Protein AF-0000000076643117 (afdb_homodimer)

Sequence (722 aa):
MRLSASAALTGCIAPHAAGSERPERSRAREVPWLKEIQQPHKGVSGSNPQLSPLRVDAEGRAIESLADWKQKRALIRERWLNFIGPLPGNPDPPQSEVIEEDRPTGVIRQLVEYEGEPGMIVQGYLIKPRYHDGPLPGVLTLHSTTDNTIEQPAGVRGAPEKAFGLKLAQLGCVTFSPMNFLWVDKGGRSYEEQAEQFNKRHPDAKGMAKMLFDASRGLDVLQHLSMVDGNRLGVMGHSLGAKEALYLAAFDERVKAAVSSEGGISTGFSNWDAPWYLSEQIRDFGHDHHELLGLIAPRPFLLVGGDSADGSKSWPFIEEALSVYELYGKPCSTGLFNHEEGHSVPQVAELRSYQWMLNYVMRLSASAALTGCIAPHAAGSERPERSRAREVPWLKEIQQPHKGVSGSNPQLSPLRVDAEGRAIESLADWKQKRALIRERWLNFIGPLPGNPDPPQSEVIEEDRPTGVIRQLVEYEGEPGMIVQGYLIKPRYHDGPLPGVLTLHSTTDNTIEQPAGVRGAPEKAFGLKLAQLGCVTFSPMNFLWVDKGGRSYEEQAEQFNKRHPDAKGMAKMLFDASRGLDVLQHLSMVDGNRLGVMGHSLGAKEALYLAAFDERVKAAVSSEGGISTGFSNWDAPWYLSEQIRDFGHDHHELLGLIAPRPFLLVGGDSADGSKSWPFIEEALSVYELYGKPCSTGLFNHEEGHSVPQVAELRSYQWMLNYV

Nearest PDB structures (foldseek):
  3g8y-assembly1_A-2  TM=7.026E-01  e=2.646E-16  Phocaeicola vulgatus ATCC 8482
  3nuz-assembly3_F  TM=6.903E-01  e=8.899E-16  Bacteroides fragilis NCTC 9343
  3nuz-assembly3_E  TM=6.945E-01  e=1.885E-15  Bacteroides fragilis NCTC 9343
  3nuz-assembly2_D  TM=7.069E-01  e=1.692E-14  Bacteroides fragilis NCTC 9343
  1ufo-assembly3_F  TM=6.732E-01  e=6.735E-07  Thermus thermophilus

Solvent-accessible surface area (backbone atoms only — not comparable to full-atom values): 38606 Å² total; per-residue (Å²): 137,84,82,81,80,77,78,78,78,74,70,80,72,67,80,72,75,82,70,68,82,64,72,80,62,76,72,69,70,73,66,53,52,49,71,56,20,64,48,79,60,90,81,67,72,68,87,68,78,89,68,81,64,79,52,38,48,97,86,65,46,75,50,82,46,55,67,58,44,53,54,51,46,52,52,52,52,50,52,52,46,62,69,31,20,66,57,77,70,81,57,72,80,54,62,70,45,78,78,45,76,51,67,58,86,64,26,37,38,27,38,28,39,30,55,69,41,78,94,36,76,41,50,30,35,41,27,33,43,73,48,70,85,66,61,24,35,26,32,40,28,34,34,42,86,51,97,50,36,41,33,21,20,50,57,73,40,73,62,75,73,51,13,52,26,40,53,45,11,60,67,42,23,33,18,40,21,55,52,57,76,60,61,66,62,83,80,73,59,51,53,68,54,39,33,47,56,50,28,70,79,36,72,72,28,34,28,43,19,52,45,33,42,51,50,52,50,48,49,46,45,42,49,68,35,83,55,29,34,65,84,16,20,28,31,32,18,36,34,56,10,6,48,42,28,50,50,32,40,33,73,37,79,62,41,36,20,36,33,27,29,33,30,20,71,45,62,80,49,55,69,38,42,37,66,53,31,55,20,65,63,49,79,73,60,84,70,58,41,43,57,43,45,45,52,28,47,66,44,36,38,40,38,33,19,12,62,55,41,17,25,67,88,45,40,65,41,45,56,51,23,48,60,52,15,53,57,75,38,84,82,57,47,48,31,47,44,64,73,67,61,32,85,61,61,52,68,67,58,44,52,51,50,51,52,52,46,65,52,52,59,137,81,81,80,80,78,76,77,78,72,67,78,73,67,80,72,75,82,71,70,83,62,71,81,62,74,72,67,71,74,66,53,52,48,69,55,20,64,48,78,59,88,79,69,71,68,87,68,79,88,68,82,64,79,52,39,50,97,86,65,45,76,50,82,45,54,67,57,42,54,56,51,45,51,52,50,52,50,52,51,48,61,69,31,21,66,58,76,68,81,57,71,80,54,62,69,45,79,77,44,76,50,67,56,86,64,27,37,37,27,40,28,39,29,56,70,40,77,92,37,76,41,49,31,36,41,27,34,44,71,48,69,84,66,63,24,35,24,32,40,28,35,36,41,86,51,96,51,37,42,33,20,20,51,57,73,41,74,63,76,73,51,13,54,25,40,53,45,11,60,68,41,22,32,16,39,20,55,54,56,76,58,61,68,62,82,81,73,60,51,54,68,55,39,34,48,55,50,28,71,77,36,72,71,28,35,28,43,19,50,45,33,42,51,50,52,49,47,49,49,45,43,49,70,35,82,55,28,34,64,84,17,19,28,32,32,17,37,35,55,10,6,48,41,28,50,49,32,41,34,72,37,79,61,42,36,20,37,33,27,30,36,32,20,72,45,61,81,50,54,68,36,42,37,66,55,31,55,20,67,62,49,78,72,60,84,69,58,41,44,58,42,45,45,51,29,46,67,44,36,38,41,38,33,18,13,61,56,42,18,23,66,88,44,41,65,41,47,56,52,22,49,60,53,17,52,56,74,37,84,82,56,47,49,30,48,44,64,73,68,59,32,84,60,62,52,69,70,58,45,51,50,51,51,51,51,47,64,53,53,61

InterPro domains:
  IPR002925 Dienelactone hydrolase [PF01738] (155-261)
  IPR029058 Alpha/Beta hydrolase fold [G3DSA:3.40.50.1820] (50-360)
  IPR029058 Alpha/Beta hydrolase fold [SSF53474] (63-355)
  IPR050261 FrsA esterase [PTHR22946] (55-306)

Secondary structure (DSSP, 8-state):
----------------------------PPPTTTGGGGSPPTT--S----PPPTTB-TTS-B--SHHHHHHHHHHHHHHHHHHH-PPPPPPSS---EEEEEE--TTEEEEEEEEEEETTEEEEEEEEEESS-SS-EEEEEEE--SSTTTTHHHHTSSS-GGG-HHHHHHHTT-EEEEEPPGGGS-TT---HHHHHHHHHHH-TT--HHHHHHHHHHHHHHHHHTSTTEEEEEEEEEEETHHHHHHHHHHHH-TTEEEEEEESS-SSTTSSSTTSTTTT-GGGGGT---THHHHHHHTTS-EEEEE-SSSSSGGGHHHHHHHHHHHGGG-S---EEEEE--STT---HHHHHHHHHHHHHH-/----------------------------PPPTTTGGGGSPPTT--S----PPPTTB-TTS-B--SHHHHHHHHHHHHHHHHHHH-PPPPPPSS---EEEEEE--TTEEEEEEEEEEETTEEEEEEEEEESS-SS-EEEEEEE--SSTTTTHHHHTSSS-GGG-HHHHHHHTT-EEEEEPPGGGS-TT---HHHHHHHHHHH-TT--HHHHHHHHHHHHHHHHHTSTTEEEEEEEEEEETHHHHHHHHHHHH-TTEEEEEEESS-SSTTSSSTTSTTTT-GGGGGT---THHHHHHHTTS-EEEEE-SSSSSGGGHHHHHHHHHHHGGG-S---EEEEE--STT---HHHHHHHHHHHHHH-

Foldseek 3Di:
DPPPCPPPCPPPPPPPPPDDPPPPPPPQDADPCQVVFQDFDPPLPDDQPPADFLQADPVRDGNQAPVVSVVVLVVLLVLVDQLQFDAADDDDQWDKDFDDWDDDPQKIKTWIWTDLHVPDIFIKIKIAGPDDDAAFAEEEEEEAPDPCFRCQLCVNDDDPLRVVQVVLRNVTYIYMYTGQQQPRDVPPDHSQVSLVVVCVVVVSGFLLSSLLSSSVSRLSNQVPDRRHDLQRYAYEYAAVRLSSQLSNLLNPVSHQEYERELNAQWCPFPPCCDRNHSNVCVVVSSHINLSSLLSNPQGAYEYEEQPASDASSCSSSQNSSVVSNCSVPDDRRYGYHYPNHYRDCDPVNSVVRSVRSVSGD/DPPDCPPPCPPPPPPPPPDDPPPPPPPQDADPCQVVFLDFDPPLPDDQPPADFLQADPVGDGNQAPVVSVVVLVVLLVLVDQLQFDAADDDDQWDKDFDDWDDDPQKIKTWIWTDQHVPDIFIKIKIAGPDDDAAFAEEEEEEAPDPCFRCQLCVNDDDPLRVVQVVLRNVTYIYMYTGQQQPRDVPPDHSQVSLVVVCVVVVSGFLLSSLLSSSVSRLSNQVPDRRHDLQRYAYEYAAVRLSSQLSNLQNPVSHQEYERELNAQWCPFPPCCDRNHSNVCVVVSSHINLSSLLSNPQGAYEYEEQPASDASSCSSSQNSSVVSNCSVPDDRRYGYHYPNHYRDCDPVNSVVVSVRSVSGD

pLDDT: mean 88.7, std 18.37, range [25.55, 98.94]

Radius of gyration: 28.57 Å; Cα contacts (8 Å, |Δi|>4): 1496; chains: 2; bounding box: 53×120×67 Å

Structure (mmCIF, N/CA/C/O backbone):
data_AF-0000000076643117-model_v1
#
loop_
_entity.id
_entity.type
_entity.pdbx_description
1 polymer 'Dienelactone hydrolase family protein'
#
loop_
_atom_site.group_PDB
_atom_site.id
_atom_site.type_symbol
_atom_site.label_atom_id
_atom_site.label_alt_id
_atom_site.label_comp_id
_atom_site.label_asym_id
_atom_site.label_entity_id
_atom_site.label_seq_id
_atom_site.pdbx_PDB_ins_code
_atom_site.Cartn_x
_atom_site.Cartn_y
_atom_site.Cartn_z
_atom_site.occupancy
_atom_site.B_iso_or_equiv
_atom_site.auth_seq_id
_atom_site.auth_comp_id
_atom_site.auth_asym_id
_atom_site.auth_atom_id
_atom_site.pdbx_PDB_model_num
ATOM 1 N N . MET A 1 1 ? 5.199 66.312 15.086 1 26.03 1 MET A N 1
ATOM 2 C CA . MET A 1 1 ? 5.129 65.938 13.672 1 26.03 1 MET A CA 1
ATOM 3 C C . MET A 1 1 ? 5.43 64.438 13.484 1 26.03 1 MET A C 1
ATOM 5 O O . MET A 1 1 ? 6.598 64.062 13.445 1 26.03 1 MET A O 1
ATOM 9 N N . ARG A 1 2 ? 4.703 63.531 14.18 1 27.67 2 ARG A N 1
ATOM 10 C CA . ARG A 1 2 ? 4.809 62.125 14.633 1 27.67 2 ARG A CA 1
ATOM 11 C C . ARG A 1 2 ? 4.645 61.156 13.469 1 27.67 2 ARG A C 1
ATOM 13 O O . ARG A 1 2 ? 3.559 61.062 12.898 1 27.67 2 ARG A O 1
ATOM 20 N N . LEU A 1 3 ? 5.715 61.031 12.578 1 28.02 3 LEU A N 1
ATOM 21 C CA . LEU A 1 3 ? 5.805 60.281 11.328 1 28.02 3 LEU A CA 1
ATOM 22 C C . LEU A 1 3 ? 5.488 58.812 11.547 1 28.02 3 LEU A C 1
ATOM 24 O O . LEU A 1 3 ? 6.094 58.156 12.398 1 28.02 3 LEU A O 1
ATOM 28 N N . SER A 1 4 ? 4.227 58.312 11.195 1 26.5 4 SER A N 1
ATOM 29 C CA . SER A 1 4 ? 3.488 57.062 11.227 1 26.5 4 SER A CA 1
ATOM 30 C C . SER A 1 4 ? 4.168 56 10.375 1 26.5 4 SER A C 1
ATOM 32 O O . SER A 1 4 ? 4.18 56.094 9.141 1 26.5 4 SER A O 1
ATOM 34 N N . ALA A 1 5 ? 5.34 55.344 10.719 1 27.09 5 ALA A N 1
ATOM 35 C CA . ALA A 1 5 ? 6.203 54.469 9.945 1 27.09 5 ALA A CA 1
ATOM 36 C C . ALA A 1 5 ? 5.512 53.125 9.68 1 27.09 5 ALA A C 1
ATOM 38 O O . ALA A 1 5 ? 5.477 52.25 10.555 1 27.09 5 ALA A O 1
ATOM 39 N N . SER A 1 6 ? 4.297 53.062 9.016 1 25.86 6 SER A N 1
ATOM 40 C CA . SER A 1 6 ? 3.607 51.812 8.758 1 25.86 6 SER A CA 1
ATOM 41 C C . SER A 1 6 ? 4.453 50.875 7.883 1 25.86 6 SER A C 1
ATOM 43 O O . SER A 1 6 ? 4.555 51.094 6.672 1 25.86 6 SER A O 1
ATOM 45 N N . ALA A 1 7 ? 5.621 50.375 8.219 1 27.62 7 ALA A N 1
ATOM 46 C CA . ALA A 1 7 ? 6.41 49.5 7.344 1 27.62 7 ALA A CA 1
ATOM 47 C C . ALA A 1 7 ? 5.66 48.219 7.02 1 27.62 7 ALA A C 1
ATOM 49 O O . ALA A 1 7 ? 5.395 47.406 7.91 1 27.62 7 ALA A O 1
ATOM 50 N N . ALA A 1 8 ? 4.77 48.188 5.965 1 29.72 8 ALA A N 1
ATOM 51 C CA . ALA A 1 8 ? 4.066 47.094 5.348 1 29.72 8 ALA A CA 1
ATOM 52 C C . ALA A 1 8 ? 5.039 45.969 4.977 1 29.72 8 ALA A C 1
ATOM 54 O O . ALA A 1 8 ? 5.945 46.156 4.164 1 29.72 8 ALA A O 1
ATOM 55 N N . LEU A 1 9 ? 5.379 45.125 5.859 1 25.55 9 LEU A N 1
ATOM 56 C CA . LEU A 1 9 ? 6.203 43.938 5.73 1 25.55 9 LEU A CA 1
ATOM 57 C C . LEU A 1 9 ? 5.691 43.031 4.609 1 25.55 9 LEU A C 1
ATOM 59 O O . LEU A 1 9 ? 4.719 42.312 4.793 1 25.55 9 LEU A O 1
ATOM 63 N N . THR A 1 10 ? 5.555 43.562 3.332 1 30.56 10 THR A N 1
ATOM 64 C CA . THR A 1 10 ? 5.133 42.719 2.215 1 30.56 10 THR A CA 1
ATOM 65 C C . THR A 1 10 ? 6.109 41.594 2.004 1 30.56 10 THR A C 1
ATOM 67 O O . THR A 1 10 ? 7.184 41.75 1.425 1 30.56 10 THR A O 1
ATOM 70 N N . GLY A 1 11 ? 6.523 40.906 2.965 1 27.03 11 GLY A N 1
ATOM 71 C CA . GLY A 1 11 ? 7.441 39.812 2.658 1 27.03 11 GLY A CA 1
ATOM 72 C C . GLY A 1 11 ? 7.004 38.969 1.473 1 27.03 11 GLY A C 1
ATOM 73 O O . GLY A 1 11 ? 5.82 38.969 1.12 1 27.03 11 GLY A O 1
ATOM 74 N N . CYS A 1 12 ? 8 38.438 0.649 1 31.78 12 CYS A N 1
ATOM 75 C CA . CYS A 1 12 ? 8.203 37.844 -0.674 1 31.78 12 CYS A CA 1
ATOM 76 C C . CYS A 1 12 ? 7.355 36.594 -0.847 1 31.78 12 CYS A C 1
ATOM 78 O O . CYS A 1 12 ? 7.887 35.469 -0.872 1 31.78 12 CYS A O 1
ATOM 80 N N . ILE A 1 13 ? 6.332 36.406 -0.086 1 33.75 13 ILE A N 1
ATOM 81 C CA . ILE A 1 13 ? 5.785 35.156 -0.632 1 33.75 13 ILE A CA 1
ATOM 82 C C . ILE A 1 13 ? 5.352 35.375 -2.08 1 33.75 13 ILE A C 1
ATOM 84 O O . ILE A 1 13 ? 4.406 36.125 -2.344 1 33.75 13 ILE A O 1
ATOM 88 N N . ALA A 1 14 ? 6.336 35.531 -3.016 1 31.47 14 ALA A N 1
ATOM 89 C CA . ALA A 1 14 ? 6.027 35.75 -4.426 1 31.47 14 ALA A CA 1
ATOM 90 C C . ALA A 1 14 ? 4.816 34.938 -4.852 1 31.47 14 ALA A C 1
ATOM 92 O O . ALA A 1 14 ? 4.691 33.75 -4.48 1 31.47 14 ALA A O 1
ATOM 93 N N . PRO A 1 15 ? 3.857 35.719 -5.453 1 32.72 15 PRO A N 1
ATOM 94 C CA . PRO A 1 15 ? 2.787 34.938 -6.074 1 32.72 15 PRO A CA 1
ATOM 95 C C . PRO A 1 15 ? 3.295 34.031 -7.203 1 32.72 15 PRO A C 1
ATOM 97 O O . PRO A 1 15 ? 3.977 34.5 -8.117 1 32.72 15 PRO A O 1
ATOM 100 N N . HIS A 1 16 ? 3.768 32.969 -7.086 1 28.34 16 HIS A N 1
ATOM 101 C CA . HIS A 1 16 ? 4.16 32.125 -8.203 1 28.34 16 HIS A CA 1
ATOM 102 C C . HIS A 1 16 ? 3.102 32.125 -9.297 1 28.34 16 HIS A C 1
ATOM 104 O O . HIS A 1 16 ? 1.911 32.281 -9.016 1 28.34 16 HIS A O 1
ATOM 110 N N . ALA A 1 17 ? 3.629 32.188 -10.664 1 31.16 17 ALA A N 1
ATOM 111 C CA . ALA A 1 17 ? 2.896 32.219 -11.93 1 31.16 17 ALA A CA 1
ATOM 112 C C . ALA A 1 17 ? 1.773 31.203 -11.938 1 31.16 17 ALA A C 1
ATOM 114 O O . ALA A 1 17 ? 1.976 30.047 -11.547 1 31.16 17 ALA A O 1
ATOM 115 N N . ALA A 1 18 ? 0.561 31.672 -12.039 1 31.28 18 ALA A N 1
ATOM 116 C CA . ALA A 1 18 ? -0.57 30.812 -12.367 1 31.28 18 ALA A CA 1
ATOM 117 C C . ALA A 1 18 ? -0.188 29.781 -13.43 1 31.28 18 ALA A C 1
ATOM 119 O O . ALA A 1 18 ? 0.152 30.141 -14.555 1 31.28 18 ALA A O 1
ATOM 120 N N . GLY A 1 19 ? 0.524 28.688 -13.07 1 29.39 19 GLY A N 1
ATOM 121 C CA . GLY A 1 19 ? 0.946 27.641 -13.992 1 29.39 19 GLY A CA 1
ATOM 122 C C . GLY A 1 19 ? -0.05 27.391 -15.109 1 29.39 19 GLY A C 1
ATOM 123 O O . GLY A 1 19 ? -1.237 27.688 -14.961 1 29.39 19 GLY A O 1
ATOM 124 N N . SER A 1 20 ? 0.569 27.359 -16.406 1 30.73 20 SER A N 1
ATOM 125 C CA . SER A 1 20 ? -0.035 26.891 -17.641 1 30.73 20 SER A CA 1
ATOM 126 C C . SER A 1 20 ? -1.085 25.812 -17.375 1 30.73 20 SER A C 1
ATOM 128 O O . SER A 1 20 ? -1.037 25.141 -16.344 1 30.73 20 SER A O 1
ATOM 130 N N . GLU A 1 21 ? -2.117 25.859 -18.172 1 29.61 21 GLU A N 1
ATOM 131 C CA . GLU A 1 21 ? -3.141 24.828 -18.266 1 29.61 21 GLU A CA 1
ATOM 132 C C . GLU A 1 21 ? -2.529 23.438 -18.156 1 29.61 21 GLU A C 1
ATOM 134 O O . GLU A 1 21 ? -1.671 23.047 -18.953 1 29.61 21 GLU A O 1
ATOM 139 N N . ARG A 1 22 ? -2.328 23.016 -16.938 1 34.06 22 ARG A N 1
ATOM 140 C CA . ARG A 1 22 ? -1.837 21.672 -16.703 1 34.06 22 ARG A CA 1
ATOM 141 C C . ARG A 1 22 ? -2.424 20.688 -17.719 1 34.06 22 ARG A C 1
ATOM 143 O O . ARG A 1 22 ? -3.621 20.734 -18.016 1 34.06 22 ARG A O 1
ATOM 150 N N . PRO A 1 23 ? -1.597 20.234 -18.641 1 34.41 23 PRO A N 1
ATOM 151 C CA . PRO A 1 23 ? -2.254 19.156 -19.391 1 34.41 23 PRO A CA 1
ATOM 152 C C . PRO A 1 23 ? -3.236 18.359 -18.547 1 34.41 23 PRO A C 1
ATOM 154 O O . PRO A 1 23 ? -3.076 18.266 -17.328 1 34.41 23 PRO A O 1
ATOM 157 N N . GLU A 1 24 ? -4.457 18.172 -18.922 1 32.59 24 GLU A N 1
ATOM 158 C CA . GLU A 1 24 ? -5.469 17.328 -18.312 1 32.59 24 GLU A CA 1
ATOM 159 C C . GLU A 1 24 ? -4.836 16.094 -17.672 1 32.59 24 GLU A C 1
ATOM 161 O O . GLU A 1 24 ? -4.398 15.18 -18.359 1 32.59 24 GLU A O 1
ATOM 166 N N . ARG A 1 25 ? -3.961 16.25 -16.766 1 37.22 25 ARG A N 1
ATOM 167 C CA . ARG A 1 25 ? -3.619 15.031 -16.031 1 37.22 25 ARG A CA 1
ATOM 168 C C . ARG A 1 25 ? -4.848 14.148 -15.844 1 37.22 25 ARG A C 1
ATOM 170 O O . ARG A 1 25 ? -5.938 14.648 -15.555 1 37.22 25 ARG A O 1
ATOM 177 N N . SER A 1 26 ? -4.875 13.07 -16.547 1 41.16 26 SER A N 1
ATOM 178 C CA . SER A 1 26 ? -5.914 12.062 -16.328 1 41.16 26 SER A CA 1
ATOM 179 C C . SER A 1 26 ? -6.379 12.055 -14.875 1 41.16 26 SER A C 1
ATOM 181 O O . SER A 1 26 ? -5.559 12.117 -13.961 1 41.16 26 SER A O 1
ATOM 183 N N . ARG A 1 27 ? -7.379 12.82 -14.508 1 46.41 27 ARG A N 1
ATOM 184 C CA . ARG A 1 27 ? -8.008 12.898 -13.195 1 46.41 27 ARG A CA 1
ATOM 185 C C . ARG A 1 27 ? -7.688 11.664 -12.359 1 46.41 27 ARG A C 1
ATOM 187 O O . ARG A 1 27 ? -7.969 10.539 -12.766 1 46.41 27 ARG A O 1
ATOM 194 N N . ALA A 1 28 ? -6.719 11.891 -11.477 1 56.97 28 ALA A N 1
ATOM 195 C CA . ALA A 1 28 ? -6.406 10.797 -10.562 1 56.97 28 ALA A CA 1
ATOM 196 C C . ALA A 1 28 ? -7.676 10.109 -10.07 1 56.97 28 ALA A C 1
ATOM 198 O O . ALA A 1 28 ? -8.641 10.781 -9.68 1 56.97 28 ALA A O 1
ATOM 199 N N . ARG A 1 29 ? -7.785 8.836 -10.281 1 75 29 ARG A N 1
ATOM 200 C CA . ARG A 1 29 ? -8.883 8.031 -9.766 1 75 29 ARG A CA 1
ATOM 201 C C . ARG A 1 29 ? -8.914 8.062 -8.242 1 75 29 ARG A C 1
ATOM 203 O O . ARG A 1 29 ? -7.863 8.07 -7.594 1 75 29 ARG A O 1
ATOM 210 N N . GLU A 1 30 ? -10 8.43 -7.59 1 89.62 30 GLU A N 1
ATOM 211 C CA . GLU A 1 30 ? -10.195 8.445 -6.145 1 89.62 30 GLU A CA 1
ATOM 212 C C . GLU A 1 30 ? -9.875 7.09 -5.527 1 89.62 30 GLU A C 1
ATOM 214 O O . GLU A 1 30 ? -9.969 6.059 -6.199 1 89.62 30 GLU A O 1
ATOM 219 N N . VAL A 1 31 ? -9.336 7.164 -4.344 1 93.94 31 VAL A N 1
ATOM 220 C CA . VAL A 1 31 ? -9.203 5.898 -3.629 1 93.94 31 VAL A CA 1
ATOM 221 C C . VAL A 1 31 ? -10.57 5.215 -3.529 1 93.94 31 VAL A C 1
ATOM 223 O O . VAL A 1 31 ? -11.594 5.883 -3.377 1 93.94 31 VAL A O 1
ATOM 226 N N . PRO A 1 32 ? -10.656 3.955 -3.582 1 92.5 32 PRO A N 1
ATOM 227 C CA . PRO A 1 32 ? -11.93 3.242 -3.639 1 92.5 32 PRO A CA 1
ATOM 228 C C . PRO A 1 32 ? -12.719 3.334 -2.334 1 92.5 32 PRO A C 1
ATOM 230 O O . PRO A 1 32 ? -13.922 3.049 -2.309 1 92.5 32 PRO A O 1
ATOM 233 N N . TRP A 1 33 ? -12.094 3.695 -1.236 1 93.88 33 TRP A N 1
ATOM 234 C CA . TRP A 1 33 ? -12.75 3.744 0.068 1 93.88 33 TRP A CA 1
ATOM 235 C C . TRP A 1 33 ? -13.07 5.184 0.461 1 93.88 33 TRP A C 1
ATOM 237 O O . TRP A 1 33 ? -13.336 5.469 1.631 1 93.88 33 TRP A O 1
ATOM 247 N N . LEU A 1 34 ? -13.078 6.105 -0.486 1 94.88 34 LEU A N 1
ATOM 248 C CA . LEU A 1 34 ? -13.32 7.516 -0.215 1 94.88 34 LEU A CA 1
ATOM 249 C C . LEU A 1 34 ? -14.711 7.719 0.39 1 94.88 34 LEU A C 1
ATOM 251 O O . LEU A 1 34 ? -14.859 8.445 1.373 1 94.88 34 LEU A O 1
ATOM 255 N N . LYS A 1 35 ? -15.711 7.082 -0.121 1 91.81 35 LYS A N 1
ATOM 256 C CA . LYS A 1 35 ? -17.078 7.25 0.36 1 91.81 35 LYS A CA 1
ATOM 257 C C . LYS A 1 35 ? -17.219 6.781 1.807 1 91.81 35 LYS A C 1
ATOM 259 O O . LYS A 1 35 ? -17.984 7.352 2.578 1 91.81 35 LYS A O 1
ATOM 264 N N . GLU A 1 36 ? -16.453 5.797 2.09 1 92.62 36 GLU A N 1
ATOM 265 C CA . GLU A 1 36 ? -16.469 5.266 3.449 1 92.62 36 GLU A CA 1
ATOM 266 C C . GLU A 1 36 ? -16.094 6.34 4.465 1 92.62 36 GLU A C 1
ATOM 268 O O . GLU A 1 36 ? -16.672 6.402 5.551 1 92.62 36 GLU A O 1
ATOM 273 N N . ILE A 1 37 ? -15.156 7.195 4.102 1 95.69 37 ILE A N 1
ATOM 274 C CA . ILE A 1 37 ? -14.586 8.109 5.086 1 95.69 37 ILE A CA 1
ATOM 275 C C . ILE A 1 37 ? -15.297 9.461 5.008 1 95.69 37 ILE A C 1
ATOM 277 O O . ILE A 1 37 ? -14.883 10.422 5.66 1 95.69 37 ILE A O 1
ATOM 281 N N . GLN A 1 38 ? -16.344 9.531 4.191 1 95.19 38 GLN A N 1
ATOM 282 C CA . GLN A 1 38 ? -17.094 10.773 4.02 1 95.19 38 GLN A CA 1
ATOM 283 C C . GLN A 1 38 ? -18.484 10.68 4.637 1 95.19 38 GLN A C 1
ATOM 285 O O . GLN A 1 38 ? -19.406 11.383 4.215 1 95.19 38 GLN A O 1
ATOM 290 N N . GLN A 1 39 ? -18.594 9.758 5.555 1 90.69 39 GLN A N 1
ATOM 291 C CA . GLN A 1 39 ? -19.781 9.609 6.387 1 90.69 39 GLN A CA 1
ATOM 292 C C . GLN A 1 39 ? -19.391 9.453 7.859 1 90.69 39 GLN A C 1
ATOM 294 O O . GLN A 1 39 ? -18.328 8.938 8.18 1 90.69 39 GLN A O 1
ATOM 299 N N . PRO A 1 40 ? -20.25 9.938 8.688 1 88.44 40 PRO A N 1
ATOM 300 C CA . PRO A 1 40 ? -19.922 9.781 10.102 1 88.44 40 PRO A CA 1
ATOM 301 C C . PRO A 1 40 ? -19.906 8.32 10.547 1 88.44 40 PRO A C 1
ATOM 303 O O . PRO A 1 40 ? -20.625 7.492 9.992 1 88.44 40 PRO A O 1
ATOM 306 N N . HIS A 1 41 ? -19.016 8.016 11.414 1 78.25 41 HIS A N 1
ATOM 307 C CA . HIS A 1 41 ? -19 6.688 12.016 1 78.25 41 HIS A CA 1
ATOM 308 C C . HIS A 1 41 ? -20.266 6.445 12.844 1 78.25 41 HIS A C 1
ATOM 310 O O . HIS A 1 41 ? -20.812 7.383 13.43 1 78.25 41 HIS A O 1
ATOM 316 N N . LYS A 1 42 ? -20.688 5.262 12.836 1 63.62 42 LYS A N 1
ATOM 317 C CA . LYS A 1 42 ? -21.906 4.922 13.555 1 63.62 42 LYS A CA 1
ATOM 318 C C . LYS A 1 42 ? -21.766 5.176 15.047 1 63.62 42 LYS A C 1
ATOM 320 O O . LYS A 1 42 ? -20.703 4.922 15.625 1 63.62 42 LYS A O 1
ATOM 325 N N . GLY A 1 43 ? -22.672 5.785 15.727 1 58.25 43 GLY A N 1
ATOM 326 C CA . GLY A 1 43 ? -22.797 6.039 17.156 1 58.25 43 GLY A CA 1
ATOM 327 C C . GLY A 1 43 ? -22.375 7.445 17.547 1 58.25 43 GLY A C 1
ATOM 328 O O . GLY A 1 43 ? -22.25 7.754 18.734 1 58.25 43 GLY A O 1
ATOM 329 N N . VAL A 1 44 ? -21.922 8.227 16.625 1 58.16 44 VAL A N 1
ATOM 330 C CA . VAL A 1 44 ? -21.484 9.57 17.016 1 58.16 44 VAL A CA 1
ATOM 331 C C . VAL A 1 44 ? -22.688 10.383 17.469 1 58.16 44 VAL A C 1
ATOM 333 O O . VAL A 1 44 ? -23.594 10.672 16.688 1 58.16 44 VAL A O 1
ATOM 336 N N . SER A 1 45 ? -23.172 10.023 18.609 1 49 45 SER A N 1
ATOM 337 C CA . SER A 1 45 ? -24.219 10.852 19.203 1 49 45 SER A CA 1
ATOM 338 C C . SER A 1 45 ? -23.672 12.203 19.641 1 49 45 SER A C 1
ATOM 340 O O . SER A 1 45 ? -24.406 13.039 20.172 1 49 45 SER A O 1
ATOM 342 N N . GLY A 1 46 ? -22.344 12.312 19.906 1 49.19 46 GLY A N 1
ATOM 343 C CA . GLY A 1 46 ? -22.016 13.344 20.875 1 49.19 46 GLY A CA 1
ATOM 344 C C . GLY A 1 46 ? -22.203 14.75 20.344 1 49.19 46 GLY A C 1
ATOM 345 O O . GLY A 1 46 ? -22.578 14.93 19.188 1 49.19 46 GLY A O 1
ATOM 346 N N . SER A 1 47 ? -22.109 15.734 21.344 1 51.22 47 SER A N 1
ATOM 347 C CA . SER A 1 47 ? -22.234 17.188 21.203 1 51.22 47 SER A CA 1
ATOM 348 C C . SER A 1 47 ? -21.312 17.703 20.109 1 51.22 47 SER A C 1
ATOM 350 O O . SER A 1 47 ? -20.109 17.438 20.094 1 51.22 47 SER A O 1
ATOM 352 N N . ASN A 1 48 ? -21.797 17.906 18.953 1 60 48 ASN A N 1
ATOM 353 C CA . ASN A 1 48 ? -21.141 18.578 17.828 1 60 48 ASN A CA 1
ATOM 354 C C . ASN A 1 48 ? -20.562 19.922 18.234 1 60 48 ASN A C 1
ATOM 356 O O . ASN A 1 48 ? -21.281 20.797 18.719 1 60 48 ASN A O 1
ATOM 360 N N . PRO A 1 49 ? -19.156 20 18.359 1 67.75 49 PRO A N 1
ATOM 361 C CA . PRO A 1 49 ? -18.688 21.375 18.625 1 67.75 49 PRO A CA 1
ATOM 362 C C . PRO A 1 49 ? -19.344 22.406 17.703 1 67.75 49 PRO A C 1
ATOM 364 O O . PRO A 1 49 ? -19.688 22.094 16.562 1 67.75 49 PRO A O 1
ATOM 367 N N . GLN A 1 50 ? -19.922 23.344 18.297 1 79.81 50 GLN A N 1
ATOM 368 C CA . GLN A 1 50 ? -20.484 24.438 17.516 1 79.81 50 GLN A CA 1
ATOM 369 C C . GLN A 1 50 ? -19.406 25.156 16.719 1 79.81 50 GLN A C 1
ATOM 371 O O . GLN A 1 50 ? -18.75 26.062 17.219 1 79.81 50 GLN A O 1
ATOM 376 N N . LEU A 1 51 ? -19.109 24.672 15.484 1 90.62 51 LEU A N 1
ATOM 377 C CA . LEU A 1 51 ? -18.141 25.312 14.594 1 90.62 51 LEU A CA 1
ATOM 378 C C . LEU A 1 51 ? -18.797 26.453 13.805 1 90.62 51 LEU A C 1
ATOM 380 O O . LEU A 1 51 ? -19.953 26.328 13.391 1 90.62 51 LEU A O 1
ATOM 384 N N . SER A 1 52 ? -18.094 27.594 13.773 1 90.69 52 SER A N 1
ATOM 385 C CA . SER A 1 52 ? -18.562 28.609 12.844 1 90.69 52 SER A CA 1
ATOM 386 C C . SER A 1 52 ? -18.609 28.078 11.414 1 90.69 52 SER A C 1
ATOM 388 O O . SER A 1 52 ? -17.625 27.531 10.922 1 90.69 52 SER A O 1
ATOM 390 N N . PRO A 1 53 ? -19.719 28.219 10.773 1 94 53 PRO A N 1
ATOM 391 C CA . PRO A 1 53 ? -19.812 27.672 9.422 1 94 53 PRO A CA 1
ATOM 392 C C . PRO A 1 53 ? -18.844 28.328 8.445 1 94 53 PRO A C 1
ATOM 394 O O . PRO A 1 53 ? -18.688 29.562 8.453 1 94 53 PRO A O 1
ATOM 397 N N . LEU A 1 54 ? -18.266 27.531 7.594 1 96.75 54 LEU A N 1
ATOM 398 C CA . LEU A 1 54 ? -17.281 28.047 6.645 1 96.75 54 LEU A CA 1
ATOM 399 C C . LEU A 1 54 ? -17.969 28.766 5.484 1 96.75 54 LEU A C 1
ATOM 401 O O . LEU A 1 54 ? -17.422 29.734 4.945 1 96.75 54 LEU A O 1
ATOM 405 N N . ARG A 1 55 ? -19.141 28.344 5.172 1 96.88 55 ARG A N 1
ATOM 406 C CA . ARG A 1 55 ? -19.781 28.891 3.984 1 96.88 55 ARG A CA 1
ATOM 407 C C . ARG A 1 55 ? -20.812 29.969 4.359 1 96.88 55 ARG A C 1
ATOM 409 O O . ARG A 1 55 ? -21.875 30.047 3.756 1 96.88 55 ARG A O 1
ATOM 416 N N . VAL A 1 56 ? -20.547 30.672 5.348 1 95.44 56 VAL A N 1
ATOM 417 C CA . VAL A 1 56 ? -21.344 31.828 5.754 1 95.44 56 VAL A CA 1
ATOM 418 C C . VAL A 1 56 ? -20.453 33.062 5.902 1 95.44 56 VAL A C 1
ATOM 420 O O . VAL A 1 56 ? -19.375 32.969 6.5 1 95.44 56 VAL A O 1
ATOM 423 N N . ASP A 1 57 ? -20.828 34.094 5.379 1 92.75 57 ASP A N 1
ATOM 424 C CA . ASP A 1 57 ? -20.016 35.281 5.449 1 92.75 57 ASP A CA 1
ATOM 425 C C . ASP A 1 57 ? -20.266 36.062 6.742 1 92.75 57 ASP A C 1
ATOM 427 O O . ASP A 1 57 ? -20.969 35.562 7.633 1 92.75 57 ASP A O 1
ATOM 431 N N . ALA A 1 58 ? -19.656 37.25 6.902 1 88.56 58 ALA A N 1
ATOM 432 C CA . ALA A 1 58 ? -19.688 38.031 8.133 1 88.56 58 ALA A CA 1
ATOM 433 C C . ALA A 1 58 ? -21.109 38.531 8.422 1 88.56 58 ALA A C 1
ATOM 435 O O . ALA A 1 58 ? -21.469 38.75 9.578 1 88.56 58 ALA A O 1
ATOM 436 N N . GLU A 1 59 ? -21.922 38.625 7.371 1 91.81 59 GLU A N 1
ATOM 437 C CA . GLU A 1 59 ? -23.281 39.125 7.508 1 91.81 59 GLU A CA 1
ATOM 438 C C . GLU A 1 59 ? -24.281 38 7.699 1 91.81 59 GLU A C 1
ATOM 440 O O . GLU A 1 59 ? -25.484 38.219 7.824 1 91.81 59 GLU A O 1
ATOM 445 N N . GLY A 1 60 ? -23.75 36.812 7.613 1 91.12 60 GLY A N 1
ATOM 446 C CA . GLY A 1 60 ? -24.594 35.656 7.828 1 91.12 60 GLY A CA 1
ATOM 447 C C . GLY A 1 60 ? -25.172 35.062 6.543 1 91.12 60 GLY A C 1
ATOM 448 O O . GLY A 1 60 ? -26.016 34.188 6.574 1 91.12 60 GLY A O 1
ATOM 449 N N . ARG A 1 61 ? -24.734 35.625 5.395 1 92.94 61 ARG A N 1
ATOM 450 C CA . ARG A 1 61 ? -25.219 35.125 4.113 1 92.94 61 ARG A CA 1
ATOM 451 C C . ARG A 1 61 ? -24.453 33.906 3.654 1 92.94 61 ARG A C 1
ATOM 453 O O . ARG A 1 61 ? -23.234 33.812 3.844 1 92.94 61 ARG A O 1
ATOM 460 N N . ALA A 1 62 ? -25.141 33.094 3.078 1 95.94 62 ALA A N 1
ATOM 461 C CA . ALA A 1 62 ? -24.562 31.844 2.568 1 95.94 62 ALA A CA 1
ATOM 462 C C . ALA A 1 62 ? -23.562 32.156 1.447 1 95.94 62 ALA A C 1
ATOM 464 O O . ALA A 1 62 ? -23.812 33 0.59 1 95.94 62 ALA A O 1
ATOM 465 N N . ILE A 1 63 ? -22.469 31.453 1.465 1 97.12 63 ILE A N 1
ATOM 466 C CA . ILE A 1 63 ? -21.469 31.484 0.393 1 97.12 63 ILE A CA 1
ATOM 467 C C . ILE A 1 63 ? -21.719 30.328 -0.58 1 97.12 63 ILE A C 1
ATOM 469 O O . ILE A 1 63 ? -21.516 29.172 -0.234 1 97.12 63 ILE A O 1
ATOM 473 N N . GLU A 1 64 ? -22.078 30.656 -1.832 1 95.19 64 GLU A N 1
ATOM 474 C CA . GLU A 1 64 ? -22.469 29.625 -2.789 1 95.19 64 GLU A CA 1
ATOM 475 C C . GLU A 1 64 ? -21.5 29.578 -3.971 1 95.19 64 GLU A C 1
ATOM 477 O O . GLU A 1 64 ? -21.469 28.609 -4.727 1 95.19 64 GLU A O 1
ATOM 482 N N . SER A 1 65 ? -20.719 30.641 -4.074 1 96.5 65 SER A N 1
ATOM 483 C CA . SER A 1 65 ? -19.812 30.672 -5.215 1 96.5 65 SER A CA 1
ATOM 484 C C . SER A 1 65 ? -18.359 30.5 -4.77 1 96.5 65 SER A C 1
ATOM 486 O O . SER A 1 65 ? -18 30.891 -3.66 1 96.5 65 SER A O 1
ATOM 488 N N . LEU A 1 66 ? -17.625 29.984 -5.672 1 97.12 66 LEU A N 1
ATOM 489 C CA . LEU A 1 66 ? -16.188 29.828 -5.426 1 97.12 66 LEU A CA 1
ATOM 490 C C . LEU A 1 66 ? -15.516 31.172 -5.23 1 97.12 66 LEU A C 1
ATOM 492 O O . LEU A 1 66 ? -14.602 31.297 -4.418 1 97.12 66 LEU A O 1
ATOM 496 N N . ALA A 1 67 ? -15.953 32.156 -5.906 1 97.06 67 ALA A N 1
ATOM 497 C CA . ALA A 1 67 ? -15.383 33.5 -5.801 1 97.06 67 ALA A CA 1
ATOM 498 C C . ALA A 1 67 ? -15.578 34.062 -4.395 1 97.06 67 ALA A C 1
ATOM 500 O O . ALA A 1 67 ? -14.641 34.594 -3.809 1 97.06 67 ALA A O 1
ATOM 501 N N . ASP A 1 68 ? -16.766 33.938 -3.928 1 97.25 68 ASP A N 1
ATOM 502 C CA . ASP A 1 68 ? -17.047 34.406 -2.578 1 97.25 68 ASP A CA 1
ATOM 503 C C . ASP A 1 68 ? -16.25 33.625 -1.539 1 97.25 68 ASP A C 1
ATOM 505 O O . ASP A 1 68 ? -15.758 34.219 -0.568 1 97.25 68 ASP A O 1
ATOM 509 N N . TRP A 1 69 ? -16.109 32.375 -1.777 1 98.12 69 TRP A N 1
ATOM 510 C CA . TRP A 1 69 ? -15.305 31.578 -0.865 1 98.12 69 TRP A CA 1
ATOM 511 C C . TRP A 1 69 ? -13.852 32.031 -0.865 1 98.12 69 TRP A C 1
ATOM 513 O O . TRP A 1 69 ? -13.227 32.156 0.193 1 98.12 69 TRP A O 1
ATOM 523 N N . LYS A 1 70 ? -13.328 32.281 -1.959 1 97.75 70 LYS A N 1
ATOM 524 C CA . LYS A 1 70 ? -11.93 32.688 -2.076 1 97.75 70 LYS A CA 1
ATOM 525 C C . LYS A 1 70 ? -11.664 33.969 -1.319 1 97.75 70 LYS A C 1
ATOM 527 O O . LYS A 1 70 ? -10.578 34.156 -0.765 1 97.75 70 LYS A O 1
ATOM 532 N N . GLN A 1 71 ? -12.641 34.812 -1.28 1 97.12 71 GLN A N 1
ATOM 533 C CA . GLN A 1 71 ? -12.516 36.031 -0.489 1 97.12 71 GLN A CA 1
ATOM 534 C C . GLN A 1 71 ? -12.438 35.719 1.002 1 97.12 71 GLN A C 1
ATOM 536 O O . GLN A 1 71 ? -11.57 36.25 1.708 1 97.12 71 GLN A O 1
ATOM 541 N N . LYS A 1 72 ? -13.32 34.938 1.427 1 97.88 72 LYS A N 1
ATOM 542 C CA . LYS A 1 72 ? -13.289 34.562 2.834 1 97.88 72 LYS A CA 1
ATOM 543 C C . LYS A 1 72 ? -12.023 33.75 3.166 1 97.88 72 LYS A C 1
ATOM 545 O O . LYS A 1 72 ? -11.453 33.938 4.242 1 97.88 72 LYS A O 1
ATOM 550 N N . ARG A 1 73 ? -11.68 32.906 2.27 1 98.44 73 ARG A N 1
ATOM 551 C CA . ARG A 1 73 ? -10.469 32.094 2.428 1 98.44 73 ARG A CA 1
ATOM 552 C C . ARG A 1 73 ? -9.258 33 2.705 1 98.44 73 ARG A C 1
ATOM 554 O O . ARG A 1 73 ? -8.43 32.688 3.561 1 98.44 73 ARG A O 1
ATOM 561 N N . ALA A 1 74 ? -9.133 34.062 2.021 1 98.12 74 ALA A N 1
ATOM 562 C CA . ALA A 1 74 ? -8.031 35 2.207 1 98.12 74 ALA A CA 1
ATOM 563 C C . ALA A 1 74 ? -8.047 35.594 3.611 1 98.12 74 ALA A C 1
ATOM 565 O O . ALA A 1 74 ? -6.992 35.781 4.234 1 98.12 74 ALA A O 1
ATOM 566 N N . LEU A 1 75 ? -9.18 35.875 4.094 1 97.62 75 LEU A N 1
ATOM 567 C CA . LEU A 1 75 ? -9.32 36.406 5.434 1 97.62 75 LEU A CA 1
ATOM 568 C C . LEU A 1 75 ? -8.93 35.406 6.492 1 97.62 75 LEU A C 1
ATOM 570 O O . LEU A 1 75 ? -8.258 35.719 7.469 1 97.62 75 LEU A O 1
ATOM 574 N N . ILE A 1 76 ? -9.367 34.188 6.273 1 98.31 76 ILE A N 1
ATOM 575 C CA . ILE A 1 76 ? -9.039 33.094 7.191 1 98.31 76 ILE A CA 1
ATOM 576 C C . ILE A 1 76 ? -7.523 32.906 7.23 1 98.31 76 ILE A C 1
ATOM 578 O O . ILE A 1 76 ? -6.934 32.781 8.305 1 98.31 76 ILE A O 1
ATOM 582 N N . ARG A 1 77 ? -6.934 32.844 6.082 1 98.56 77 ARG A N 1
ATOM 583 C CA . ARG A 1 77 ? -5.492 32.656 5.977 1 98.56 77 ARG A CA 1
ATOM 584 C C . ARG A 1 77 ? -4.73 33.75 6.727 1 98.56 77 ARG A C 1
ATOM 586 O O . ARG A 1 77 ? -3.83 33.438 7.516 1 98.56 77 ARG A O 1
ATOM 593 N N . GLU A 1 78 ? -5.105 34.938 6.496 1 98 78 GLU A N 1
ATOM 594 C CA . GLU A 1 78 ? -4.453 36.062 7.148 1 98 78 GLU A CA 1
ATOM 595 C C . GLU A 1 78 ? -4.633 36 8.664 1 98 78 GLU A C 1
ATOM 597 O O . GLU A 1 78 ? -3.693 36.281 9.414 1 98 78 GLU A O 1
ATOM 602 N N . ARG A 1 79 ? -5.812 35.656 9.094 1 97.75 79 ARG A N 1
ATOM 603 C CA . ARG A 1 79 ? -6.129 35.594 10.516 1 97.75 79 ARG A CA 1
ATOM 604 C C . ARG A 1 79 ? -5.223 34.594 11.219 1 97.75 79 ARG A C 1
ATOM 606 O O . ARG A 1 79 ? -4.633 34.875 12.258 1 97.75 79 ARG A O 1
ATOM 613 N N . TRP A 1 80 ? -5.086 33.438 10.672 1 98.56 80 TRP A N 1
ATOM 614 C CA . TRP A 1 80 ? -4.301 32.406 11.305 1 98.56 80 TRP A CA 1
ATOM 615 C C . TRP A 1 80 ? -2.809 32.688 11.227 1 98.56 80 TRP A C 1
ATOM 617 O O . TRP A 1 80 ? -2.062 32.438 12.172 1 98.56 80 TRP A O 1
ATOM 627 N N . LEU A 1 81 ? -2.324 33.25 10.109 1 98.06 81 LEU A N 1
ATOM 628 C CA . LEU A 1 81 ? -0.92 33.656 10 1 98.06 81 LEU A CA 1
ATOM 629 C C . LEU A 1 81 ? -0.57 34.75 11 1 98.06 81 LEU A C 1
ATOM 631 O O . LEU A 1 81 ? 0.51 34.719 11.594 1 98.06 81 LEU A O 1
ATOM 635 N N . ASN A 1 82 ? -1.484 35.688 11.148 1 97.69 82 ASN A N 1
ATOM 636 C CA . ASN A 1 82 ? -1.279 36.719 12.164 1 97.69 82 ASN A CA 1
ATOM 637 C C . ASN A 1 82 ? -1.255 36.125 13.57 1 97.69 82 ASN A C 1
ATOM 639 O O . ASN A 1 82 ? -0.493 36.562 14.43 1 97.69 82 ASN A O 1
ATOM 643 N N . PHE A 1 83 ? -2.092 35.156 13.805 1 98.06 83 PHE A N 1
ATOM 644 C CA . PHE A 1 83 ? -2.197 34.562 15.117 1 98.06 83 PHE A CA 1
ATOM 645 C C . PHE A 1 83 ? -0.919 33.812 15.469 1 98.06 83 PHE A C 1
ATOM 647 O O . PHE A 1 83 ? -0.421 33.906 16.594 1 98.06 83 PHE A O 1
ATOM 654 N N . ILE A 1 84 ? -0.35 33 14.5 1 97.69 84 ILE A N 1
ATOM 655 C CA . ILE A 1 84 ? 0.817 32.188 14.828 1 97.69 84 ILE A CA 1
ATOM 656 C C . ILE A 1 84 ? 2.072 33.062 14.805 1 97.69 84 ILE A C 1
ATOM 658 O O . ILE A 1 84 ? 3.107 32.688 15.359 1 97.69 84 ILE A O 1
ATOM 662 N N . GLY A 1 85 ? 2.074 34.219 14.016 1 95.56 85 GLY A N 1
ATOM 663 C CA . GLY A 1 85 ? 3.197 35.156 13.992 1 95.56 85 GLY A CA 1
ATOM 664 C C . GLY A 1 85 ? 4.094 34.969 12.781 1 95.56 85 GLY A C 1
ATOM 665 O O . GLY A 1 85 ? 3.877 34.062 11.969 1 95.56 85 GLY A O 1
ATOM 666 N N . PRO A 1 86 ? 5.055 35.812 12.68 1 89.69 86 PRO A N 1
ATOM 667 C CA . PRO A 1 86 ? 5.926 35.812 11.508 1 89.69 86 PRO A CA 1
ATOM 668 C C . PRO A 1 86 ? 6.789 34.562 11.422 1 89.69 86 PRO A C 1
ATOM 670 O O . PRO A 1 86 ? 7.25 34.062 12.445 1 89.69 86 PRO A O 1
ATOM 673 N N . LEU A 1 87 ? 6.93 34.094 10.203 1 85.44 87 LEU A N 1
ATOM 674 C CA . LEU A 1 87 ? 7.84 32.969 9.938 1 85.44 87 LEU A CA 1
ATOM 675 C C . LEU A 1 87 ? 9.281 33.469 9.859 1 85.44 87 LEU A C 1
ATOM 677 O O . LEU A 1 87 ? 9.539 34.594 9.43 1 85.44 87 LEU A O 1
ATOM 681 N N . PRO A 1 88 ? 10.117 32.594 10.172 1 81 88 PRO A N 1
ATOM 682 C CA . PRO A 1 88 ? 11.516 32.969 9.984 1 81 88 PRO A CA 1
ATOM 683 C C . PRO A 1 88 ? 11.883 33.188 8.516 1 81 88 PRO A C 1
ATOM 685 O O . PRO A 1 88 ? 11.156 32.719 7.629 1 81 88 PRO A O 1
ATOM 688 N N . GLY A 1 89 ? 12.781 34.031 8.133 1 73.5 89 GLY A N 1
ATOM 689 C CA . GLY A 1 89 ? 13.227 34.25 6.766 1 73.5 89 GLY A CA 1
ATOM 690 C C . GLY A 1 89 ? 14.008 33.094 6.191 1 73.5 89 GLY A C 1
ATOM 691 O O . GLY A 1 89 ? 14.75 32.406 6.91 1 73.5 89 GLY A O 1
ATOM 692 N N . ASN A 1 90 ? 13.617 32.75 4.879 1 70 90 ASN A N 1
ATOM 693 C CA . ASN A 1 90 ? 14.227 31.594 4.238 1 70 90 ASN A CA 1
ATOM 694 C C . ASN A 1 90 ? 15.648 31.891 3.777 1 70 90 ASN A C 1
ATOM 696 O O . ASN A 1 90 ? 15.891 32.906 3.123 1 70 90 ASN A O 1
ATOM 700 N N . PRO A 1 91 ? 16.547 31.109 4.305 1 67.38 91 PRO A N 1
ATOM 701 C CA . PRO A 1 91 ? 17.859 31.172 3.639 1 67.38 91 PRO A CA 1
ATOM 702 C C . PRO A 1 91 ? 17.797 30.672 2.197 1 67.38 91 PRO A C 1
ATOM 704 O O . PRO A 1 91 ? 16.781 30.125 1.769 1 67.38 91 PRO A O 1
ATOM 707 N N . ASP A 1 92 ? 18.859 30.922 1.25 1 67.94 92 ASP A N 1
ATOM 708 C CA . ASP A 1 92 ? 19.031 30.344 -0.075 1 67.94 92 ASP A CA 1
ATOM 709 C C . ASP A 1 92 ? 18.688 28.844 -0.06 1 67.94 92 ASP A C 1
ATOM 711 O O . ASP A 1 92 ? 18.672 28.219 1.002 1 67.94 92 ASP A O 1
ATOM 715 N N . PRO A 1 93 ? 18.406 28.344 -1.169 1 69.38 93 PRO A N 1
ATOM 716 C CA . PRO A 1 93 ? 18.031 26.922 -1.104 1 69.38 93 PRO A CA 1
ATOM 717 C C . PRO A 1 93 ? 18.984 26.109 -0.219 1 69.38 93 PRO A C 1
ATOM 719 O O . PRO A 1 93 ? 20.172 26.406 -0.154 1 69.38 93 PRO A O 1
ATOM 722 N N . PRO A 1 94 ? 18.219 25.266 0.476 1 73.19 94 PRO A N 1
ATOM 723 C CA . PRO A 1 94 ? 19.047 24.516 1.42 1 73.19 94 PRO A CA 1
ATOM 724 C C . PRO A 1 94 ? 20.031 23.578 0.723 1 73.19 94 PRO A C 1
ATOM 726 O O . PRO A 1 94 ? 19.672 22.891 -0.24 1 73.19 94 PRO A O 1
ATOM 729 N N . GLN A 1 95 ? 21.281 23.844 0.886 1 80.69 95 GLN A N 1
ATOM 730 C CA . GLN A 1 95 ? 22.297 22.844 0.54 1 80.69 95 GLN A CA 1
ATOM 731 C C . GLN A 1 95 ? 22.453 21.812 1.646 1 80.69 95 GLN A C 1
ATOM 733 O O . GLN A 1 95 ? 22.5 22.156 2.828 1 80.69 95 GLN A O 1
ATOM 738 N N . SER A 1 96 ? 22.188 20.578 1.288 1 89.56 96 SER A N 1
ATOM 739 C CA . SER A 1 96 ? 22.312 19.5 2.268 1 89.56 96 SER A CA 1
ATOM 740 C C . SER A 1 96 ? 23.641 18.75 2.104 1 89.56 96 SER A C 1
ATOM 742 O O . SER A 1 96 ? 24.141 18.625 0.99 1 89.56 96 SER A O 1
ATOM 744 N N . GLU A 1 97 ? 24.25 18.438 3.209 1 94.94 97 GLU A N 1
ATOM 745 C CA . GLU A 1 97 ? 25.438 17.594 3.238 1 94.94 97 GLU A CA 1
ATOM 746 C C . GLU A 1 97 ? 25.156 16.234 3.848 1 94.94 97 GLU A C 1
ATOM 748 O O . GLU A 1 97 ? 24.531 16.141 4.914 1 94.94 97 GLU A O 1
ATOM 753 N N . VAL A 1 98 ? 25.578 15.156 3.176 1 97.38 98 VAL A N 1
ATOM 754 C CA . VAL A 1 98 ? 25.359 13.797 3.676 1 97.38 98 VAL A CA 1
ATOM 755 C C . VAL A 1 98 ? 26.375 13.492 4.777 1 97.38 98 VAL A C 1
ATOM 757 O O . VAL A 1 98 ? 27.578 13.625 4.578 1 97.38 98 VAL A O 1
ATOM 760 N N . ILE A 1 99 ? 25.906 13.055 5.895 1 97.06 99 ILE A N 1
ATOM 761 C CA . ILE A 1 99 ? 26.781 12.742 7.023 1 97.06 99 ILE A CA 1
ATOM 762 C C . ILE A 1 99 ? 26.906 11.234 7.184 1 97.06 99 ILE A C 1
ATOM 764 O O . ILE A 1 99 ? 27.938 10.734 7.645 1 97.06 99 ILE A O 1
ATOM 768 N N . GLU A 1 100 ? 25.828 10.531 6.941 1 97.81 100 GLU A N 1
ATOM 769 C CA . GLU A 1 100 ? 25.766 9.07 6.988 1 97.81 100 GLU A CA 1
ATOM 770 C C . GLU A 1 100 ? 24.891 8.523 5.867 1 97.81 100 GLU A C 1
ATOM 772 O O . GLU A 1 100 ? 23.969 9.195 5.402 1 97.81 100 GLU A O 1
ATOM 777 N N . GLU A 1 101 ? 25.25 7.281 5.434 1 98.19 101 GLU A N 1
ATOM 778 C CA . GLU A 1 101 ? 24.484 6.637 4.383 1 98.19 101 GLU A CA 1
ATOM 779 C C . GLU A 1 101 ? 24.406 5.129 4.586 1 98.19 101 GLU A C 1
ATOM 781 O O . GLU A 1 101 ? 25.406 4.5 4.953 1 98.19 101 GLU A O 1
ATOM 786 N N . ASP A 1 102 ? 23.234 4.609 4.473 1 97.62 102 ASP A N 1
ATOM 787 C CA . ASP A 1 102 ? 23.078 3.164 4.348 1 97.62 102 ASP A CA 1
ATOM 788 C C . ASP A 1 102 ? 22.047 2.818 3.273 1 97.62 102 ASP A C 1
ATOM 790 O O . ASP A 1 102 ? 21.5 3.707 2.619 1 97.62 102 ASP A O 1
ATOM 794 N N . ARG A 1 103 ? 21.922 1.519 2.996 1 95.5 103 ARG A N 1
ATOM 795 C CA . ARG A 1 103 ? 21.125 1.108 1.847 1 95.5 103 ARG A CA 1
ATOM 796 C C . ARG A 1 103 ? 20.156 -0.012 2.221 1 95.5 103 ARG A C 1
ATOM 798 O O . ARG A 1 103 ? 20.297 -1.146 1.762 1 95.5 103 ARG A O 1
ATOM 805 N N . PRO A 1 104 ? 19.109 0.41 2.992 1 94.25 104 PRO A N 1
ATOM 806 C CA . PRO A 1 104 ? 18.047 -0.588 3.152 1 94.25 104 PRO A CA 1
ATOM 807 C C . PRO A 1 104 ? 17.484 -1.079 1.816 1 94.25 104 PRO A C 1
ATOM 809 O O . PRO A 1 104 ? 17.797 -0.506 0.768 1 94.25 104 PRO A O 1
ATOM 812 N N . THR A 1 105 ? 16.688 -2.16 1.876 1 90.19 105 THR A N 1
ATOM 813 C CA . THR A 1 105 ? 16.188 -2.826 0.679 1 90.19 105 THR A CA 1
ATOM 814 C C . THR A 1 105 ? 15.547 -1.821 -0.268 1 90.19 105 THR A C 1
ATOM 816 O O . THR A 1 105 ? 14.547 -1.189 0.078 1 90.19 105 THR A O 1
ATOM 819 N N . GLY A 1 106 ? 16.172 -1.588 -1.379 1 91.19 106 GLY A N 1
ATOM 820 C CA . GLY A 1 106 ? 15.586 -0.857 -2.486 1 91.19 106 GLY A CA 1
ATOM 821 C C . GLY A 1 106 ? 15.836 0.637 -2.418 1 91.19 106 GLY A C 1
ATOM 822 O O . GLY A 1 106 ? 15.469 1.375 -3.338 1 91.19 106 GLY A O 1
ATOM 823 N N . VAL A 1 107 ? 16.531 1.126 -1.313 1 97.12 107 VAL A N 1
ATOM 824 C CA . VAL A 1 107 ? 16.625 2.574 -1.17 1 97.12 107 VAL A CA 1
ATOM 825 C C . VAL A 1 107 ? 18 2.951 -0.646 1 97.12 107 VAL A C 1
ATOM 827 O O . VAL A 1 107 ? 18.766 2.088 -0.202 1 97.12 107 VAL A O 1
ATOM 830 N N . ILE A 1 108 ? 18.297 4.207 -0.851 1 98.06 108 ILE A N 1
ATOM 831 C CA . ILE A 1 108 ? 19.422 4.859 -0.192 1 98.06 108 ILE A CA 1
ATOM 832 C C . ILE A 1 108 ? 18.906 5.777 0.914 1 98.06 108 ILE A C 1
ATOM 834 O O . ILE A 1 108 ? 18.031 6.605 0.682 1 98.06 108 ILE A O 1
ATOM 838 N N . ARG A 1 109 ? 19.391 5.57 2.105 1 98.69 109 ARG A N 1
ATOM 839 C CA . ARG A 1 109 ? 19.016 6.391 3.256 1 98.69 109 ARG A CA 1
ATOM 840 C C . ARG A 1 109 ? 20.203 7.234 3.729 1 98.69 109 ARG A C 1
ATOM 842 O O . ARG A 1 109 ? 21.266 6.703 4.047 1 98.69 109 ARG A O 1
ATOM 849 N N . GLN A 1 110 ? 19.953 8.523 3.768 1 98.69 110 GLN A N 1
ATOM 850 C CA . GLN A 1 110 ? 21.031 9.453 4.098 1 98.69 110 GLN A CA 1
ATOM 851 C C . GLN A 1 110 ? 20.641 10.367 5.258 1 98.69 110 GLN A C 1
ATOM 853 O O . GLN A 1 110 ? 19.578 11 5.227 1 98.69 110 GLN A O 1
ATOM 858 N N . LEU A 1 111 ? 21.453 10.352 6.297 1 98.31 111 LEU A N 1
ATOM 859 C CA . LEU A 1 111 ? 21.391 11.445 7.262 1 98.31 111 LEU A CA 1
ATOM 860 C C . LEU A 1 111 ? 22.047 12.695 6.711 1 98.31 111 LEU A C 1
ATOM 862 O O . LEU A 1 111 ? 23.219 12.664 6.312 1 98.31 111 LEU A O 1
ATOM 866 N N . VAL A 1 112 ? 21.344 13.789 6.691 1 97.56 112 VAL A N 1
ATOM 867 C CA . VAL A 1 112 ? 21.891 14.992 6.082 1 97.56 112 VAL A CA 1
ATOM 868 C C . VAL A 1 112 ? 21.828 16.156 7.074 1 97.56 112 VAL A C 1
ATOM 870 O O . VAL A 1 112 ? 21.016 16.141 8 1 97.56 112 VAL A O 1
ATOM 873 N N . GLU A 1 113 ? 22.688 17.078 6.91 1 95.81 113 GLU A N 1
ATOM 874 C CA . GLU A 1 113 ? 22.656 18.391 7.566 1 95.81 113 GLU A CA 1
ATOM 875 C C . GLU A 1 113 ? 22.328 19.5 6.574 1 95.81 113 GLU A C 1
ATOM 877 O O . GLU A 1 113 ? 22.781 19.469 5.43 1 95.81 113 GLU A O 1
ATOM 882 N N . TYR A 1 114 ? 21.484 20.391 6.984 1 92.94 114 TYR A N 1
ATOM 883 C CA . TYR A 1 114 ? 21.078 21.531 6.168 1 92.94 114 TYR A CA 1
ATOM 884 C C . TYR A 1 114 ? 20.781 22.734 7.035 1 92.94 114 TYR A C 1
ATOM 886 O O . TYR A 1 114 ? 20.656 22.625 8.258 1 92.94 114 TYR A O 1
ATOM 894 N N . GLU A 1 115 ? 20.719 23.875 6.41 1 90.81 115 GLU A N 1
ATOM 895 C CA . GLU A 1 115 ? 20.406 25.094 7.137 1 90.81 115 GLU A CA 1
ATOM 896 C C . GLU A 1 115 ? 18.906 25.281 7.305 1 90.81 115 GLU A C 1
ATOM 898 O O . GLU A 1 115 ? 18.203 25.609 6.344 1 90.81 115 GLU A O 1
ATOM 903 N N . GLY A 1 116 ? 18.422 25.047 8.516 1 88.56 116 GLY A N 1
ATOM 904 C CA . GLY A 1 116 ? 17 25.234 8.805 1 88.56 116 GLY A CA 1
ATOM 905 C C . GLY A 1 116 ? 16.594 26.688 8.859 1 88.56 116 GLY A C 1
ATOM 906 O O . GLY A 1 116 ? 15.688 27.109 8.141 1 88.56 116 GLY A O 1
ATOM 907 N N . GLU A 1 117 ? 17.234 27.469 9.727 1 86.31 117 GLU A N 1
ATOM 908 C CA . GLU A 1 117 ? 17.219 28.938 9.828 1 86.31 117 GLU A CA 1
ATOM 909 C C . GLU A 1 117 ? 18.594 29.531 9.516 1 86.31 117 GLU A C 1
ATOM 911 O O . GLU A 1 117 ? 19.609 28.828 9.602 1 86.31 117 GLU A O 1
ATOM 916 N N . PRO A 1 118 ? 18.516 30.766 9.141 1 83.19 118 PRO A N 1
ATOM 917 C CA . PRO A 1 118 ? 19.844 31.344 8.875 1 83.19 118 PRO A CA 1
ATOM 918 C C . PRO A 1 118 ? 20.812 31.141 10.039 1 83.19 118 PRO A C 1
ATOM 920 O O . PRO A 1 118 ? 20.531 31.547 11.164 1 83.19 118 PRO A O 1
ATOM 923 N N . GLY A 1 119 ? 21.875 30.391 9.734 1 83.25 119 GLY A N 1
ATOM 924 C CA . GLY A 1 119 ? 22.922 30.188 10.727 1 83.25 119 GLY A CA 1
ATOM 925 C C . GLY A 1 119 ? 22.703 28.969 11.594 1 83.25 119 GLY A C 1
ATOM 926 O O . GLY A 1 119 ? 23.547 28.625 12.43 1 83.25 119 GLY A O 1
ATOM 927 N N . MET A 1 120 ? 21.656 28.266 11.438 1 87.44 120 MET A N 1
ATOM 928 C CA . MET A 1 120 ? 21.344 27.094 12.258 1 87.44 120 MET A CA 1
ATOM 929 C C . MET A 1 120 ? 21.312 25.828 11.406 1 87.44 120 MET A C 1
ATOM 931 O O . MET A 1 120 ? 20.453 25.703 10.531 1 87.44 120 MET A O 1
ATOM 935 N N . ILE A 1 121 ? 22.203 24.953 11.766 1 91.25 121 ILE A N 1
ATOM 936 C CA . ILE A 1 121 ? 22.266 23.688 11.055 1 91.25 121 ILE A CA 1
ATOM 937 C C . ILE A 1 121 ? 21.438 22.625 11.789 1 91.25 121 ILE A C 1
ATOM 939 O O . ILE A 1 121 ? 21.547 22.5 13.016 1 91.25 121 ILE A O 1
ATOM 943 N N . VAL A 1 122 ? 20.625 22 11.016 1 93.06 122 VAL A N 1
ATOM 944 C CA . VAL A 1 122 ? 19.797 20.938 11.594 1 93.06 122 VAL A CA 1
ATOM 945 C C . VAL A 1 122 ? 19.922 19.672 10.758 1 93.06 122 VAL A C 1
ATOM 947 O O . VAL A 1 122 ? 20.516 19.672 9.688 1 93.06 122 VAL A O 1
ATOM 950 N N . GLN A 1 123 ? 19.359 18.594 11.312 1 95.12 123 GLN A N 1
ATOM 951 C CA . GLN A 1 123 ? 19.5 17.297 10.656 1 95.12 123 GLN A CA 1
ATOM 952 C C . GLN A 1 123 ? 18.156 16.797 10.141 1 95.12 123 GLN A C 1
ATOM 954 O O . GLN A 1 123 ? 17.109 17.219 10.625 1 95.12 123 GLN A O 1
ATOM 959 N N . GLY A 1 124 ? 18.203 15.945 9.188 1 97.31 124 GLY A N 1
ATOM 960 C CA . GLY A 1 124 ? 17.078 15.203 8.648 1 97.31 124 GLY A CA 1
ATOM 961 C C . GLY A 1 124 ? 17.5 13.953 7.887 1 97.31 124 GLY A C 1
ATOM 962 O O . GLY A 1 124 ? 18.656 13.812 7.508 1 97.31 124 GLY A O 1
ATOM 963 N N . TYR A 1 125 ? 16.578 13.023 7.711 1 98.56 125 TYR A N 1
ATOM 964 C CA . TYR A 1 125 ? 16.844 11.852 6.875 1 98.56 125 TYR A CA 1
ATOM 965 C C . TYR A 1 125 ? 16.234 12.039 5.484 1 98.56 125 TYR A C 1
ATOM 967 O O . TYR A 1 125 ? 15.062 12.383 5.348 1 98.56 125 TYR A O 1
ATOM 975 N N . LEU A 1 126 ? 17.078 11.859 4.527 1 98.44 126 LEU A N 1
ATOM 976 C CA . LEU A 1 126 ? 16.688 11.805 3.123 1 98.44 126 LEU A CA 1
ATOM 977 C C . LEU A 1 126 ? 16.75 10.375 2.598 1 98.44 126 LEU A C 1
ATOM 979 O O . LEU A 1 126 ? 17.797 9.727 2.658 1 98.44 126 LEU A O 1
ATOM 983 N N . ILE A 1 127 ? 15.609 9.883 2.098 1 98.75 127 ILE A N 1
ATOM 984 C CA . ILE A 1 127 ? 15.57 8.523 1.577 1 98.75 127 ILE A CA 1
ATOM 985 C C . ILE A 1 127 ? 15.078 8.531 0.132 1 98.75 127 ILE A C 1
ATOM 987 O O . ILE A 1 127 ? 14.07 9.172 -0.181 1 98.75 127 ILE A O 1
ATOM 991 N N . LYS A 1 128 ? 15.797 7.867 -0.743 1 98 128 LYS A N 1
ATOM 992 C CA . LYS A 1 128 ? 15.453 7.859 -2.162 1 98 128 LYS A CA 1
ATOM 993 C C . LYS A 1 128 ? 15.625 6.469 -2.764 1 98 128 LYS A C 1
ATOM 995 O O . LYS A 1 128 ? 16.5 5.707 -2.346 1 98 128 LYS A O 1
ATOM 1000 N N . PRO A 1 129 ? 14.75 6.113 -3.732 1 96.56 129 PRO A N 1
ATOM 1001 C CA . PRO A 1 129 ? 14.938 4.836 -4.43 1 96.56 129 PRO A CA 1
ATOM 1002 C C . PRO A 1 129 ? 16.281 4.742 -5.137 1 96.56 129 PRO A C 1
ATOM 1004 O O . PRO A 1 129 ? 16.766 5.734 -5.695 1 96.56 129 PRO A O 1
ATOM 1007 N N . ARG A 1 130 ? 16.859 3.57 -5.109 1 92.5 130 ARG A N 1
ATOM 1008 C CA . ARG A 1 130 ? 18.125 3.332 -5.77 1 92.5 130 ARG A CA 1
ATOM 1009 C C . ARG A 1 130 ? 18 3.451 -7.285 1 92.5 130 ARG A C 1
ATOM 1011 O O . ARG A 1 130 ? 18.922 3.912 -7.965 1 92.5 130 ARG A O 1
ATOM 1018 N N . TYR A 1 131 ? 16.828 2.963 -7.766 1 88.12 131 TYR A N 1
ATOM 1019 C CA . TYR A 1 131 ? 16.531 2.996 -9.195 1 88.12 131 TYR A CA 1
ATOM 1020 C C . TYR A 1 131 ? 15.242 3.766 -9.469 1 88.12 131 TYR A C 1
ATOM 1022 O O . TYR A 1 131 ? 14.273 3.658 -8.711 1 88.12 131 TYR A O 1
ATOM 1030 N N . HIS A 1 132 ? 15.32 4.645 -10.445 1 85.69 132 HIS A N 1
ATOM 1031 C CA . HIS A 1 132 ? 14.117 5.379 -10.836 1 85.69 132 HIS A CA 1
ATOM 1032 C C . HIS A 1 132 ? 14.164 5.773 -12.305 1 85.69 132 HIS A C 1
ATOM 1034 O O . HIS A 1 132 ? 15.242 5.957 -12.867 1 85.69 132 HIS A O 1
ATOM 1040 N N . ASP A 1 133 ? 12.938 5.77 -12.82 1 83.75 133 ASP A N 1
ATOM 1041 C CA . ASP A 1 133 ? 12.781 6.223 -14.203 1 83.75 133 ASP A CA 1
ATOM 1042 C C . ASP A 1 133 ? 12.086 7.582 -14.258 1 83.75 133 ASP A C 1
ATOM 1044 O O . ASP A 1 133 ? 10.859 7.656 -14.328 1 83.75 133 ASP A O 1
ATOM 1048 N N . GLY A 1 134 ? 12.898 8.672 -14.172 1 89 134 GLY A N 1
ATOM 1049 C CA . GLY A 1 134 ? 12.336 10.016 -14.219 1 89 134 GLY A CA 1
ATOM 1050 C C . GLY A 1 134 ? 12.109 10.609 -12.844 1 89 134 GLY A C 1
ATOM 1051 O O . GLY A 1 134 ? 12.492 10.016 -11.828 1 89 134 GLY A O 1
ATOM 1052 N N . PRO A 1 135 ? 11.5 11.797 -12.852 1 94.88 135 PRO A N 1
ATOM 1053 C CA . PRO A 1 135 ? 11.266 12.461 -11.562 1 94.88 135 PRO A CA 1
ATOM 1054 C C . PRO A 1 135 ? 10.227 11.742 -10.711 1 94.88 135 PRO A C 1
ATOM 1056 O O . PRO A 1 135 ? 9.25 11.211 -11.242 1 94.88 135 PRO A O 1
ATOM 1059 N N . LEU A 1 136 ? 10.461 11.75 -9.438 1 97.5 136 LEU A N 1
ATOM 1060 C CA . LEU A 1 136 ? 9.633 11.031 -8.477 1 97.5 136 LEU A CA 1
ATOM 1061 C C . LEU A 1 136 ? 8.859 12.008 -7.59 1 97.5 136 LEU A C 1
ATOM 1063 O O . LEU A 1 136 ? 9.258 13.164 -7.441 1 97.5 136 LEU A O 1
ATOM 1067 N N . PRO A 1 137 ? 7.734 11.586 -7 1 98.31 137 PRO A N 1
ATOM 1068 C CA . PRO A 1 137 ? 7.098 12.406 -5.973 1 98.31 137 PRO A CA 1
ATOM 1069 C C . PRO A 1 137 ? 7.973 12.586 -4.734 1 98.31 137 PRO A C 1
ATOM 1071 O O . PRO A 1 137 ? 8.766 11.703 -4.398 1 98.31 137 PRO A O 1
ATOM 1074 N N . GLY A 1 138 ? 7.895 13.711 -4.129 1 98.81 138 GLY A N 1
ATOM 1075 C CA . GLY A 1 138 ? 8.523 13.992 -2.848 1 98.81 138 GLY A CA 1
ATOM 1076 C C . GLY A 1 138 ? 7.539 14.07 -1.699 1 98.81 138 GLY A C 1
ATOM 1077 O O . GLY A 1 138 ? 6.484 14.703 -1.82 1 98.81 138 GLY A O 1
ATOM 1078 N N . VAL A 1 139 ? 7.816 13.359 -0.61 1 98.94 139 VAL A N 1
ATOM 1079 C CA . VAL A 1 139 ? 6.902 13.391 0.525 1 98.94 139 VAL A CA 1
ATOM 1080 C C . VAL A 1 139 ? 7.66 13.773 1.793 1 98.94 139 VAL A C 1
ATOM 1082 O O . VAL A 1 139 ? 8.68 13.164 2.127 1 98.94 139 VAL A O 1
ATOM 1085 N N . LEU A 1 140 ? 7.207 14.789 2.434 1 98.88 140 LEU A N 1
ATOM 1086 C CA . LEU A 1 140 ? 7.695 15.125 3.768 1 98.88 140 LEU A CA 1
ATOM 1087 C C . LEU A 1 140 ? 7.059 14.227 4.82 1 98.88 140 LEU A C 1
ATOM 1089 O O . LEU A 1 140 ? 5.836 14.07 4.852 1 98.88 140 LEU A O 1
ATOM 1093 N N . THR A 1 141 ? 7.871 13.555 5.59 1 98.88 141 THR A N 1
ATOM 1094 C CA . THR A 1 141 ? 7.375 12.703 6.664 1 98.88 141 THR A CA 1
ATOM 1095 C C . THR A 1 141 ? 7.805 13.25 8.023 1 98.88 141 THR A C 1
ATOM 1097 O O . THR A 1 141 ? 9 13.344 8.312 1 98.88 141 THR A O 1
ATOM 1100 N N . LEU A 1 142 ? 6.828 13.57 8.859 1 98.5 142 LEU A N 1
ATOM 1101 C CA . LEU A 1 142 ? 7.078 14.305 10.094 1 98.5 142 LEU A CA 1
ATOM 1102 C C . LEU A 1 142 ? 6.918 13.391 11.305 1 98.5 142 LEU A C 1
ATOM 1104 O O . LEU A 1 142 ? 5.926 12.664 11.414 1 98.5 142 LEU A O 1
ATOM 1108 N N . HIS A 1 143 ? 7.875 13.383 12.242 1 96.81 143 HIS A N 1
ATOM 1109 C CA . HIS A 1 143 ? 7.953 12.398 13.312 1 96.81 143 HIS A CA 1
ATOM 1110 C C . HIS A 1 143 ? 7.027 12.773 14.469 1 96.81 143 HIS A C 1
ATOM 1112 O O . HIS A 1 143 ? 6.641 13.938 14.609 1 96.81 143 HIS A O 1
ATOM 1118 N N . SER A 1 144 ? 6.676 11.758 15.258 1 95.81 144 SER A N 1
ATOM 1119 C CA . SER A 1 144 ? 5.91 11.906 16.484 1 95.81 144 SER A CA 1
ATOM 1120 C C . SER A 1 144 ? 6.797 12.406 17.625 1 95.81 144 SER A C 1
ATOM 1122 O O . SER A 1 144 ? 8.008 12.539 17.469 1 95.81 144 SER A O 1
ATOM 1124 N N . THR A 1 145 ? 6.137 12.719 18.719 1 93 145 THR A N 1
ATOM 1125 C CA . THR A 1 145 ? 6.91 12.922 19.938 1 93 145 THR A CA 1
ATOM 1126 C C . THR A 1 145 ? 7.52 11.609 20.422 1 93 145 THR A C 1
ATOM 1128 O O . THR A 1 145 ? 6.809 10.742 20.938 1 93 145 THR A O 1
ATOM 1131 N N . THR A 1 146 ? 8.727 11.484 20.188 1 88.12 146 THR A N 1
ATOM 1132 C CA . THR A 1 146 ? 9.438 10.266 20.562 1 88.12 146 THR A CA 1
ATOM 1133 C C . THR A 1 146 ? 10.93 10.539 20.75 1 88.12 146 THR A C 1
ATOM 1135 O O . THR A 1 146 ? 11.477 11.461 20.141 1 88.12 146 THR A O 1
ATOM 1138 N N . ASP A 1 147 ? 11.531 9.727 21.531 1 83.88 147 ASP A N 1
ATOM 1139 C CA . ASP A 1 147 ? 12.969 9.859 21.75 1 83.88 147 ASP A CA 1
ATOM 1140 C C . ASP A 1 147 ? 13.758 9.539 20.484 1 83.88 147 ASP A C 1
ATOM 1142 O O . ASP A 1 147 ? 14.875 10.031 20.297 1 83.88 147 ASP A O 1
ATOM 1146 N N . ASN A 1 148 ? 13.125 8.812 19.547 1 85.25 148 ASN A N 1
ATOM 1147 C CA . ASN A 1 148 ? 13.789 8.406 18.312 1 85.25 148 ASN A CA 1
ATOM 1148 C C . ASN A 1 148 ? 13.727 9.5 17.266 1 85.25 148 ASN A C 1
ATOM 1150 O O . ASN A 1 148 ? 14.445 9.445 16.266 1 85.25 148 ASN A O 1
ATOM 1154 N N . THR A 1 149 ? 12.938 10.516 17.5 1 91.38 149 THR A N 1
ATOM 1155 C CA . THR A 1 149 ? 12.82 11.68 16.625 1 91.38 149 THR A CA 1
ATOM 1156 C C . THR A 1 149 ? 12.75 11.25 15.164 1 91.38 149 THR A C 1
ATOM 1158 O O . THR A 1 149 ? 11.781 10.602 14.75 1 91.38 149 THR A O 1
ATOM 1161 N N . ILE A 1 150 ? 13.75 11.648 14.375 1 94 150 ILE A N 1
ATOM 1162 C CA . ILE A 1 150 ? 13.719 11.453 12.93 1 94 150 ILE A CA 1
ATOM 1163 C C . ILE A 1 150 ? 14.102 10.016 12.594 1 94 150 ILE A C 1
ATOM 1165 O O . ILE A 1 150 ? 13.867 9.547 11.477 1 94 150 ILE A O 1
ATOM 1169 N N . GLU A 1 151 ? 14.688 9.281 13.508 1 95.06 151 GLU A N 1
ATOM 1170 C CA . GLU A 1 151 ? 15.016 7.879 13.266 1 95.06 151 GLU A CA 1
ATOM 1171 C C . GLU A 1 151 ? 13.758 7.031 13.117 1 95.06 151 GLU A C 1
ATOM 1173 O O . GLU A 1 151 ? 13.773 5.992 12.453 1 95.06 151 GLU A O 1
ATOM 1178 N N . GLN A 1 152 ? 12.664 7.523 13.664 1 94.38 152 GLN A N 1
ATOM 1179 C CA . GLN A 1 152 ? 11.398 6.812 13.602 1 94.38 152 GLN A CA 1
ATOM 1180 C C . GLN A 1 152 ? 10.852 6.773 12.18 1 94.38 152 GLN A C 1
ATOM 1182 O O . GLN A 1 152 ? 10.773 5.707 11.562 1 94.38 152 GLN A O 1
ATOM 1187 N N . PRO A 1 153 ? 10.57 7.938 11.57 1 97.06 153 PRO A N 1
ATOM 1188 C CA . PRO A 1 153 ? 10.062 7.875 10.195 1 97.06 153 PRO A CA 1
ATOM 1189 C C . PRO A 1 153 ? 11.086 7.297 9.219 1 97.06 153 PRO A C 1
ATOM 1191 O O . PRO A 1 153 ? 10.711 6.75 8.18 1 97.06 153 PRO A O 1
ATOM 1194 N N . ALA A 1 154 ? 12.359 7.379 9.555 1 98.06 154 ALA A N 1
ATOM 1195 C CA . ALA A 1 154 ? 13.414 6.906 8.664 1 98.06 154 ALA A CA 1
ATOM 1196 C C . ALA A 1 154 ? 13.578 5.391 8.766 1 98.06 154 ALA A C 1
ATOM 1198 O O . ALA A 1 154 ? 14.297 4.781 7.965 1 98.06 154 ALA A O 1
ATOM 1199 N N . GLY A 1 155 ? 13 4.777 9.719 1 97.12 155 GLY A N 1
ATOM 1200 C CA . GLY A 1 155 ? 13.078 3.336 9.883 1 97.12 155 GLY A CA 1
ATOM 1201 C C . GLY A 1 155 ? 14.391 2.873 10.477 1 97.12 155 GLY A C 1
ATOM 1202 O O . GLY A 1 155 ? 14.812 1.737 10.25 1 97.12 155 GLY A O 1
ATOM 1203 N N . VAL A 1 156 ? 15.07 3.762 11.141 1 96.25 156 VAL A N 1
ATOM 1204 C CA . VAL A 1 156 ? 16.312 3.402 11.805 1 96.25 156 VAL A CA 1
ATOM 1205 C C . VAL A 1 156 ? 16.016 2.744 13.148 1 96.25 156 VAL A C 1
ATOM 1207 O O . VAL A 1 156 ? 16.578 1.696 13.477 1 96.25 156 VAL A O 1
ATOM 1210 N N . ARG A 1 157 ? 15.219 3.371 13.961 1 93.06 157 ARG A N 1
ATOM 1211 C CA . ARG A 1 157 ? 14.742 2.887 15.25 1 93.06 157 ARG A CA 1
ATOM 1212 C C . ARG A 1 157 ? 13.266 3.23 15.453 1 93.06 157 ARG A C 1
ATOM 1214 O O . ARG A 1 157 ? 12.734 4.105 14.766 1 93.06 157 ARG A O 1
ATOM 1221 N N . GLY A 1 158 ? 12.648 2.463 16.297 1 90.25 158 GLY A N 1
ATOM 1222 C CA . GLY A 1 158 ? 11.242 2.723 16.594 1 90.25 158 GLY A CA 1
ATOM 1223 C C . GLY A 1 158 ? 10.312 1.684 16 1 90.25 158 GLY A C 1
ATOM 1224 O O . GLY A 1 158 ? 10.758 0.695 15.422 1 90.25 158 GLY A O 1
ATOM 1225 N N . ALA A 1 159 ? 8.984 1.957 16.156 1 89.75 159 ALA A N 1
ATOM 1226 C CA . ALA A 1 159 ? 7.953 1.04 15.68 1 89.75 159 ALA A CA 1
ATOM 1227 C C . ALA A 1 159 ? 7.906 1.014 14.156 1 89.75 159 ALA A C 1
ATOM 1229 O O . ALA A 1 159 ? 7.812 2.061 13.508 1 89.75 159 ALA A O 1
ATOM 1230 N N . PRO A 1 160 ? 7.902 -0.145 13.516 1 90.44 160 PRO A N 1
ATOM 1231 C CA . PRO A 1 160 ? 7.953 -0.238 12.055 1 90.44 160 PRO A CA 1
ATOM 1232 C C . PRO A 1 160 ? 6.738 0.392 11.383 1 90.44 160 PRO A C 1
ATOM 1234 O O . PRO A 1 160 ? 6.84 0.888 10.258 1 90.44 160 PRO A O 1
ATOM 1237 N N . GLU A 1 161 ? 5.609 0.4 12.07 1 91.31 161 GLU A N 1
ATOM 1238 C CA . GLU A 1 161 ? 4.387 0.932 11.477 1 91.31 161 GLU A CA 1
ATOM 1239 C C . GLU A 1 161 ? 4.438 2.455 11.383 1 91.31 161 GLU A C 1
ATOM 1241 O O . GLU A 1 161 ? 3.561 3.072 10.773 1 91.31 161 GLU A O 1
ATOM 1246 N N . LYS A 1 162 ? 5.523 3.121 11.93 1 93.94 162 LYS A N 1
ATOM 1247 C CA . LYS A 1 162 ? 5.66 4.574 11.867 1 93.94 162 LYS A CA 1
ATOM 1248 C C . LYS A 1 162 ? 6.863 4.973 11.016 1 93.94 162 LYS A C 1
ATOM 1250 O O . LYS A 1 162 ? 7.25 6.145 10.992 1 93.94 162 LYS A O 1
ATOM 1255 N N . ALA A 1 163 ? 7.441 3.967 10.383 1 97.25 163 ALA A N 1
ATOM 1256 C CA . ALA A 1 163 ? 8.562 4.234 9.484 1 97.25 163 ALA A CA 1
ATOM 1257 C C . ALA A 1 163 ? 8.07 4.75 8.133 1 97.25 163 ALA A C 1
ATOM 1259 O O . ALA A 1 163 ? 8.469 4.242 7.086 1 97.25 163 ALA A O 1
ATOM 1260 N N . PHE A 1 164 ? 7.316 5.832 8.188 1 98.06 164 PHE A N 1
ATOM 1261 C CA . PHE A 1 164 ? 6.617 6.367 7.027 1 98.06 164 PHE A CA 1
ATOM 1262 C C . PHE A 1 164 ? 7.598 6.711 5.914 1 98.06 164 PHE A C 1
ATOM 1264 O O . PHE A 1 164 ? 7.336 6.434 4.742 1 98.06 164 PHE A O 1
ATOM 1271 N N . GLY A 1 165 ? 8.688 7.379 6.25 1 98.69 165 GLY A N 1
ATOM 1272 C CA . GLY A 1 165 ? 9.664 7.797 5.258 1 98.69 165 GLY A CA 1
ATOM 1273 C C . GLY A 1 165 ? 10.289 6.637 4.508 1 98.69 165 GLY A C 1
ATOM 1274 O O . GLY A 1 165 ? 10.367 6.656 3.277 1 98.69 165 GLY A O 1
ATOM 1275 N N . LEU A 1 166 ? 10.719 5.637 5.262 1 98.56 166 LEU A N 1
ATOM 1276 C CA . LEU A 1 166 ? 11.32 4.457 4.648 1 98.56 166 LEU A CA 1
ATOM 1277 C C . LEU A 1 166 ? 10.336 3.762 3.717 1 98.56 166 LEU A C 1
ATOM 1279 O O . LEU A 1 166 ? 10.672 3.445 2.574 1 98.56 166 LEU A O 1
ATOM 1283 N N . LYS A 1 167 ? 9.133 3.537 4.203 1 98.25 167 LYS A N 1
ATOM 1284 C CA . LYS A 1 167 ? 8.148 2.754 3.461 1 98.25 167 LYS A CA 1
ATOM 1285 C C . LYS A 1 167 ? 7.715 3.479 2.189 1 98.25 167 LYS A C 1
ATOM 1287 O O . LYS A 1 167 ? 7.652 2.875 1.117 1 98.25 167 LYS A O 1
ATOM 1292 N N . LEU A 1 168 ? 7.449 4.762 2.271 1 98.69 168 LEU A N 1
ATOM 1293 C CA . LEU A 1 168 ? 7.066 5.52 1.085 1 98.69 168 LEU A CA 1
ATOM 1294 C C . LEU A 1 168 ? 8.203 5.559 0.072 1 98.69 168 LEU A C 1
ATOM 1296 O O . LEU A 1 168 ? 7.965 5.543 -1.138 1 98.69 168 LEU A O 1
ATOM 1300 N N . ALA A 1 169 ? 9.453 5.652 0.533 1 98.62 169 ALA A N 1
ATOM 1301 C CA . ALA A 1 169 ? 10.594 5.609 -0.381 1 98.62 169 ALA A CA 1
ATOM 1302 C C . ALA A 1 169 ? 10.672 4.262 -1.095 1 98.62 169 ALA A C 1
ATOM 1304 O O . ALA A 1 169 ? 10.938 4.203 -2.299 1 98.62 169 ALA A O 1
ATOM 1305 N N . GLN A 1 170 ? 10.406 3.213 -0.346 1 97.62 170 GLN A N 1
ATOM 1306 C CA . GLN A 1 170 ? 10.445 1.865 -0.905 1 97.62 170 GLN A CA 1
ATOM 1307 C C . GLN A 1 170 ? 9.305 1.658 -1.905 1 97.62 170 GLN A C 1
ATOM 1309 O O . GLN A 1 170 ? 9.367 0.757 -2.744 1 97.62 170 GLN A O 1
ATOM 1314 N N . LEU A 1 171 ? 8.312 2.48 -1.814 1 97.81 171 LEU A N 1
ATOM 1315 C CA . LEU A 1 171 ? 7.16 2.398 -2.709 1 97.81 171 LEU A CA 1
ATOM 1316 C C . LEU A 1 171 ? 7.309 3.365 -3.879 1 97.81 171 LEU A C 1
ATOM 1318 O O . LEU A 1 171 ? 6.418 3.467 -4.723 1 97.81 171 LEU A O 1
ATOM 1322 N N . GLY A 1 172 ? 8.422 4.207 -3.916 1 97.12 172 GLY A N 1
ATOM 1323 C CA . GLY A 1 172 ? 8.711 4.945 -5.137 1 97.12 172 GLY A CA 1
ATOM 1324 C C . GLY A 1 172 ? 8.711 6.449 -4.941 1 97.12 172 GLY A C 1
ATOM 1325 O O . GLY A 1 172 ? 8.672 7.207 -5.914 1 97.12 172 GLY A O 1
ATOM 1326 N N . CYS A 1 173 ? 8.742 6.914 -3.684 1 98.5 173 CYS A N 1
ATOM 1327 C CA . CYS A 1 173 ? 8.852 8.344 -3.398 1 98.5 173 CYS A CA 1
ATOM 1328 C C . CYS A 1 173 ? 10.25 8.695 -2.914 1 98.5 173 CYS A C 1
ATOM 1330 O O . CYS A 1 173 ? 11.016 7.812 -2.514 1 98.5 173 CYS A O 1
ATOM 1332 N N . VAL A 1 174 ? 10.555 9.938 -3.064 1 98.75 174 VAL A N 1
ATOM 1333 C CA . VAL A 1 174 ? 11.641 10.508 -2.279 1 98.75 174 VAL A CA 1
ATOM 1334 C C . VAL A 1 174 ? 11.086 11.133 -1.001 1 98.75 174 VAL A C 1
ATOM 1336 O O . VAL A 1 174 ? 10.094 11.867 -1.042 1 98.75 174 VAL A O 1
ATOM 1339 N N . THR A 1 175 ? 11.719 10.773 0.143 1 98.88 175 THR A N 1
ATOM 1340 C CA . THR A 1 175 ? 11.148 11.289 1.385 1 98.88 175 THR A CA 1
ATOM 1341 C C . THR A 1 175 ? 12.195 12.062 2.176 1 98.88 175 THR A C 1
ATOM 1343 O O . THR A 1 175 ? 13.391 11.773 2.088 1 98.88 175 THR A O 1
ATOM 1346 N N . PHE A 1 176 ? 11.766 13.062 2.848 1 98.62 176 PHE A N 1
ATOM 1347 C CA . PHE A 1 176 ? 12.594 13.844 3.76 1 98.62 176 PHE A CA 1
ATOM 1348 C C . PHE A 1 176 ? 11.922 13.977 5.121 1 98.62 176 PHE A C 1
ATOM 1350 O O . PHE A 1 176 ? 10.727 14.281 5.199 1 98.62 176 PHE A O 1
ATOM 1357 N N . SER A 1 177 ? 12.656 13.617 6.16 1 98.56 177 SER A N 1
ATOM 1358 C CA . SER A 1 177 ? 12.18 13.719 7.539 1 98.56 177 SER A CA 1
ATOM 1359 C C . SER A 1 177 ? 13.031 14.695 8.344 1 98.56 177 SER A C 1
ATOM 1361 O O . SER A 1 177 ? 14.047 14.312 8.922 1 98.56 177 SER A O 1
ATOM 1363 N N . PRO A 1 178 ? 12.594 15.914 8.469 1 97.06 178 PRO A N 1
ATOM 1364 C CA . PRO A 1 178 ? 13.359 16.906 9.227 1 97.06 178 PRO A CA 1
ATOM 1365 C C . PRO A 1 178 ? 13.172 16.781 10.734 1 97.06 178 PRO A C 1
ATOM 1367 O O . PRO A 1 178 ? 12.086 16.422 11.195 1 97.06 178 PRO A O 1
ATOM 1370 N N . MET A 1 179 ? 14.172 17.125 11.43 1 95.94 179 MET A N 1
ATOM 1371 C CA . MET A 1 179 ? 14.094 17.125 12.883 1 95.94 179 MET A CA 1
ATOM 1372 C C . MET A 1 179 ? 13.258 18.297 13.383 1 95.94 179 MET A C 1
ATOM 1374 O O . MET A 1 179 ? 13.477 19.438 12.961 1 95.94 179 MET A O 1
ATOM 1378 N N . ASN A 1 180 ? 12.328 17.984 14.227 1 95.38 180 ASN A N 1
ATOM 1379 C CA . ASN A 1 180 ? 11.562 19.047 14.875 1 95.38 180 ASN A CA 1
ATOM 1380 C C . ASN A 1 180 ? 12.461 19.938 15.727 1 95.38 180 ASN A C 1
ATOM 1382 O O . ASN A 1 180 ? 13.367 19.453 16.406 1 95.38 180 ASN A O 1
ATOM 1386 N N . PHE A 1 181 ? 12.172 21.172 15.844 1 93.06 181 PHE A N 1
ATOM 1387 C CA . PHE A 1 181 ? 13.039 22.141 16.5 1 93.06 181 PHE A CA 1
ATOM 1388 C C . PHE A 1 181 ? 13.141 21.859 17.984 1 93.06 181 PHE A C 1
ATOM 1390 O O . PHE A 1 181 ? 14.07 22.328 18.656 1 93.06 181 PHE A O 1
ATOM 1397 N N . LEU A 1 182 ? 12.227 21.094 18.5 1 93.38 182 LEU A N 1
ATOM 1398 C CA . LEU A 1 182 ? 12.219 20.781 19.922 1 93.38 182 LEU A CA 1
ATOM 1399 C C . LEU A 1 182 ? 13.305 19.766 20.266 1 93.38 182 LEU A C 1
ATOM 1401 O O . LEU A 1 182 ? 13.617 19.547 21.438 1 93.38 182 LEU A O 1
ATOM 1405 N N . TRP A 1 183 ? 13.945 19.219 19.25 1 91.12 183 TRP A N 1
ATOM 1406 C CA . TRP A 1 183 ? 14.938 18.172 19.484 1 91.12 183 TRP A CA 1
ATOM 1407 C C . TRP A 1 183 ? 16.312 18.609 19 1 91.12 183 TRP A C 1
ATOM 1409 O O . TRP A 1 183 ? 17.266 17.828 19 1 91.12 183 TRP A O 1
ATOM 1419 N N . VAL A 1 184 ? 16.531 19.719 18.5 1 80.56 184 VAL A N 1
ATOM 1420 C CA . VAL A 1 184 ? 17.766 20.141 17.844 1 80.56 184 VAL A CA 1
ATOM 142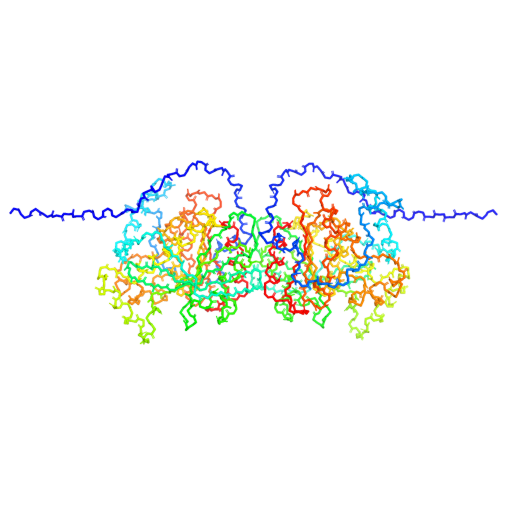1 C C . VAL A 1 184 ? 18.891 20.281 18.875 1 80.56 184 VAL A C 1
ATOM 1423 O O . VAL A 1 184 ? 20.047 19.969 18.594 1 80.56 184 VAL A O 1
ATOM 1426 N N . ASP A 1 185 ? 18.531 20.781 20 1 71.69 185 ASP A N 1
ATOM 1427 C CA . ASP A 1 185 ? 19.594 20.984 20.984 1 71.69 185 ASP A CA 1
ATOM 1428 C C . ASP A 1 185 ? 19.828 19.734 21.828 1 71.69 185 ASP A C 1
ATOM 1430 O O . ASP A 1 185 ? 18.906 19.25 22.484 1 71.69 185 ASP A O 1
ATOM 1434 N N . LYS A 1 186 ? 21 19.031 21.578 1 61.72 186 LYS A N 1
ATOM 1435 C CA . LYS A 1 186 ? 21.391 17.781 22.234 1 61.72 186 LYS A CA 1
ATOM 1436 C C . LYS A 1 186 ? 21.594 18 23.734 1 61.72 186 LYS A C 1
ATOM 1438 O O . LYS A 1 186 ? 21.797 17.031 24.484 1 61.72 186 LYS A O 1
ATOM 1443 N N . GLY A 1 187 ? 21.438 19.094 24.125 1 63.28 187 GLY A N 1
ATOM 1444 C CA . GLY A 1 187 ? 21.906 19.438 25.469 1 63.28 187 GLY A CA 1
ATOM 1445 C C . GLY A 1 187 ? 20.891 19.094 26.547 1 63.28 187 GLY A C 1
ATOM 1446 O O . GLY A 1 187 ? 21 19.562 27.672 1 63.28 187 GLY A O 1
ATOM 1447 N N . GLY A 1 188 ? 19.875 18.234 26.141 1 70.31 188 GLY A N 1
ATOM 1448 C CA . GLY A 1 188 ? 19 17.75 27.203 1 70.31 188 GLY A CA 1
ATOM 1449 C C . GLY A 1 188 ? 17.938 18.75 27.594 1 70.31 188 GLY A C 1
ATOM 1450 O O . GLY A 1 188 ? 17.391 18.688 28.703 1 70.31 188 GLY A O 1
ATOM 1451 N N . ARG A 1 189 ? 17.688 19.766 26.922 1 77.62 189 ARG A N 1
ATOM 1452 C CA . ARG A 1 189 ? 16.672 20.75 27.25 1 77.62 189 ARG A CA 1
ATOM 1453 C C . ARG A 1 189 ? 15.266 20.188 27.094 1 77.62 189 ARG A C 1
ATOM 1455 O O . ARG A 1 189 ? 15.031 19.344 26.219 1 77.62 189 ARG A O 1
ATOM 1462 N N . SER A 1 190 ? 14.398 20.766 28.016 1 86.69 190 SER A N 1
ATOM 1463 C CA . SER A 1 190 ? 12.992 20.406 27.906 1 86.69 190 SER A CA 1
ATOM 1464 C C . SER A 1 190 ? 12.359 21.062 26.672 1 86.69 190 SER A C 1
ATOM 1466 O O . SER A 1 190 ? 12.953 21.953 26.062 1 86.69 190 SER A O 1
ATOM 1468 N N . TYR A 1 191 ? 11.211 20.609 26.266 1 89.75 191 TYR A N 1
ATOM 1469 C CA . TYR A 1 191 ? 10.477 21.203 25.156 1 89.75 191 TYR A CA 1
ATOM 1470 C C . TYR A 1 191 ? 10.156 22.672 25.422 1 89.75 191 TYR A C 1
ATOM 1472 O O . TYR A 1 191 ? 10.25 23.5 24.531 1 89.75 191 TYR A O 1
ATOM 1480 N N . GLU A 1 192 ? 9.836 22.906 26.656 1 91.44 192 GLU A N 1
ATOM 1481 C CA . GLU A 1 192 ? 9.539 24.281 27.062 1 91.44 192 GLU A CA 1
ATOM 1482 C C . GLU A 1 192 ? 10.75 25.188 26.891 1 91.44 192 GLU A C 1
ATOM 1484 O O . GLU A 1 192 ? 10.625 26.312 26.391 1 91.44 192 GLU A O 1
ATOM 1489 N N . GLU A 1 193 ? 11.828 24.703 27.281 1 91.44 193 GLU A N 1
ATOM 1490 C CA . GLU A 1 193 ? 13.055 25.484 27.172 1 91.44 193 GLU A CA 1
ATOM 1491 C C . GLU A 1 193 ? 13.43 25.719 25.703 1 91.44 193 GLU A C 1
ATOM 1493 O O . GLU A 1 193 ? 13.922 26.781 25.344 1 91.44 193 GLU A O 1
ATOM 1498 N N . GLN A 1 194 ? 13.211 24.703 24.922 1 91.06 194 GLN A N 1
ATOM 1499 C CA . GLN A 1 194 ? 13.484 24.859 23.484 1 91.06 194 GLN A CA 1
ATOM 1500 C C . GLN A 1 194 ? 12.57 25.906 22.859 1 91.06 194 GLN A C 1
ATOM 1502 O O . GLN A 1 194 ? 13.016 26.719 22.062 1 91.06 194 GLN A O 1
ATOM 1507 N N . ALA A 1 195 ? 11.328 25.875 23.188 1 92.75 195 ALA A N 1
ATOM 1508 C CA . ALA A 1 195 ? 10.375 26.859 22.703 1 92.75 195 ALA A CA 1
ATOM 1509 C C . ALA A 1 195 ? 10.758 28.266 23.172 1 92.75 195 ALA A C 1
ATOM 1511 O O . ALA A 1 195 ? 10.633 29.234 22.406 1 92.75 195 ALA A O 1
ATOM 1512 N N . GLU A 1 196 ? 11.25 28.359 24.391 1 93.38 196 GLU A N 1
ATOM 1513 C CA . GLU A 1 196 ? 11.688 29.641 24.922 1 93.38 196 GLU A CA 1
ATOM 1514 C C . GLU A 1 196 ? 12.875 30.203 24.125 1 93.38 196 GLU A C 1
ATOM 1516 O O . GLU A 1 196 ? 12.953 31.406 23.875 1 93.38 196 GLU A O 1
ATOM 1521 N N . GLN A 1 197 ? 13.758 29.312 23.875 1 90.88 197 GLN A N 1
ATOM 1522 C CA . GLN A 1 197 ? 14.922 29.734 23.094 1 90.88 197 GLN A CA 1
ATOM 1523 C C . GLN A 1 197 ? 14.5 30.266 21.734 1 90.88 197 GLN A C 1
ATOM 1525 O O . GLN A 1 197 ? 15.039 31.266 21.25 1 90.88 197 GLN A O 1
ATOM 1530 N N . PHE A 1 198 ? 13.578 29.656 21.078 1 92.56 198 PHE A N 1
ATOM 1531 C CA . PHE A 1 198 ? 13.055 30.109 19.797 1 92.56 198 PHE A CA 1
ATOM 1532 C C . PHE A 1 198 ? 12.391 31.484 19.953 1 92.56 198 PHE A C 1
ATOM 1534 O O . PHE A 1 198 ? 12.648 32.406 19.156 1 92.56 198 PHE A O 1
ATOM 1541 N N . ASN A 1 199 ? 11.594 31.656 21.016 1 93.75 199 ASN A N 1
ATOM 1542 C CA . ASN A 1 199 ? 10.852 32.875 21.234 1 93.75 199 ASN A CA 1
ATOM 1543 C C . ASN A 1 199 ? 11.781 34.062 21.531 1 93.75 199 ASN A C 1
ATOM 1545 O O . ASN A 1 199 ? 11.453 35.219 21.234 1 93.75 199 ASN A O 1
ATOM 1549 N N . LYS A 1 200 ? 12.883 33.719 22.141 1 93.62 200 LYS A N 1
ATOM 1550 C CA . LYS A 1 200 ? 13.875 34.75 22.359 1 93.62 200 LYS A CA 1
ATOM 1551 C C . LYS A 1 200 ? 14.383 35.312 21.047 1 93.62 200 LYS A C 1
ATOM 1553 O O . LYS A 1 200 ? 14.633 36.531 20.938 1 93.62 200 LYS A O 1
ATOM 1558 N N . ARG A 1 201 ? 14.539 34.438 20.109 1 91.69 201 ARG A N 1
ATOM 1559 C CA . ARG A 1 201 ? 15.008 34.875 18.797 1 91.69 201 ARG A CA 1
ATOM 1560 C C . ARG A 1 201 ? 13.867 35.469 17.969 1 91.69 201 ARG A C 1
ATOM 1562 O O . ARG A 1 201 ? 14.086 36.375 17.156 1 91.69 201 ARG A O 1
ATOM 1569 N N . HIS A 1 202 ? 12.656 34.969 18.219 1 93.81 202 HIS A N 1
ATOM 1570 C CA . HIS A 1 202 ? 11.461 35.406 17.484 1 93.81 202 HIS A CA 1
ATOM 1571 C C . HIS A 1 202 ? 10.297 35.656 18.438 1 93.81 202 HIS A C 1
ATOM 1573 O O . HIS A 1 202 ? 9.328 34.875 18.453 1 93.81 202 HIS A O 1
ATOM 1579 N N . PRO A 1 203 ? 10.266 36.781 19.094 1 94.56 203 PRO A N 1
ATOM 1580 C CA . PRO A 1 203 ? 9.32 36.969 20.188 1 94.56 203 PRO A CA 1
ATOM 1581 C C . PRO A 1 203 ? 7.875 37.062 19.719 1 94.56 203 PRO A C 1
ATOM 1583 O O . PRO A 1 203 ? 6.953 36.781 20.5 1 94.56 203 PRO A O 1
ATOM 1586 N N . ASP A 1 204 ? 7.652 37.406 18.484 1 95.06 204 ASP A N 1
ATOM 1587 C CA . ASP A 1 204 ? 6.285 37.594 18 1 95.06 204 ASP A CA 1
ATOM 1588 C C . ASP A 1 204 ? 5.777 36.312 17.328 1 95.06 204 ASP A C 1
ATOM 1590 O O . ASP A 1 204 ? 4.652 36.281 16.828 1 95.06 204 ASP A O 1
ATOM 1594 N N . ALA A 1 205 ? 6.594 35.281 17.297 1 96.19 205 ALA A N 1
ATOM 1595 C CA . ALA A 1 205 ? 6.23 34.031 16.641 1 96.19 205 ALA A CA 1
ATOM 1596 C C . ALA A 1 205 ? 5.879 32.938 17.656 1 96.19 205 ALA A C 1
ATOM 1598 O O . ALA A 1 205 ? 6.562 32.781 18.672 1 96.19 205 ALA A O 1
ATOM 1599 N N . LYS A 1 206 ? 4.836 32.219 17.391 1 97.25 206 LYS A N 1
ATOM 1600 C CA . LYS A 1 206 ? 4.52 31.062 18.203 1 97.25 206 LYS A CA 1
ATOM 1601 C C . LYS A 1 206 ? 5.277 29.828 17.719 1 97.25 206 LYS A C 1
ATOM 1603 O O . LYS A 1 206 ? 5.836 29.828 16.625 1 97.25 206 LYS A O 1
ATOM 1608 N N . GLY A 1 207 ? 5.277 28.781 18.547 1 96.69 207 GLY A N 1
ATOM 1609 C CA . GLY A 1 207 ? 5.961 27.562 18.188 1 96.69 207 GLY A CA 1
ATOM 1610 C C . GLY A 1 207 ? 5.469 26.969 16.875 1 96.69 207 GLY A C 1
ATOM 1611 O O . GLY A 1 207 ? 6.262 26.438 16.078 1 96.69 207 GLY A O 1
ATOM 1612 N N . MET A 1 208 ? 4.211 27.109 16.562 1 97.81 208 MET A N 1
ATOM 1613 C CA . MET A 1 208 ? 3.639 26.531 15.344 1 97.81 208 MET A CA 1
ATOM 1614 C C . MET A 1 208 ? 4.125 27.266 14.109 1 97.81 208 MET A C 1
ATOM 1616 O O . MET A 1 208 ? 4.211 26.688 13.023 1 97.81 208 MET A O 1
ATOM 1620 N N . ALA A 1 209 ? 4.449 28.578 14.258 1 97.25 209 ALA A N 1
ATOM 1621 C CA . ALA A 1 209 ? 5.09 29.297 13.156 1 97.25 209 ALA A CA 1
ATOM 1622 C C . ALA A 1 209 ? 6.426 28.656 12.789 1 97.25 209 ALA A C 1
ATOM 1624 O O . ALA A 1 209 ? 6.742 28.516 11.602 1 97.25 209 ALA A O 1
ATOM 1625 N N . LYS A 1 210 ? 7.172 28.328 13.797 1 96.19 210 LYS A N 1
ATOM 1626 C CA . LYS A 1 210 ? 8.461 27.672 13.586 1 96.19 210 LYS A CA 1
ATOM 1627 C C . LYS A 1 210 ? 8.273 26.297 12.922 1 96.19 210 LYS A C 1
ATOM 1629 O O . LYS A 1 210 ? 9.016 25.953 11.992 1 96.19 210 LYS A O 1
ATOM 1634 N N . MET A 1 211 ? 7.32 25.578 13.367 1 96.94 211 MET A N 1
ATOM 1635 C CA . MET A 1 211 ? 7.062 24.25 12.812 1 96.94 211 MET A CA 1
ATOM 1636 C C . MET A 1 211 ? 6.602 24.344 11.359 1 96.94 211 MET A C 1
ATOM 1638 O O . MET A 1 211 ? 7.031 23.547 10.516 1 96.94 211 MET A O 1
ATOM 1642 N N . LEU A 1 212 ? 5.703 25.25 11.102 1 97.56 212 LEU A N 1
ATOM 1643 C CA . LEU A 1 212 ? 5.285 25.5 9.727 1 97.56 212 LEU A CA 1
ATOM 1644 C C . LEU A 1 212 ? 6.48 25.875 8.859 1 97.56 212 LEU A C 1
ATOM 1646 O O . LEU A 1 212 ? 6.652 25.328 7.766 1 97.56 212 LEU A O 1
ATOM 1650 N N . PHE A 1 213 ? 7.285 26.75 9.375 1 95.75 213 PHE A N 1
ATOM 1651 C CA . PHE A 1 213 ? 8.477 27.203 8.656 1 95.75 213 PHE A CA 1
ATOM 1652 C C . PHE A 1 213 ? 9.398 26.016 8.367 1 95.75 213 PHE A C 1
ATOM 1654 O O . PHE A 1 213 ? 9.859 25.844 7.234 1 95.75 213 PHE A O 1
ATOM 1661 N N . ASP A 1 214 ? 9.672 25.266 9.367 1 94.81 214 ASP A N 1
ATOM 1662 C CA . ASP A 1 214 ? 10.578 24.125 9.227 1 94.81 214 ASP A CA 1
ATOM 1663 C C . ASP A 1 214 ? 10.047 23.109 8.211 1 94.81 214 ASP A C 1
ATOM 1665 O O . ASP A 1 214 ? 10.812 22.562 7.414 1 94.81 214 ASP A O 1
ATOM 1669 N N . ALA A 1 215 ? 8.781 22.859 8.297 1 96.75 215 ALA A N 1
ATOM 1670 C CA . ALA A 1 215 ? 8.172 21.938 7.352 1 96.75 215 ALA A CA 1
ATOM 1671 C C . ALA A 1 215 ? 8.25 22.469 5.922 1 96.75 215 ALA A C 1
ATOM 1673 O O . ALA A 1 215 ? 8.547 21.719 4.988 1 96.75 215 ALA A O 1
ATOM 1674 N N . SER A 1 216 ? 7.973 23.703 5.742 1 96 216 SER A N 1
ATOM 1675 C CA . SER A 1 216 ? 8.086 24.328 4.43 1 96 216 SER A CA 1
ATOM 1676 C C . SER A 1 216 ? 9.516 24.25 3.904 1 96 216 SER A C 1
ATOM 1678 O O . SER A 1 216 ? 9.734 24.016 2.715 1 96 216 SER A O 1
ATOM 1680 N N . ARG A 1 217 ? 10.445 24.484 4.789 1 94.62 217 ARG A N 1
ATOM 1681 C CA . ARG A 1 217 ? 11.859 24.359 4.441 1 94.62 217 ARG A CA 1
ATOM 1682 C C . ARG A 1 217 ? 12.188 22.938 4 1 94.62 217 ARG A C 1
ATOM 1684 O O . ARG A 1 217 ? 13.023 22.734 3.117 1 94.62 217 ARG A O 1
ATOM 1691 N N . GLY A 1 218 ? 11.586 21.984 4.68 1 95.69 218 GLY A N 1
ATOM 1692 C CA . GLY A 1 218 ? 11.734 20.594 4.254 1 95.69 218 GLY A CA 1
ATOM 1693 C C . GLY A 1 218 ? 11.281 20.359 2.824 1 95.69 218 GLY A C 1
ATOM 1694 O O . GLY A 1 218 ? 11.914 19.609 2.08 1 95.69 218 GLY A O 1
ATOM 1695 N N . LEU A 1 219 ? 10.219 20.984 2.414 1 96.31 219 LEU A N 1
ATOM 1696 C CA . LEU A 1 219 ? 9.766 20.906 1.029 1 96.31 219 LEU A CA 1
ATOM 1697 C C . LEU A 1 219 ? 10.797 21.516 0.086 1 96.31 219 LEU A C 1
ATOM 1699 O O . LEU A 1 219 ? 10.992 21.016 -1.028 1 96.31 219 LEU A O 1
ATOM 1703 N N . ASP A 1 220 ? 11.445 22.625 0.521 1 95.44 220 ASP A N 1
ATOM 1704 C CA . ASP A 1 220 ? 12.516 23.203 -0.281 1 95.44 220 ASP A CA 1
ATOM 1705 C C . ASP A 1 220 ? 13.617 22.188 -0.552 1 95.44 220 ASP A C 1
ATOM 1707 O O . ASP A 1 220 ? 14.133 22.109 -1.669 1 95.44 220 ASP A O 1
ATOM 1711 N N . VAL A 1 221 ? 13.969 21.484 0.489 1 95.12 221 VAL A N 1
ATOM 1712 C CA . VAL A 1 221 ? 15.008 20.469 0.353 1 95.12 221 VAL A CA 1
ATOM 1713 C C . VAL A 1 221 ? 14.609 19.453 -0.709 1 95.12 221 VAL A C 1
ATOM 1715 O O . VAL A 1 221 ? 15.406 19.125 -1.594 1 95.12 221 VAL A O 1
ATOM 1718 N N . LEU A 1 222 ? 13.375 18.984 -0.663 1 96.81 222 LEU A N 1
ATOM 1719 C CA . LEU A 1 222 ? 12.883 18 -1.625 1 96.81 222 LEU A CA 1
ATOM 1720 C C . LEU A 1 222 ? 12.852 18.594 -3.031 1 96.81 222 LEU A C 1
ATOM 1722 O O . LEU A 1 222 ? 13.32 17.953 -3.982 1 96.81 222 LEU A O 1
ATOM 1726 N N . GLN A 1 223 ? 12.312 19.734 -3.164 1 94.31 223 GLN A N 1
ATOM 1727 C CA . GLN A 1 223 ? 12.117 20.359 -4.469 1 94.31 223 GLN A CA 1
ATOM 1728 C C . GLN A 1 223 ? 13.453 20.672 -5.133 1 94.31 223 GLN A C 1
ATOM 1730 O O . GLN A 1 223 ? 13.531 20.766 -6.359 1 94.31 223 GLN A O 1
ATOM 1735 N N . HIS A 1 224 ? 14.453 20.859 -4.398 1 93.19 224 HIS A N 1
ATOM 1736 C CA . HIS A 1 224 ? 15.773 21.203 -4.918 1 93.19 224 HIS A CA 1
ATOM 1737 C C . HIS A 1 224 ? 16.453 19.984 -5.531 1 93.19 224 HIS A C 1
ATOM 1739 O O . HIS A 1 224 ? 17.438 20.125 -6.27 1 93.19 224 HIS A O 1
ATOM 1745 N N . LEU A 1 225 ? 15.992 18.844 -5.207 1 94.56 225 LEU A N 1
ATOM 1746 C CA . LEU A 1 225 ? 16.547 17.625 -5.785 1 94.56 225 LEU A CA 1
ATOM 1747 C C . LEU A 1 225 ? 16.062 17.422 -7.219 1 94.56 225 LEU A C 1
ATOM 1749 O O . LEU A 1 225 ? 14.852 17.469 -7.477 1 94.56 225 LEU A O 1
ATOM 1753 N N . SER A 1 226 ? 16.984 17.156 -8.07 1 94.44 226 SER A N 1
ATOM 1754 C CA . SER A 1 226 ? 16.641 16.984 -9.477 1 94.44 226 SER A CA 1
ATOM 1755 C C . SER A 1 226 ? 15.734 15.781 -9.695 1 94.44 226 SER A C 1
ATOM 1757 O O . SER A 1 226 ? 14.945 15.75 -10.641 1 94.44 226 SER A O 1
ATOM 1759 N N . MET A 1 227 ? 15.766 14.867 -8.844 1 95.94 227 MET A N 1
ATOM 1760 C CA . MET A 1 227 ? 15.008 13.633 -9.016 1 95.94 227 MET A CA 1
ATOM 1761 C C . MET A 1 227 ? 13.578 13.797 -8.5 1 95.94 227 MET A C 1
ATOM 1763 O O . MET A 1 227 ? 12.758 12.891 -8.633 1 95.94 227 MET A O 1
ATOM 1767 N N . VAL A 1 228 ? 13.266 14.922 -7.93 1 97.44 228 VAL A N 1
ATOM 1768 C CA . VAL A 1 228 ? 11.93 15.141 -7.383 1 97.44 228 VAL A CA 1
ATOM 1769 C C . VAL A 1 228 ? 11.117 16.016 -8.336 1 97.44 228 VAL A C 1
ATOM 1771 O O . VAL A 1 228 ? 11.617 17.031 -8.828 1 97.44 228 VAL A O 1
ATOM 1774 N N . ASP A 1 229 ? 9.93 15.586 -8.672 1 97.69 229 ASP A N 1
ATOM 1775 C CA . ASP A 1 229 ? 8.961 16.406 -9.383 1 97.69 229 ASP A CA 1
ATOM 1776 C C . ASP A 1 229 ? 8.305 17.422 -8.445 1 97.69 229 ASP A C 1
ATOM 1778 O O . ASP A 1 229 ? 7.477 17.047 -7.605 1 97.69 229 ASP A O 1
ATOM 1782 N N . GLY A 1 230 ? 8.617 18.656 -8.555 1 96.5 230 GLY A N 1
ATOM 1783 C CA . GLY A 1 230 ? 8.141 19.719 -7.672 1 96.5 230 GLY A CA 1
ATOM 1784 C C . GLY A 1 230 ? 6.633 19.875 -7.699 1 96.5 230 GLY A C 1
ATOM 1785 O O . GLY A 1 230 ? 6.062 20.547 -6.832 1 96.5 230 GLY A O 1
ATOM 1786 N N . ASN A 1 231 ? 5.977 19.266 -8.648 1 97.31 231 ASN A N 1
ATOM 1787 C CA . ASN A 1 231 ? 4.52 19.328 -8.734 1 97.31 231 ASN A CA 1
ATOM 1788 C C . ASN A 1 231 ? 3.859 18.125 -8.078 1 97.31 231 ASN A C 1
ATOM 1790 O O . ASN A 1 231 ? 2.639 17.969 -8.133 1 97.31 231 ASN A O 1
ATOM 1794 N N . ARG A 1 232 ? 4.637 17.266 -7.48 1 98.25 232 ARG A N 1
ATOM 1795 C CA . ARG A 1 232 ? 4.16 16.062 -6.805 1 98.25 232 ARG A CA 1
ATOM 1796 C C . ARG A 1 232 ? 4.723 15.969 -5.391 1 98.25 232 ARG A C 1
ATOM 1798 O O . ARG A 1 232 ? 5.379 14.984 -5.043 1 98.25 232 ARG A O 1
ATOM 1805 N N . LEU A 1 233 ? 4.398 16.906 -4.578 1 98.81 233 LEU A N 1
ATOM 1806 C CA . LEU A 1 233 ? 4.871 16.969 -3.201 1 98.81 233 LEU A CA 1
ATOM 1807 C C . LEU A 1 233 ? 3.738 16.656 -2.227 1 98.81 233 LEU A C 1
ATOM 1809 O O . LEU A 1 233 ? 2.609 17.109 -2.418 1 98.81 233 LEU A O 1
ATOM 1813 N N . GLY A 1 234 ? 3.979 15.828 -1.232 1 98.88 234 GLY A N 1
ATOM 1814 C CA . GLY A 1 234 ? 3.021 15.5 -0.187 1 98.88 234 GLY A CA 1
ATOM 1815 C C . GLY A 1 234 ? 3.602 15.609 1.21 1 98.88 234 GLY A C 1
ATOM 1816 O O . GLY A 1 234 ? 4.789 15.906 1.373 1 98.88 234 GLY A O 1
ATOM 1817 N N . VAL A 1 235 ? 2.725 15.43 2.225 1 98.94 235 VAL A N 1
ATOM 1818 C CA . VAL A 1 235 ? 3.166 15.445 3.615 1 98.94 235 VAL A CA 1
ATOM 1819 C C . VAL A 1 235 ? 2.326 14.469 4.434 1 98.94 235 VAL A C 1
ATOM 1821 O O . VAL A 1 235 ? 1.122 14.328 4.203 1 98.94 235 VAL A O 1
ATOM 1824 N N . MET A 1 236 ? 2.949 13.789 5.281 1 98.62 236 MET A N 1
ATOM 1825 C CA . MET A 1 236 ? 2.221 12.953 6.234 1 98.62 236 MET A CA 1
ATOM 1826 C C . MET A 1 236 ? 2.918 12.938 7.59 1 98.62 236 MET A C 1
ATOM 1828 O O . MET A 1 236 ? 4.129 13.141 7.672 1 98.62 236 MET A O 1
ATOM 1832 N N . GLY A 1 237 ? 2.188 12.766 8.641 1 98.31 237 GLY A N 1
ATOM 1833 C CA . GLY A 1 237 ? 2.721 12.664 9.992 1 98.31 237 GLY A CA 1
ATOM 1834 C C . GLY A 1 237 ? 1.734 12.078 10.984 1 98.31 237 GLY A C 1
ATOM 1835 O O . GLY A 1 237 ? 0.542 11.969 10.688 1 98.31 237 GLY A O 1
ATOM 1836 N N . HIS A 1 238 ? 2.266 11.602 12.094 1 97.88 238 HIS A N 1
ATOM 1837 C CA . HIS A 1 238 ? 1.505 11.039 13.203 1 97.88 238 HIS A CA 1
ATOM 1838 C C . HIS A 1 238 ? 1.742 11.828 14.492 1 97.88 238 HIS A C 1
ATOM 1840 O O . HIS A 1 238 ? 2.867 12.25 14.766 1 97.88 238 HIS A O 1
ATOM 1846 N N . SER A 1 239 ? 0.686 12.062 15.273 1 97.44 239 SER A N 1
ATOM 1847 C CA . SER A 1 239 ? 0.789 12.758 16.547 1 97.44 239 SER A CA 1
ATOM 1848 C C . SER A 1 239 ? 1.349 14.164 16.375 1 97.44 239 SER A C 1
ATOM 1850 O O . SER A 1 239 ? 0.791 14.969 15.625 1 97.44 239 SER A O 1
ATOM 1852 N N . LEU A 1 240 ? 2.527 14.453 16.891 1 97.38 240 LEU A N 1
ATOM 1853 C CA . LEU A 1 240 ? 3.172 15.75 16.688 1 97.38 240 LEU A CA 1
ATOM 1854 C C . LEU A 1 240 ? 3.314 16.047 15.195 1 97.38 240 LEU A C 1
ATOM 1856 O O . LEU A 1 240 ? 2.984 17.141 14.742 1 97.38 240 LEU A O 1
ATOM 1860 N N . GLY A 1 241 ? 3.754 15.07 14.453 1 98.12 241 GLY A N 1
ATOM 1861 C CA . GLY A 1 241 ? 3.92 15.234 13.016 1 98.12 241 GLY A CA 1
ATOM 1862 C C . GLY A 1 241 ? 2.617 15.516 12.289 1 98.12 241 GLY A C 1
ATOM 1863 O O . GLY A 1 241 ? 2.609 16.188 11.258 1 98.12 241 GLY A O 1
ATOM 1864 N N . ALA A 1 242 ? 1.571 15.008 12.805 1 98.62 242 ALA A N 1
ATOM 1865 C CA . ALA A 1 242 ? 0.255 15.25 12.219 1 98.62 242 ALA A CA 1
ATOM 1866 C C . ALA A 1 242 ? -0.146 16.719 12.352 1 98.62 242 ALA A C 1
ATOM 1868 O O . ALA A 1 242 ? -0.789 17.266 11.461 1 98.62 242 ALA A O 1
ATOM 1869 N N . LYS A 1 243 ? 0.194 17.328 13.5 1 98.62 243 LYS A N 1
ATOM 1870 C CA . LYS A 1 243 ? -0.056 18.766 13.695 1 98.62 243 LYS A CA 1
ATOM 1871 C C . LYS A 1 243 ? 0.707 19.594 12.68 1 98.62 243 LYS A C 1
ATOM 1873 O O . LYS A 1 243 ? 0.139 20.5 12.062 1 98.62 243 LYS A O 1
ATOM 1878 N N . GLU A 1 244 ? 1.921 19.219 12.469 1 98.69 244 GLU A N 1
ATOM 1879 C CA . GLU A 1 244 ? 2.75 19.922 11.492 1 98.69 244 GLU A CA 1
ATOM 1880 C C . GLU A 1 244 ? 2.205 19.734 10.078 1 98.69 244 GLU A C 1
ATOM 1882 O O . GLU A 1 244 ? 2.178 20.672 9.289 1 98.69 244 GLU A O 1
ATOM 1887 N N . ALA A 1 245 ? 1.792 18.547 9.781 1 98.88 245 ALA A N 1
ATOM 1888 C CA . ALA A 1 245 ? 1.267 18.234 8.461 1 98.88 245 ALA A CA 1
ATOM 1889 C C . ALA A 1 245 ? 0.03 19.062 8.148 1 98.88 245 ALA A C 1
ATOM 1891 O O . ALA A 1 245 ? -0.134 19.547 7.023 1 98.88 245 ALA A O 1
ATOM 1892 N N . LEU A 1 246 ? -0.823 19.234 9.141 1 98.88 246 LEU A N 1
ATOM 1893 C CA . LEU A 1 246 ? -2.025 20.047 8.977 1 98.88 246 LEU A CA 1
ATOM 1894 C C . LEU A 1 246 ? -1.668 21.484 8.594 1 98.88 246 LEU A C 1
ATOM 1896 O O . LEU A 1 246 ? -2.197 22.016 7.617 1 98.88 246 LEU A O 1
ATOM 1900 N N . TYR A 1 247 ? -0.776 22.062 9.281 1 98.88 247 TYR A N 1
ATOM 1901 C CA . TYR A 1 247 ? -0.42 23.453 9.047 1 98.88 247 TYR A CA 1
ATOM 1902 C C . TYR A 1 247 ? 0.323 23.625 7.727 1 98.88 247 TYR A C 1
ATOM 1904 O O . TYR A 1 247 ? 0.09 24.578 6.988 1 98.88 247 TYR A O 1
ATOM 1912 N N . LEU A 1 248 ? 1.21 22.672 7.48 1 98.88 248 LEU A N 1
ATOM 1913 C CA . LEU A 1 248 ? 1.901 22.75 6.195 1 98.88 248 LEU A CA 1
ATOM 1914 C C . LEU A 1 248 ? 0.912 22.656 5.039 1 98.88 248 LEU A C 1
ATOM 1916 O O . LEU A 1 248 ? 0.988 23.438 4.09 1 98.88 248 LEU A O 1
ATOM 1920 N N . ALA A 1 249 ? 0.007 21.719 5.098 1 98.94 249 ALA A N 1
ATOM 1921 C CA . ALA A 1 249 ? -0.989 21.547 4.043 1 98.94 249 ALA A CA 1
ATOM 1922 C C . ALA A 1 249 ? -1.84 22.797 3.877 1 98.94 249 ALA A C 1
ATOM 1924 O O . ALA A 1 249 ? -2.219 23.156 2.758 1 98.94 249 ALA A O 1
ATOM 1925 N N . ALA A 1 250 ? -2.105 23.469 4.949 1 98.88 250 ALA A N 1
ATOM 1926 C CA . ALA A 1 250 ? -2.984 24.641 4.914 1 98.88 250 ALA A CA 1
ATOM 1927 C C . ALA A 1 250 ? -2.283 25.844 4.281 1 98.88 250 ALA A C 1
ATOM 1929 O O . ALA A 1 250 ? -2.902 26.609 3.543 1 98.88 250 ALA A O 1
ATOM 1930 N N . PHE A 1 251 ? -0.99 25.938 4.461 1 98.5 251 PHE A N 1
ATOM 1931 C CA . PHE A 1 251 ? -0.406 27.25 4.195 1 98.5 251 PHE A CA 1
ATOM 1932 C C . PHE A 1 251 ? 0.619 27.172 3.07 1 98.5 251 PHE A C 1
ATOM 1934 O O . PHE A 1 251 ? 1.07 28.188 2.559 1 98.5 251 PHE A O 1
ATOM 1941 N N . ASP A 1 252 ? 1.02 25.984 2.707 1 98 252 ASP A N 1
ATOM 1942 C CA . ASP A 1 252 ? 1.933 25.812 1.581 1 98 252 ASP A CA 1
ATOM 1943 C C . ASP A 1 252 ? 1.264 25.031 0.446 1 98 252 ASP A C 1
ATOM 1945 O O . ASP A 1 252 ? 1.142 23.812 0.509 1 98 252 ASP A O 1
ATOM 1949 N N . GLU A 1 253 ? 0.963 25.656 -0.57 1 97.62 253 GLU A N 1
ATOM 1950 C CA . GLU A 1 253 ? 0.126 25.094 -1.626 1 97.62 253 GLU A CA 1
ATOM 1951 C C . GLU A 1 253 ? 0.931 24.172 -2.535 1 97.62 253 GLU A C 1
ATOM 1953 O O . GLU A 1 253 ? 0.368 23.5 -3.398 1 97.62 253 GLU A O 1
ATOM 1958 N N . ARG A 1 254 ? 2.229 24.094 -2.316 1 97.88 254 ARG A N 1
ATOM 1959 C CA . ARG A 1 254 ? 3.016 23.094 -3.025 1 97.88 254 ARG A CA 1
ATOM 1960 C C . ARG A 1 254 ? 2.572 21.688 -2.646 1 97.88 254 ARG A C 1
ATOM 1962 O O . ARG A 1 254 ? 2.775 20.734 -3.41 1 97.88 254 ARG A O 1
ATOM 1969 N N . VAL A 1 255 ? 1.98 21.562 -1.414 1 98.81 255 VAL A N 1
ATOM 1970 C CA . VAL A 1 255 ? 1.503 20.266 -0.949 1 98.81 255 VAL A CA 1
ATOM 1971 C C . VAL A 1 255 ? 0.294 19.828 -1.776 1 98.81 255 VAL A C 1
ATOM 1973 O O . VAL A 1 255 ? -0.741 20.5 -1.771 1 98.81 255 VAL A O 1
ATOM 1976 N N . LYS A 1 256 ? 0.415 18.688 -2.424 1 98.44 256 LYS A N 1
ATOM 1977 C CA . LYS A 1 256 ? -0.659 18.203 -3.289 1 98.44 256 LYS A CA 1
ATOM 1978 C C . LYS A 1 256 ? -1.524 17.172 -2.572 1 98.44 256 LYS A C 1
ATOM 1980 O O . LYS A 1 256 ? -2.664 16.922 -2.971 1 98.44 256 LYS A O 1
ATOM 1985 N N . ALA A 1 257 ? -1.028 16.547 -1.523 1 98.75 257 ALA A N 1
ATOM 1986 C CA . ALA A 1 257 ? -1.753 15.578 -0.712 1 98.75 257 ALA A CA 1
ATOM 1987 C C . ALA A 1 257 ? -1.206 15.531 0.711 1 98.75 257 ALA A C 1
ATOM 1989 O O . ALA A 1 257 ? 0.003 15.648 0.922 1 98.75 257 ALA A O 1
ATOM 1990 N N . ALA A 1 258 ? -2.1 15.281 1.695 1 98.94 258 ALA A N 1
ATOM 1991 C CA . ALA A 1 258 ? -1.671 15.266 3.092 1 98.94 258 ALA A CA 1
ATOM 1992 C C . ALA A 1 258 ? -2.391 14.172 3.873 1 98.94 258 ALA A C 1
ATOM 1994 O O . ALA A 1 258 ? -3.543 13.844 3.58 1 98.94 258 ALA A O 1
ATOM 1995 N N . VAL A 1 259 ? -1.736 13.586 4.793 1 98.94 259 VAL A N 1
ATOM 1996 C CA . VAL A 1 259 ? -2.293 12.68 5.793 1 98.94 259 VAL A CA 1
ATOM 1997 C C . VAL A 1 259 ? -1.943 13.172 7.191 1 98.94 259 VAL A C 1
ATOM 1999 O O . VAL A 1 259 ? -0.771 13.406 7.504 1 98.94 259 VAL A O 1
ATOM 2002 N N . SER A 1 260 ? -2.871 13.445 7.984 1 98.88 260 SER A N 1
ATOM 2003 C CA . SER A 1 260 ? -2.723 13.82 9.391 1 98.88 260 SER A CA 1
ATOM 2004 C C . SER A 1 260 ? -3.299 12.742 10.305 1 98.88 260 SER A C 1
ATOM 2006 O O . SER A 1 260 ? -4.516 12.578 10.391 1 98.88 260 SER A O 1
ATOM 2008 N N . SER A 1 261 ? -2.436 12.031 11 1 98.5 261 SER A N 1
ATOM 2009 C CA . SER A 1 261 ? -2.859 10.898 11.812 1 98.5 261 SER A CA 1
ATOM 2010 C C . SER A 1 261 ? -2.75 11.211 13.305 1 98.5 261 SER A C 1
ATOM 2012 O O . SER A 1 261 ? -1.647 11.359 13.836 1 98.5 261 SER A O 1
ATOM 2014 N N . GLU A 1 262 ? -3.881 11.391 13.977 1 97.94 262 GLU A N 1
ATOM 2015 C CA . GLU A 1 262 ? -3.973 11.477 15.43 1 97.94 262 GLU A CA 1
ATOM 2016 C C . GLU A 1 262 ? -3.25 12.719 15.953 1 97.94 262 GLU A C 1
ATOM 2018 O O . GLU A 1 262 ? -2.529 12.648 16.953 1 97.94 262 GLU A O 1
ATOM 2023 N N . GLY A 1 263 ? -3.381 13.828 15.25 1 97.75 263 GLY A N 1
ATOM 2024 C CA . GLY A 1 263 ? -2.834 15.094 15.711 1 97.75 263 GLY A CA 1
ATOM 2025 C C . GLY A 1 263 ? -3.797 15.875 16.594 1 97.75 263 GLY A C 1
ATOM 2026 O O . GLY A 1 263 ? -3.389 16.797 17.312 1 97.75 263 GLY A O 1
ATOM 2027 N N . GLY A 1 264 ? -5.035 15.492 16.562 1 97.56 264 GLY A N 1
ATOM 2028 C CA . GLY A 1 264 ? -6.074 16.297 17.172 1 97.56 264 GLY A CA 1
ATOM 2029 C C . GLY A 1 264 ? -6.504 17.469 16.312 1 97.56 264 GLY A C 1
ATOM 2030 O O . GLY A 1 264 ? -5.969 18.578 16.453 1 97.56 264 GLY A O 1
ATOM 2031 N N . ILE A 1 265 ? -7.527 17.266 15.594 1 97.75 265 ILE A N 1
ATOM 2032 C CA . ILE A 1 265 ? -7.902 18.25 14.586 1 97.75 265 ILE A CA 1
ATOM 2033 C C . ILE A 1 265 ? -8.469 19.5 15.266 1 97.75 265 ILE A C 1
ATOM 2035 O O . ILE A 1 265 ? -8.273 20.625 14.789 1 97.75 265 ILE A O 1
ATOM 2039 N N . SER A 1 266 ? -9.141 19.406 16.391 1 96.69 266 SER A N 1
ATOM 2040 C CA . SER A 1 266 ? -9.664 20.562 17.109 1 96.69 266 SER A CA 1
ATOM 2041 C C . SER A 1 266 ? -8.594 21.219 17.969 1 96.69 266 SER A C 1
ATOM 2043 O O . SER A 1 266 ? -7.781 20.516 18.594 1 96.69 266 SER A O 1
ATOM 2045 N N . THR A 1 267 ? -8.695 22.516 18.094 1 96.19 267 THR A N 1
ATOM 2046 C CA . THR A 1 267 ? -7.781 23.219 18.969 1 96.19 267 THR A CA 1
ATOM 2047 C C . THR A 1 267 ? -8.047 22.844 20.438 1 96.19 267 THR A C 1
ATOM 2049 O O . THR A 1 267 ? -7.191 23.062 21.297 1 96.19 267 THR A O 1
ATOM 2052 N N . GLY A 1 268 ? -9.211 22.297 20.719 1 93.44 268 GLY A N 1
ATOM 2053 C CA . GLY A 1 268 ? -9.57 21.891 22.062 1 93.44 268 GLY A CA 1
ATOM 2054 C C . GLY A 1 268 ? -9.25 20.438 22.344 1 93.44 268 GLY A C 1
ATOM 2055 O O . GLY A 1 268 ? -9.492 19.953 23.453 1 93.44 268 GLY A O 1
ATOM 2056 N N . PHE A 1 269 ? -8.836 19.781 21.391 1 91.56 269 PHE A N 1
ATOM 2057 C CA . PHE A 1 269 ? -8.547 18.359 21.594 1 91.56 269 PHE A CA 1
ATOM 2058 C C . PHE A 1 269 ? -7.215 18.188 22.312 1 91.56 269 PHE A C 1
ATOM 2060 O O . PHE A 1 269 ? -6.977 18.781 23.359 1 91.56 269 PHE A O 1
ATOM 2067 N N . SER A 1 270 ? -6.066 17.75 21.625 1 85.19 270 SER A N 1
ATOM 2068 C CA . SER A 1 270 ? -4.848 17.266 22.266 1 85.19 270 SER A CA 1
ATOM 2069 C C . SER A 1 270 ? -3.777 18.344 22.312 1 85.19 270 SER A C 1
ATOM 2071 O O . SER A 1 270 ? -3.033 18.531 21.344 1 85.19 270 SER A O 1
ATOM 2073 N N . ASN A 1 271 ? -3.588 19.141 23.375 1 91.69 271 ASN A N 1
ATOM 2074 C CA . ASN A 1 271 ? -2.52 19.969 23.906 1 91.69 271 ASN A CA 1
ATOM 2075 C C . ASN A 1 271 ? -2.104 21.047 22.906 1 91.69 271 ASN A C 1
ATOM 2077 O O . ASN A 1 271 ? -0.921 21.391 22.812 1 91.69 271 ASN A O 1
ATOM 2081 N N . TRP A 1 272 ? -2.982 21.641 22.141 1 97.25 272 TRP A N 1
ATOM 2082 C CA . TRP A 1 272 ? -2.689 22.703 21.188 1 97.25 272 TRP A CA 1
ATOM 2083 C C . TRP A 1 272 ? -2.252 23.969 21.922 1 97.25 272 TRP A C 1
ATOM 2085 O O . TRP A 1 272 ? -1.634 24.844 21.312 1 97.25 272 TRP A O 1
ATOM 2095 N N . ASP A 1 273 ? -2.568 24.125 23.203 1 97 273 ASP A N 1
ATOM 2096 C CA . ASP A 1 273 ? -2.27 25.328 23.953 1 97 273 ASP A CA 1
ATOM 2097 C C . ASP A 1 273 ? -0.852 25.297 24.531 1 97 273 ASP A C 1
ATOM 2099 O O . ASP A 1 273 ? -0.418 26.234 25.203 1 97 273 ASP A O 1
ATOM 2103 N N . ALA A 1 274 ? -0.082 24.219 24.234 1 96.56 274 ALA A N 1
ATOM 2104 C CA . ALA A 1 274 ? 1.309 24.141 24.672 1 96.56 274 ALA A CA 1
ATOM 2105 C C . ALA A 1 274 ? 2.135 25.281 24.078 1 96.56 274 ALA A C 1
ATOM 2107 O O . ALA A 1 274 ? 1.882 25.719 22.953 1 96.56 274 ALA A O 1
ATOM 2108 N N . PRO A 1 275 ? 3.172 25.75 24.812 1 94.81 275 PRO A N 1
ATOM 2109 C CA . PRO A 1 275 ? 3.967 26.891 24.344 1 94.81 275 PRO A CA 1
ATOM 2110 C C . PRO A 1 275 ? 4.715 26.594 23.047 1 94.81 275 PRO A C 1
ATOM 2112 O O . PRO A 1 275 ? 5.07 27.531 22.312 1 94.81 275 PRO A O 1
ATOM 2115 N N . TRP A 1 276 ? 4.93 25.359 22.75 1 95.44 276 TRP A N 1
ATOM 2116 C CA . TRP A 1 276 ? 5.66 25.016 21.531 1 95.44 276 TRP A CA 1
ATOM 2117 C C . TRP A 1 276 ? 4.703 24.828 20.359 1 95.44 276 TRP A C 1
ATOM 2119 O O . TRP A 1 276 ? 5.133 24.547 19.234 1 95.44 276 TRP A O 1
ATOM 2129 N N . TYR A 1 277 ? 3.408 24.938 20.594 1 97.44 277 TYR A N 1
ATOM 2130 C CA . TYR A 1 277 ? 2.404 24.938 19.547 1 97.44 277 TYR A CA 1
ATOM 2131 C C . TYR A 1 277 ? 1.753 26.297 19.406 1 97.44 277 TYR A C 1
ATOM 2133 O O . TYR A 1 277 ? 2.387 27.25 18.938 1 97.44 277 TYR A O 1
ATOM 2141 N N . LEU A 1 278 ? 0.482 26.5 19.953 1 97.94 278 LEU A N 1
ATOM 2142 C CA . LEU A 1 278 ? -0.29 27.719 19.734 1 97.94 278 LEU A CA 1
ATOM 2143 C C . LEU A 1 278 ? -0.365 28.562 21.016 1 97.94 278 LEU A C 1
ATOM 2145 O O . LEU A 1 278 ? -0.989 29.625 21.031 1 97.94 278 LEU A O 1
ATOM 2149 N N . SER A 1 279 ? 0.248 28.125 22.062 1 95.94 279 SER A N 1
ATOM 2150 C CA . SER A 1 279 ? 0.257 28.797 23.359 1 95.94 279 SER A CA 1
ATOM 2151 C C . SER A 1 279 ? -1.15 28.906 23.938 1 95.94 279 SER A C 1
ATOM 2153 O O . SER A 1 279 ? -2.123 28.5 23.297 1 95.94 279 SER A O 1
ATOM 2155 N N . GLU A 1 280 ? -1.284 29.391 25.125 1 95.69 280 GLU A N 1
ATOM 2156 C CA . GLU A 1 280 ? -2.555 29.5 25.844 1 95.69 280 GLU A CA 1
ATOM 2157 C C . GLU A 1 280 ? -3.506 30.469 25.125 1 95.69 280 GLU A C 1
ATOM 2159 O O . GLU A 1 280 ? -4.723 30.391 25.312 1 95.69 280 GLU A O 1
ATOM 2164 N N . GLN A 1 281 ? -2.996 31.297 24.328 1 95.69 281 GLN A N 1
ATOM 2165 C CA . GLN A 1 281 ? -3.789 32.312 23.625 1 95.69 281 GLN A CA 1
ATOM 2166 C C . GLN A 1 281 ? -4.812 31.672 22.703 1 95.69 281 GLN A C 1
ATOM 2168 O O . GLN A 1 281 ? -5.793 32.312 22.312 1 95.69 281 GLN A O 1
ATOM 2173 N N . ILE A 1 282 ? -4.574 30.375 22.344 1 97.12 282 ILE A N 1
ATOM 2174 C CA . ILE A 1 282 ? -5.48 29.688 21.438 1 97.12 282 ILE A CA 1
ATOM 2175 C C . ILE A 1 282 ? -6.848 29.531 22.094 1 97.12 282 ILE A C 1
ATOM 2177 O O . ILE A 1 282 ? -7.871 29.469 21.406 1 97.12 282 ILE A O 1
ATOM 2181 N N . ARG A 1 283 ? -6.887 29.547 23.344 1 95 283 ARG A N 1
ATOM 2182 C CA . ARG A 1 283 ? -8.125 29.359 24.094 1 95 283 ARG A CA 1
ATOM 2183 C C . ARG A 1 283 ? -9.086 30.516 23.875 1 95 283 ARG A C 1
ATOM 2185 O O . ARG A 1 283 ? -10.305 30.344 23.922 1 95 283 ARG A O 1
ATOM 2192 N N . ASP A 1 284 ? -8.531 31.656 23.609 1 94.75 284 ASP A N 1
ATOM 2193 C CA . ASP A 1 284 ? -9.336 32.875 23.469 1 94.75 284 ASP A CA 1
ATOM 2194 C C . ASP A 1 284 ? -9.398 33.312 22.016 1 94.75 284 ASP A C 1
ATOM 2196 O O . ASP A 1 284 ? -9.93 34.406 21.719 1 94.75 284 ASP A O 1
ATOM 2200 N N . PHE A 1 285 ? -8.859 32.562 21.141 1 95.31 285 PHE A N 1
ATOM 2201 C CA . PHE A 1 285 ? -8.727 32.969 19.75 1 95.31 285 PHE A CA 1
ATOM 2202 C C . PHE A 1 285 ? -10.078 32.969 19.047 1 95.31 285 PHE A C 1
ATOM 2204 O O . PHE A 1 285 ? -10.336 33.812 18.188 1 95.31 285 PHE A O 1
ATOM 2211 N N . GLY A 1 286 ? -11 32.094 19.438 1 93.94 286 GLY A N 1
ATOM 2212 C CA . GLY A 1 286 ? -12.359 32.062 18.922 1 93.94 286 GLY A CA 1
ATOM 2213 C C . GLY A 1 286 ? -12.477 31.359 17.578 1 93.94 286 GLY A C 1
ATOM 2214 O O . GLY A 1 286 ? -13.547 31.359 16.969 1 93.94 286 GLY A O 1
ATOM 2215 N N . HIS A 1 287 ? -11.414 30.906 17.031 1 96.38 287 HIS A N 1
ATOM 2216 C CA . HIS A 1 287 ? -11.398 30.172 15.773 1 96.38 287 HIS A CA 1
ATOM 2217 C C . HIS A 1 287 ? -10.805 28.781 15.969 1 96.38 287 HIS A C 1
ATOM 2219 O O . HIS A 1 287 ? -10.062 28.547 16.922 1 96.38 287 HIS A O 1
ATOM 2225 N N . ASP A 1 288 ? -11.203 27.812 15.07 1 97.31 288 ASP A N 1
ATOM 2226 C CA . ASP A 1 288 ? -10.742 26.422 15.188 1 97.31 288 ASP A CA 1
ATOM 2227 C C . ASP A 1 288 ? -10.227 25.906 13.852 1 97.31 288 ASP A C 1
ATOM 2229 O O . ASP A 1 288 ? -10.266 26.609 12.844 1 97.31 288 ASP A O 1
ATOM 2233 N N . HIS A 1 289 ? -9.781 24.656 13.797 1 98.31 289 HIS A N 1
ATOM 2234 C CA . HIS A 1 289 ? -8.969 24.156 12.695 1 98.31 289 HIS A CA 1
ATOM 2235 C C . HIS A 1 289 ? -9.844 23.719 11.523 1 98.31 289 HIS A C 1
ATOM 2237 O O . HIS A 1 289 ? -9.328 23.406 10.445 1 98.31 289 HIS A O 1
ATOM 2243 N N . HIS A 1 290 ? -11.219 23.688 11.633 1 97.81 290 HIS A N 1
ATOM 2244 C CA . HIS A 1 290 ? -12.039 23.516 10.438 1 97.81 290 HIS A CA 1
ATOM 2245 C C . HIS A 1 290 ? -11.742 24.594 9.406 1 97.81 290 HIS A C 1
ATOM 2247 O O . HIS A 1 290 ? -11.883 24.375 8.203 1 97.81 290 HIS A O 1
ATOM 2253 N N . GLU A 1 291 ? -11.305 25.75 9.852 1 98.5 291 GLU A N 1
ATOM 2254 C CA . GLU A 1 291 ? -10.914 26.828 8.953 1 98.5 291 GLU A CA 1
ATOM 2255 C C . GLU A 1 291 ? -9.672 26.469 8.148 1 98.5 291 GLU A C 1
ATOM 2257 O O . GLU A 1 291 ? -9.562 26.797 6.969 1 98.5 291 GLU A O 1
ATOM 2262 N N . LEU A 1 292 ? -8.68 25.75 8.797 1 98.81 292 LEU A N 1
ATOM 2263 C CA . LEU A 1 292 ? -7.492 25.281 8.086 1 98.81 292 LEU A CA 1
ATOM 2264 C C . LEU A 1 292 ? -7.855 24.266 7.012 1 98.81 292 LEU A C 1
ATOM 2266 O O . LEU A 1 292 ? -7.273 24.266 5.926 1 98.81 292 LEU A O 1
ATOM 2270 N N . LEU A 1 293 ? -8.797 23.391 7.367 1 98.75 293 LEU A N 1
ATOM 2271 C CA . LEU A 1 293 ? -9.266 22.438 6.375 1 98.75 293 LEU A CA 1
ATOM 2272 C C . LEU A 1 293 ? -9.867 23.156 5.168 1 98.75 293 LEU A C 1
ATOM 2274 O O . LEU A 1 293 ? -9.711 22.703 4.031 1 98.75 293 LEU A O 1
ATOM 2278 N N . GLY A 1 294 ? -10.547 24.25 5.422 1 98.62 294 GLY A N 1
ATOM 2279 C CA . GLY A 1 294 ? -11.031 25.078 4.332 1 98.62 294 GLY A CA 1
ATOM 2280 C C . GLY A 1 294 ? -9.922 25.625 3.459 1 98.62 294 GLY A C 1
ATOM 2281 O O . GLY A 1 294 ? -10.078 25.75 2.242 1 98.62 294 GLY A O 1
ATOM 2282 N N . LEU A 1 295 ? -8.812 25.984 4.059 1 98.81 295 LEU A N 1
ATOM 2283 C CA . LEU A 1 295 ? -7.66 26.5 3.318 1 98.81 295 LEU A CA 1
ATOM 2284 C C . LEU A 1 295 ? -7.055 25.406 2.441 1 98.81 295 LEU A C 1
ATOM 2286 O O . LEU A 1 295 ? -6.48 25.703 1.389 1 98.81 295 LEU A O 1
ATOM 2290 N N . ILE A 1 296 ? -7.18 24.141 2.814 1 98.81 296 ILE A N 1
ATOM 2291 C CA . ILE A 1 296 ? -6.586 23.016 2.113 1 98.81 296 ILE A CA 1
ATOM 2292 C C . ILE A 1 296 ? -7.422 22.672 0.878 1 98.81 296 ILE A C 1
ATOM 2294 O O . ILE A 1 296 ? -6.879 22.281 -0.159 1 98.81 296 ILE A O 1
ATOM 2298 N N . ALA A 1 297 ? -8.664 22.938 0.986 1 98.56 297 ALA A N 1
ATOM 2299 C CA . ALA A 1 297 ? -9.562 22.625 -0.127 1 98.56 297 ALA A CA 1
ATOM 2300 C C . ALA A 1 297 ? -9.109 23.344 -1.401 1 98.56 297 ALA A C 1
ATOM 2302 O O . ALA A 1 297 ? -8.719 24.5 -1.363 1 98.56 297 ALA A O 1
ATOM 2303 N N . PRO A 1 298 ? -9.109 22.578 -2.555 1 98.31 298 PRO A N 1
ATOM 2304 C CA . PRO A 1 298 ? -9.68 21.266 -2.809 1 98.31 298 PRO A CA 1
ATOM 2305 C C . PRO A 1 298 ? -8.633 20.156 -2.791 1 98.31 298 PRO A C 1
ATOM 2307 O O . PRO A 1 298 ? -8.898 19.031 -3.252 1 98.31 298 PRO A O 1
ATOM 2310 N N . ARG A 1 299 ? -7.438 20.406 -2.301 1 98.5 299 ARG A N 1
ATOM 2311 C CA . ARG A 1 299 ? -6.363 19.422 -2.328 1 98.5 299 ARG A CA 1
ATOM 2312 C C . ARG A 1 299 ? -6.656 18.266 -1.378 1 98.5 299 ARG A C 1
ATOM 2314 O O . ARG A 1 299 ? -7.242 18.469 -0.311 1 98.5 299 ARG A O 1
ATOM 2321 N N . PRO A 1 300 ? -6.27 17.047 -1.744 1 98.75 300 PRO A N 1
ATOM 2322 C CA . PRO A 1 300 ? -6.543 15.859 -0.938 1 98.75 300 PRO A CA 1
ATOM 2323 C C . PRO A 1 300 ? -5.984 15.961 0.48 1 98.75 300 PRO A C 1
ATOM 2325 O O . PRO A 1 300 ? -4.809 16.281 0.662 1 98.75 300 PRO A O 1
ATOM 2328 N N . PHE A 1 301 ? -6.84 15.672 1.507 1 98.88 301 PHE A N 1
ATOM 2329 C CA . PHE A 1 301 ? -6.488 15.672 2.922 1 98.88 301 PHE A CA 1
ATOM 2330 C C . PHE A 1 301 ? -7.18 14.531 3.652 1 98.88 301 PHE A C 1
ATOM 2332 O O . PHE A 1 301 ? -8.414 14.461 3.688 1 98.88 301 PHE A O 1
ATOM 2339 N N . LEU A 1 302 ? -6.367 13.617 4.207 1 98.94 302 LEU A N 1
ATOM 2340 C CA . LEU A 1 302 ? -6.895 12.492 4.965 1 98.94 302 LEU A CA 1
ATOM 2341 C C . LEU A 1 302 ? -6.66 12.68 6.461 1 98.94 302 LEU A C 1
ATOM 2343 O O . LEU A 1 302 ? -5.512 12.766 6.906 1 98.94 302 LEU A O 1
ATOM 2347 N N . LEU A 1 303 ? -7.715 12.766 7.215 1 98.81 303 LEU A N 1
ATOM 2348 C CA . LEU A 1 303 ? -7.629 12.711 8.672 1 98.81 303 LEU A CA 1
ATOM 2349 C C . LEU A 1 303 ? -7.77 11.281 9.172 1 98.81 303 LEU A C 1
ATOM 2351 O O . LEU A 1 303 ? -8.727 10.586 8.82 1 98.81 303 LEU A O 1
ATOM 2355 N N . VAL A 1 304 ? -6.797 10.852 9.898 1 98.62 304 VAL A N 1
ATOM 2356 C CA . VAL A 1 304 ? -6.84 9.516 10.484 1 98.62 304 VAL A CA 1
ATOM 2357 C C . VAL A 1 304 ? -6.992 9.625 12 1 98.62 304 VAL A C 1
ATOM 2359 O O . VAL A 1 304 ? -6.215 10.312 12.664 1 98.62 304 VAL A O 1
ATOM 2362 N N . GLY A 1 305 ? -8.023 9.023 12.547 1 96.88 305 GLY A N 1
ATOM 2363 C CA . GLY A 1 305 ? -8.266 8.984 13.984 1 96.88 305 GLY A CA 1
ATOM 2364 C C . GLY A 1 305 ? -8.367 7.578 14.539 1 96.88 305 GLY A C 1
ATOM 2365 O O . GLY A 1 305 ? -8.5 6.613 13.781 1 96.88 305 GLY A O 1
ATOM 2366 N N . GLY A 1 306 ? -8.273 7.473 15.859 1 95.31 306 GLY A N 1
ATOM 2367 C CA . GLY A 1 306 ? -8.391 6.191 16.547 1 95.31 306 GLY A CA 1
ATOM 2368 C C . GLY A 1 306 ? -9.078 6.297 17.891 1 95.31 306 GLY A C 1
ATOM 2369 O O . GLY A 1 306 ? -8.961 5.398 18.719 1 95.31 306 GLY A O 1
ATOM 2370 N N . ASP A 1 307 ? -9.633 7.508 18.078 1 92.06 307 ASP A N 1
ATOM 2371 C CA . ASP A 1 307 ? -10.414 7.816 19.281 1 92.06 307 ASP A CA 1
ATOM 2372 C C . ASP A 1 307 ? -9.508 8.125 20.469 1 92.06 307 ASP A C 1
ATOM 2374 O O . ASP A 1 307 ? -9.852 7.832 21.609 1 92.06 307 ASP A O 1
ATOM 2378 N N . SER A 1 308 ? -8.352 8.562 20.172 1 93.94 308 SER A N 1
ATOM 2379 C CA . SER A 1 308 ? -7.48 9.234 21.141 1 93.94 308 SER A CA 1
ATOM 2380 C C . SER A 1 308 ? -7.445 10.734 20.906 1 93.94 308 SER A C 1
ATOM 2382 O O . SER A 1 308 ? -8.375 11.453 21.297 1 93.94 308 SER A O 1
ATOM 2384 N N . ALA A 1 309 ? -6.57 11.234 20.031 1 91.69 309 ALA A N 1
ATOM 2385 C CA . ALA A 1 309 ? -6.562 12.656 19.703 1 91.69 309 ALA A CA 1
ATOM 2386 C C . ALA A 1 309 ? -7.656 13 18.703 1 91.69 309 ALA A C 1
ATOM 2388 O O . ALA A 1 309 ? -8.219 14.094 18.734 1 91.69 309 ALA A O 1
ATOM 2389 N N . ASP A 1 310 ? -7.898 12.078 17.828 1 93.62 310 ASP A N 1
ATOM 2390 C CA . ASP A 1 310 ? -8.945 12.188 16.812 1 93.62 310 ASP A CA 1
ATOM 2391 C C . ASP A 1 310 ? -9.805 10.93 16.781 1 93.62 310 ASP A C 1
ATOM 2393 O O . ASP A 1 310 ? -9.383 9.867 17.234 1 93.62 310 ASP A O 1
ATOM 2397 N N . GLY A 1 311 ? -10.898 11 16.281 1 93.38 311 GLY A N 1
ATOM 2398 C CA . GLY A 1 311 ? -11.891 9.945 16.156 1 93.38 311 GLY A CA 1
ATOM 2399 C C . GLY A 1 311 ? -13.25 10.453 15.703 1 93.38 311 GLY A C 1
ATOM 2400 O O . GLY A 1 311 ? -13.328 11.406 14.922 1 93.38 311 GLY A O 1
ATOM 2401 N N . SER A 1 312 ? -14.258 9.82 16.203 1 92.25 312 SER A N 1
ATOM 2402 C CA . SER A 1 312 ? -15.609 10.195 15.805 1 92.25 312 SER A CA 1
ATOM 2403 C C . SER A 1 312 ? -15.891 11.664 16.109 1 92.25 312 SER A C 1
ATOM 2405 O O . SER A 1 312 ? -16.609 12.328 15.375 1 92.25 312 SER A O 1
ATOM 2407 N N . LYS A 1 313 ? -15.32 12.156 17.188 1 92.06 313 LYS A N 1
ATOM 2408 C CA . LYS A 1 313 ? -15.523 13.539 17.609 1 92.06 313 LYS A CA 1
ATOM 2409 C C . LYS A 1 313 ? -14.977 14.516 16.562 1 92.06 313 LYS A C 1
ATOM 2411 O O . LYS A 1 313 ? -15.281 15.703 16.609 1 92.06 313 LYS A O 1
ATOM 2416 N N . SER A 1 314 ? -14.164 14.023 15.625 1 95.81 314 SER A N 1
ATOM 2417 C CA . SER A 1 314 ? -13.516 14.867 14.625 1 95.81 314 SER A CA 1
ATOM 2418 C C . SER A 1 314 ? -14.398 15.055 13.398 1 95.81 314 SER A C 1
ATOM 2420 O O . SER A 1 314 ? -14.117 15.891 12.539 1 95.81 314 SER A O 1
ATOM 2422 N N . TRP A 1 315 ? -15.5 14.375 13.312 1 95.19 315 TRP A N 1
ATOM 2423 C CA . TRP A 1 315 ? -16.312 14.336 12.102 1 95.19 315 TRP A CA 1
ATOM 2424 C C . TRP A 1 315 ? -16.844 15.719 11.75 1 95.19 315 TRP A C 1
ATOM 2426 O O . TRP A 1 315 ? -16.812 16.125 10.586 1 95.19 315 TRP A O 1
ATOM 2436 N N . PRO A 1 316 ? -17.328 16.547 12.719 1 95 316 PRO A N 1
ATOM 2437 C CA . PRO A 1 316 ? -17.875 17.859 12.359 1 95 316 PRO A CA 1
ATOM 2438 C C . PRO A 1 316 ? -16.875 18.719 11.602 1 95 316 PRO A C 1
ATOM 2440 O O . PRO A 1 316 ? -17.266 19.531 10.758 1 95 316 PRO A O 1
ATOM 2443 N N . PHE A 1 317 ? -15.602 18.547 11.875 1 97.12 317 PHE A N 1
ATOM 2444 C CA . PHE A 1 317 ? -14.57 19.312 11.188 1 97.12 317 PHE A CA 1
ATOM 2445 C C . PHE A 1 317 ? -14.484 18.906 9.719 1 97.12 317 PHE A C 1
ATOM 2447 O O . PHE A 1 317 ? -14.414 19.766 8.844 1 97.12 317 PHE A O 1
ATOM 2454 N N . ILE A 1 318 ? -14.578 17.594 9.453 1 97.06 318 ILE A N 1
ATOM 2455 C CA . ILE A 1 318 ? -14.523 17.078 8.094 1 97.06 318 ILE A CA 1
ATOM 2456 C C . ILE A 1 318 ? -15.812 17.438 7.352 1 97.06 318 ILE A C 1
ATOM 2458 O O . ILE A 1 318 ? -15.773 17.797 6.172 1 97.06 318 ILE A O 1
ATOM 2462 N N . GLU A 1 319 ? -16.906 17.375 8.055 1 95.44 319 GLU A N 1
ATOM 2463 C CA . GLU A 1 319 ? -18.188 17.734 7.453 1 95.44 319 GLU A CA 1
ATOM 2464 C C . GLU A 1 319 ? -18.172 19.188 6.965 1 95.44 319 GLU A C 1
ATOM 2466 O O . GLU A 1 319 ? -18.609 19.484 5.855 1 95.44 319 GLU A O 1
ATOM 2471 N N . GLU A 1 320 ? -17.641 20.062 7.789 1 96 320 GLU A N 1
ATOM 2472 C CA . GLU A 1 320 ? -17.5 21.469 7.387 1 96 320 GLU A CA 1
ATOM 2473 C C . GLU A 1 320 ? -16.578 21.609 6.184 1 96 320 GLU A C 1
ATOM 2475 O O . GLU A 1 320 ? -16.859 22.375 5.262 1 96 320 GLU A O 1
ATOM 2480 N N . ALA A 1 321 ? -15.5 20.891 6.219 1 97.44 321 ALA A N 1
ATOM 2481 C CA . ALA A 1 321 ? -14.547 20.938 5.113 1 97.44 321 ALA A CA 1
ATOM 2482 C C . ALA A 1 321 ? -15.203 20.469 3.811 1 97.44 321 ALA A C 1
ATOM 2484 O O . ALA A 1 321 ? -14.977 21.062 2.754 1 97.44 321 ALA A O 1
ATOM 2485 N N . LEU A 1 322 ? -15.969 19.406 3.893 1 97.25 322 LEU A N 1
ATOM 2486 C CA . LEU A 1 322 ? -16.641 18.859 2.715 1 97.25 322 LEU A CA 1
ATOM 2487 C C . LEU A 1 322 ? -17.516 19.906 2.049 1 97.25 322 LEU A C 1
ATOM 2489 O O . LEU A 1 322 ? -17.594 19.969 0.82 1 97.25 322 LEU A O 1
ATOM 2493 N N . SER A 1 323 ? -18.156 20.719 2.838 1 96.25 323 SER A N 1
ATOM 2494 C CA . SER A 1 323 ? -19.016 21.766 2.287 1 96.25 323 SER A CA 1
ATOM 2495 C C . SER A 1 323 ? -18.219 22.734 1.416 1 96.25 323 SER A C 1
ATOM 2497 O O . SER A 1 323 ? -18.719 23.234 0.412 1 96.25 323 SER A O 1
ATOM 2499 N N . VAL A 1 324 ? -17.016 23.031 1.804 1 98.12 324 VAL A N 1
ATOM 2500 C CA . VAL A 1 324 ? -16.156 23.906 1.032 1 98.12 324 VAL A CA 1
ATOM 2501 C C . VAL A 1 324 ? -15.641 23.172 -0.206 1 98.12 324 VAL A C 1
ATOM 2503 O O . VAL A 1 324 ? -15.609 23.734 -1.302 1 98.12 324 VAL A O 1
ATOM 2506 N N . TYR A 1 325 ? -15.219 21.891 -0.016 1 98.12 325 TYR A N 1
ATOM 2507 C CA . TYR A 1 325 ? -14.734 21.078 -1.13 1 98.12 325 TYR A CA 1
ATOM 2508 C C . TYR A 1 325 ? -15.766 21.031 -2.252 1 98.12 325 TYR A C 1
ATOM 2510 O O . TYR A 1 325 ? -15.414 21.047 -3.432 1 98.12 325 TYR A O 1
ATOM 2518 N N . GLU A 1 326 ? -16.969 21 -1.922 1 96.81 326 GLU A N 1
ATOM 2519 C CA . GLU A 1 326 ? -18.062 20.906 -2.896 1 96.81 326 GLU A CA 1
ATOM 2520 C C . GLU A 1 326 ? -18.094 22.125 -3.812 1 96.81 326 GLU A C 1
ATOM 2522 O O . GLU A 1 326 ? -18.5 22.031 -4.973 1 96.81 326 GLU A O 1
ATOM 2527 N N . LEU A 1 327 ? -17.656 23.25 -3.314 1 97.38 327 LEU A N 1
ATOM 2528 C CA . LEU A 1 327 ? -17.625 24.469 -4.125 1 97.38 327 LEU A CA 1
ATOM 2529 C C . LEU A 1 327 ? -16.641 24.312 -5.281 1 97.38 327 LEU A C 1
ATOM 2531 O O . LEU A 1 327 ? -16.766 24.984 -6.305 1 97.38 327 LEU A O 1
ATOM 2535 N N . TYR A 1 328 ? -15.656 23.469 -5.062 1 97.12 328 TYR A N 1
ATOM 2536 C CA . TYR A 1 328 ? -14.625 23.281 -6.078 1 97.12 328 TYR A CA 1
ATOM 2537 C C . TYR A 1 328 ? -15.023 22.172 -7.055 1 97.12 328 TYR A C 1
ATOM 2539 O O . TYR A 1 328 ? -14.359 21.969 -8.07 1 97.12 328 TYR A O 1
ATOM 2547 N N . GLY A 1 329 ? -16.156 21.453 -6.73 1 93.75 329 GLY A N 1
ATOM 2548 C CA . GLY A 1 329 ? -16.609 20.359 -7.566 1 93.75 329 GLY A CA 1
ATOM 2549 C C . GLY A 1 329 ? -16.25 18.984 -7.004 1 93.75 329 GLY A C 1
ATOM 2550 O O . GLY A 1 329 ? -15.539 18.891 -6.008 1 93.75 329 GLY A O 1
ATOM 2551 N N . LYS A 1 330 ? -16.812 18.047 -7.641 1 87.94 330 LYS A N 1
ATOM 2552 C CA . LYS A 1 330 ? -16.547 16.672 -7.258 1 87.94 330 LYS A CA 1
ATOM 2553 C C . LYS A 1 330 ? -15.438 16.062 -8.109 1 87.94 330 LYS A C 1
ATOM 2555 O O . LYS A 1 330 ? -15.234 16.469 -9.25 1 87.94 330 LYS A O 1
ATOM 2560 N N . PRO A 1 331 ? -14.672 15.102 -7.535 1 89.12 331 PRO A N 1
ATOM 2561 C CA . PRO A 1 331 ? -14.805 14.508 -6.199 1 89.12 331 PRO A CA 1
ATOM 2562 C C . PRO A 1 331 ? -14.156 15.367 -5.109 1 89.12 331 PRO A C 1
ATOM 2564 O O . PRO A 1 331 ? -13.195 16.094 -5.379 1 89.12 331 PRO A O 1
ATOM 2567 N N . CYS A 1 332 ? -14.664 15.305 -3.887 1 94.62 332 CYS A N 1
ATOM 2568 C CA . CYS A 1 332 ? -14.109 15.961 -2.707 1 94.62 332 CYS A CA 1
ATOM 2569 C C . CYS A 1 332 ? -13.078 15.07 -2.025 1 94.62 332 CYS A C 1
ATOM 2571 O O . CYS A 1 332 ? -13.438 14.133 -1.303 1 94.62 332 CYS A O 1
ATOM 2573 N N . SER A 1 333 ? -11.875 15.336 -2.141 1 96.94 333 SER A N 1
ATOM 2574 C CA . SER A 1 333 ? -10.82 14.414 -1.714 1 96.94 333 SER A CA 1
ATOM 2575 C C . SER A 1 333 ? -10.414 14.68 -0.268 1 96.94 333 SER A C 1
ATOM 2577 O O . SER A 1 333 ? -9.258 14.992 0.009 1 96.94 333 SER A O 1
ATOM 2579 N N . THR A 1 334 ? -11.375 14.523 0.653 1 98.44 334 THR A N 1
ATOM 2580 C CA . THR A 1 334 ? -11.109 14.586 2.086 1 98.44 334 THR A CA 1
ATOM 2581 C C . THR A 1 334 ? -12.07 13.688 2.855 1 98.44 334 THR A C 1
ATOM 2583 O O . THR A 1 334 ? -13.109 13.281 2.33 1 98.44 334 THR A O 1
ATOM 2586 N N . GLY A 1 335 ? -11.664 13.336 4.043 1 97.88 335 GLY A N 1
ATOM 2587 C CA . GLY A 1 335 ? -12.492 12.469 4.875 1 97.88 335 GLY A CA 1
ATOM 2588 C C . GLY A 1 335 ? -11.82 12.078 6.18 1 97.88 335 GLY A C 1
ATOM 2589 O O . GLY A 1 335 ? -10.672 12.445 6.426 1 97.88 335 GLY A O 1
ATOM 2590 N N . LEU A 1 336 ? -12.594 11.398 7.035 1 97.81 336 LEU A N 1
ATOM 2591 C CA . LEU A 1 336 ? -12.133 10.891 8.32 1 97.81 336 LEU A CA 1
ATOM 2592 C C . LEU A 1 336 ? -12.102 9.367 8.328 1 97.81 336 LEU A C 1
ATOM 2594 O O . LEU A 1 336 ? -13.148 8.719 8.234 1 97.81 336 LEU A O 1
ATOM 2598 N N . PHE A 1 337 ? -10.953 8.836 8.391 1 97.69 337 PHE A N 1
ATOM 2599 C CA . PHE A 1 337 ? -10.82 7.406 8.641 1 97.69 337 PHE A CA 1
ATOM 2600 C C . PHE A 1 337 ? -10.609 7.133 10.125 1 97.69 337 PHE A C 1
ATOM 2602 O O . PHE A 1 337 ? -9.547 7.426 10.672 1 97.69 337 PHE A O 1
ATOM 2609 N N . ASN A 1 338 ? -11.539 6.574 10.734 1 95.81 338 ASN A N 1
ATOM 2610 C CA . ASN A 1 338 ? -11.438 6.219 12.148 1 95.81 338 ASN A CA 1
ATOM 2611 C C . ASN A 1 338 ? -11.195 4.723 12.336 1 95.81 338 ASN A C 1
ATOM 2613 O O . ASN A 1 338 ? -12.102 3.912 12.141 1 95.81 338 ASN A O 1
ATOM 2617 N N . HIS A 1 339 ? -10.016 4.34 12.836 1 94.75 339 HIS A N 1
ATOM 2618 C CA . HIS A 1 339 ? -9.672 2.932 12.992 1 94.75 339 HIS A CA 1
ATOM 2619 C C . HIS A 1 339 ? -10.023 2.428 14.383 1 94.75 339 HIS A C 1
ATOM 2621 O O . HIS A 1 339 ? -9.969 1.224 14.648 1 94.75 339 HIS A O 1
ATOM 2627 N N . GLU A 1 340 ? -10.289 3.283 15.352 1 93.56 340 GLU A N 1
ATOM 2628 C CA . GLU A 1 340 ? -10.859 2.994 16.656 1 93.56 340 GLU A CA 1
ATOM 2629 C C . GLU A 1 340 ? -9.875 2.234 17.547 1 93.56 340 GLU A C 1
ATOM 2631 O O . GLU A 1 340 ? -10.273 1.45 18.406 1 93.56 340 GLU A O 1
ATOM 2636 N N . GLU A 1 341 ? -8.578 2.402 17.359 1 95.75 341 GLU A N 1
ATOM 2637 C CA . GLU A 1 341 ? -7.559 1.697 18.141 1 95.75 341 GLU A CA 1
ATOM 2638 C C . GLU A 1 341 ? -6.641 2.676 18.859 1 95.75 341 GLU A C 1
ATOM 2640 O O . GLU A 1 341 ? -5.438 2.436 18.984 1 95.75 341 GLU A O 1
ATOM 2645 N N . GLY A 1 342 ? -7.227 3.756 19.328 1 95.81 342 GLY A N 1
ATOM 2646 C CA . GLY A 1 342 ? -6.48 4.703 20.156 1 95.81 342 GLY A CA 1
ATOM 2647 C C . GLY A 1 342 ? -5.406 5.438 19.375 1 95.81 342 GLY A C 1
ATOM 2648 O O . GLY A 1 342 ? -5.629 5.863 18.234 1 95.81 342 GLY A O 1
ATOM 2649 N N . HIS A 1 343 ? -4.25 5.703 19.984 1 96.25 343 HIS A N 1
ATOM 2650 C CA . HIS A 1 343 ? -3.178 6.512 19.406 1 96.25 343 HIS A CA 1
ATOM 2651 C C . HIS A 1 343 ? -2.238 5.664 18.562 1 96.25 343 HIS A C 1
ATOM 2653 O O . HIS A 1 343 ? -1.136 6.102 18.219 1 96.25 343 HIS A O 1
ATOM 2659 N N . SER A 1 344 ? -2.652 4.41 18.266 1 95.5 344 SER A N 1
ATOM 2660 C CA . SER A 1 344 ? -1.833 3.486 17.484 1 95.5 344 SER A CA 1
ATOM 2661 C C . SER A 1 344 ? -1.934 3.775 15.992 1 95.5 344 SER A C 1
ATOM 2663 O O . SER A 1 344 ? -2.715 4.633 15.578 1 95.5 344 SER A O 1
ATOM 2665 N N . VAL A 1 345 ? -1.055 3.15 15.219 1 96 345 VAL A N 1
ATOM 2666 C CA . VAL A 1 345 ? -1.147 3.102 13.766 1 96 345 VAL A CA 1
ATOM 2667 C C . VAL A 1 345 ? -1.355 1.66 13.305 1 96 345 VAL A C 1
ATOM 2669 O O . VAL A 1 345 ? -0.409 0.996 12.883 1 96 345 VAL A O 1
ATOM 2672 N N . PRO A 1 346 ? -2.607 1.272 13.398 1 95.5 346 PRO A N 1
ATOM 2673 C CA . PRO A 1 346 ? -2.83 -0.1 12.945 1 95.5 346 PRO A CA 1
ATOM 2674 C C . PRO A 1 346 ? -2.504 -0.288 11.461 1 95.5 346 PRO A C 1
ATOM 2676 O O . PRO A 1 346 ? -2.424 0.69 10.719 1 95.5 346 PRO A O 1
ATOM 2679 N N . GLN A 1 347 ? -2.328 -1.497 11.047 1 93.62 347 GLN A N 1
ATOM 2680 C CA . GLN A 1 347 ? -1.854 -1.813 9.703 1 93.62 347 GLN A CA 1
ATOM 2681 C C . GLN A 1 347 ? -2.771 -1.216 8.641 1 93.62 347 GLN A C 1
ATOM 2683 O O . GLN A 1 347 ? -2.301 -0.704 7.625 1 93.62 347 GLN A O 1
ATOM 2688 N N . VAL A 1 348 ? -4.074 -1.307 8.828 1 94.94 348 VAL A N 1
ATOM 2689 C CA . VAL A 1 348 ? -5.004 -0.78 7.84 1 94.94 348 VAL A CA 1
ATOM 2690 C C . VAL A 1 348 ? -4.805 0.727 7.691 1 94.94 348 VAL A C 1
ATOM 2692 O O . VAL A 1 348 ? -4.891 1.265 6.586 1 94.94 348 VAL A O 1
ATOM 2695 N N . ALA A 1 349 ? -4.594 1.433 8.789 1 97.31 349 ALA A N 1
ATOM 2696 C CA . ALA A 1 349 ? -4.348 2.871 8.742 1 97.31 349 ALA A CA 1
ATOM 2697 C C . ALA A 1 349 ? -3.057 3.184 7.992 1 97.31 349 ALA A C 1
ATOM 2699 O O . ALA A 1 349 ? -3.008 4.117 7.188 1 97.31 349 ALA A O 1
ATOM 2700 N N . GLU A 1 350 ? -2.062 2.428 8.312 1 97.06 350 GLU A N 1
ATOM 2701 C CA . GLU A 1 350 ? -0.781 2.57 7.625 1 97.06 350 GLU A CA 1
ATOM 2702 C C . GLU A 1 350 ? -0.935 2.373 6.121 1 97.06 350 GLU A C 1
ATOM 2704 O O . GLU A 1 350 ? -0.521 3.227 5.332 1 97.06 350 GLU A O 1
ATOM 2709 N N . LEU A 1 351 ? -1.562 1.297 5.707 1 96.94 351 LEU A N 1
ATOM 2710 C CA . LEU A 1 351 ? -1.724 0.933 4.301 1 96.94 351 LEU A CA 1
ATOM 2711 C C . LEU A 1 351 ? -2.568 1.968 3.566 1 96.94 351 LEU A C 1
ATOM 2713 O O . LEU A 1 351 ? -2.219 2.389 2.461 1 96.94 351 LEU A O 1
ATOM 2717 N N . ARG A 1 352 ? -3.648 2.393 4.145 1 97.81 352 ARG A N 1
ATOM 2718 C CA . ARG A 1 352 ? -4.52 3.377 3.508 1 97.81 352 ARG A CA 1
ATOM 2719 C C . ARG A 1 352 ? -3.826 4.73 3.4 1 97.81 352 ARG A C 1
ATOM 2721 O O . ARG A 1 352 ? -4.043 5.469 2.438 1 97.81 352 ARG A O 1
ATOM 2728 N N . SER A 1 353 ? -2.998 5.07 4.383 1 98.62 353 SER A N 1
ATOM 2729 C CA . SER A 1 353 ? -2.229 6.309 4.312 1 98.62 353 SER A CA 1
ATOM 2730 C C . SER A 1 353 ? -1.269 6.293 3.127 1 98.62 353 SER A C 1
ATOM 2732 O O . SER A 1 353 ? -1.153 7.285 2.404 1 98.62 353 SER A O 1
ATOM 2734 N N . TYR A 1 354 ? -0.594 5.164 2.93 1 98.44 354 TYR A N 1
ATOM 2735 C CA . TYR A 1 354 ? 0.3 5.051 1.783 1 98.44 354 TYR A CA 1
ATOM 2736 C C . TYR A 1 354 ? -0.481 5.09 0.476 1 98.44 354 TYR A C 1
ATOM 2738 O O . TYR A 1 354 ? -0.068 5.75 -0.481 1 98.44 354 TYR A O 1
ATOM 2746 N N . GLN A 1 355 ? -1.586 4.359 0.445 1 97.69 355 GLN A N 1
ATOM 2747 C CA . GLN A 1 355 ? -2.416 4.371 -0.755 1 97.69 355 GLN A CA 1
ATOM 2748 C C . GLN A 1 355 ? -2.879 5.785 -1.091 1 97.69 355 GLN A C 1
ATOM 2750 O O . GLN A 1 355 ? -2.865 6.188 -2.256 1 97.69 355 GLN A O 1
ATOM 2755 N N . TRP A 1 356 ? -3.322 6.562 -0.038 1 98.31 356 TRP A N 1
ATOM 2756 C CA . TRP A 1 356 ? -3.738 7.949 -0.213 1 98.31 356 TRP A CA 1
ATOM 2757 C C . TRP A 1 356 ? -2.617 8.781 -0.828 1 98.31 356 TRP A C 1
ATOM 2759 O O . TRP A 1 356 ? -2.828 9.477 -1.823 1 98.31 356 TRP A O 1
ATOM 2769 N N . MET A 1 357 ? -1.453 8.648 -0.274 1 98.38 357 MET A N 1
ATOM 2770 C CA . MET A 1 357 ? -0.306 9.43 -0.717 1 98.38 357 MET A CA 1
ATOM 2771 C C . MET A 1 357 ? 0.073 9.086 -2.152 1 98.38 357 MET A C 1
ATOM 2773 O O . MET A 1 357 ? 0.194 9.969 -3 1 98.38 357 MET A O 1
ATOM 2777 N N . LEU A 1 358 ? 0.175 7.844 -2.469 1 96.56 358 LEU A N 1
ATOM 2778 C CA . LEU A 1 358 ? 0.618 7.387 -3.781 1 96.56 358 LEU A CA 1
ATOM 2779 C C . LEU A 1 358 ? -0.415 7.727 -4.852 1 96.56 358 LEU A C 1
ATOM 2781 O O . LEU A 1 358 ? -0.058 8.008 -6 1 96.56 358 LEU A O 1
ATOM 2785 N N . ASN A 1 359 ? -1.677 7.742 -4.43 1 95.5 359 ASN A N 1
ATOM 2786 C CA . ASN A 1 359 ? -2.764 8.047 -5.355 1 95.5 359 ASN A CA 1
ATOM 2787 C C . ASN A 1 359 ? -2.771 9.516 -5.754 1 95.5 359 ASN A C 1
ATOM 2789 O O . ASN A 1 359 ? -3.094 9.859 -6.891 1 95.5 359 ASN A O 1
ATOM 2793 N N . TYR A 1 360 ? -2.414 10.391 -4.836 1 97.06 360 TYR A N 1
ATOM 2794 C CA . TYR A 1 360 ? -2.771 11.781 -5.051 1 97.06 360 TYR A CA 1
ATOM 2795 C C . TYR A 1 360 ? -1.531 12.633 -5.297 1 97.06 360 TYR A C 1
ATOM 2797 O O . TYR A 1 360 ? -1.633 13.773 -5.758 1 97.06 360 TYR A O 1
ATOM 2805 N N . VAL A 1 361 ? -0.346 12.141 -4.969 1 95.94 361 VAL A N 1
ATOM 2806 C CA . VAL A 1 361 ? 0.847 12.891 -5.34 1 95.94 361 VAL A CA 1
ATOM 2807 C C . VAL A 1 361 ? 1.276 12.516 -6.758 1 95.94 361 VAL A C 1
ATOM 2809 O O . VAL A 1 361 ? 1.016 11.406 -7.219 1 95.94 361 VAL A O 1
ATOM 2812 N N . MET B 1 1 ? -11.461 -54.844 -38.062 1 26.03 1 MET B N 1
ATOM 2813 C CA . MET B 1 1 ? -11.656 -53.562 -38.719 1 26.03 1 MET B CA 1
ATOM 2814 C C . MET B 1 1 ? -11.969 -52.469 -37.688 1 26.03 1 MET B C 1
ATOM 2816 O O . MET B 1 1 ? -13.133 -52.25 -37.375 1 26.03 1 MET B O 1
ATOM 2820 N N . ARG B 1 2 ? -11.258 -52.438 -36.531 1 27.81 2 ARG B N 1
ATOM 2821 C CA . ARG B 1 2 ? -11.383 -51.969 -35.156 1 27.81 2 ARG B CA 1
ATOM 2822 C C . ARG B 1 2 ? -11.211 -50.438 -35.094 1 27.81 2 ARG B C 1
ATOM 2824 O O . ARG B 1 2 ? -10.117 -49.938 -35.344 1 27.81 2 ARG B O 1
ATOM 2831 N N . LEU B 1 3 ? -12.273 -49.656 -35.594 1 28.56 3 LEU B N 1
ATOM 2832 C CA . LEU B 1 3 ? -12.359 -48.219 -35.781 1 28.56 3 LEU B CA 1
ATOM 2833 C C . LEU B 1 3 ? -12.07 -47.5 -34.469 1 28.56 3 LEU B C 1
ATOM 2835 O O . LEU B 1 3 ? -12.719 -47.781 -33.438 1 28.56 3 LEU B O 1
ATOM 2839 N N . SER B 1 4 ? -10.805 -47.031 -34.25 1 27.27 4 SER B N 1
ATOM 2840 C CA . SER B 1 4 ? -10.117 -46.312 -33.188 1 27.27 4 SER B CA 1
ATOM 2841 C C . SER B 1 4 ? -10.812 -45 -32.844 1 27.27 4 SER B C 1
ATOM 2843 O O . SER B 1 4 ? -10.977 -44.156 -33.719 1 27.27 4 SER B O 1
ATOM 2845 N N . ALA B 1 5 ? -11.844 -44.938 -31.922 1 27.62 5 ALA B N 1
ATOM 2846 C CA . ALA B 1 5 ? -12.719 -43.844 -31.5 1 27.62 5 ALA B CA 1
ATOM 2847 C C . ALA B 1 5 ? -11.922 -42.688 -30.875 1 27.62 5 ALA B C 1
ATOM 2849 O O . ALA B 1 5 ? -11.391 -42.812 -29.781 1 27.62 5 ALA B O 1
ATOM 2850 N N . SER B 1 6 ? -11.102 -41.906 -31.656 1 26.38 6 SER B N 1
ATOM 2851 C CA . SER B 1 6 ? -10.359 -40.75 -31.203 1 26.38 6 SER B CA 1
ATOM 2852 C C . SER B 1 6 ? -11.289 -39.719 -30.562 1 26.38 6 SER B C 1
ATOM 2854 O O . SER B 1 6 ? -12.031 -39.031 -31.266 1 26.38 6 SER B O 1
ATOM 2856 N N . ALA B 1 7 ? -11.977 -39.969 -29.453 1 28.25 7 ALA B N 1
ATOM 2857 C CA . ALA B 1 7 ? -12.867 -38.969 -28.875 1 28.25 7 ALA B CA 1
ATOM 2858 C C . ALA B 1 7 ? -12.102 -37.688 -28.516 1 28.25 7 ALA B C 1
ATOM 2860 O O . ALA B 1 7 ? -11.211 -37.719 -27.672 1 28.25 7 ALA B O 1
ATOM 2861 N N . ALA B 1 8 ? -11.93 -36.75 -29.484 1 29.98 8 ALA B N 1
ATOM 2862 C CA . ALA B 1 8 ? -11.422 -35.375 -29.375 1 29.98 8 ALA B CA 1
ATOM 2863 C C . ALA B 1 8 ? -12.125 -34.625 -28.234 1 29.98 8 ALA B C 1
ATOM 2865 O O . ALA B 1 8 ? -13.336 -34.406 -28.297 1 29.98 8 ALA B O 1
ATOM 2866 N N . LEU B 1 9 ? -11.727 -34.844 -27.062 1 26.06 9 LEU B N 1
ATOM 2867 C CA . LEU B 1 9 ? -12.164 -34.156 -25.844 1 26.06 9 LEU B CA 1
ATOM 2868 C C . LEU B 1 9 ? -12.078 -32.656 -26 1 26.06 9 LEU B C 1
ATOM 2870 O O . LEU B 1 9 ? -11 -32.062 -25.875 1 26.06 9 LEU B O 1
ATOM 2874 N N . THR B 1 10 ? -12.75 -32.062 -27.062 1 30.05 10 THR B N 1
ATOM 2875 C CA . THR B 1 10 ? -12.75 -30.609 -27.219 1 30.05 10 THR B CA 1
ATOM 2876 C C . THR B 1 10 ? -13.375 -29.938 -26 1 30.05 10 THR B C 1
ATOM 2878 O O . THR B 1 10 ? -14.602 -29.906 -25.859 1 30.05 10 THR B O 1
ATOM 2881 N N . GLY B 1 11 ? -13.062 -30.297 -24.844 1 27.61 11 GLY B N 1
ATOM 2882 C CA . GLY B 1 11 ? -13.688 -29.562 -23.766 1 27.61 11 GLY B CA 1
ATOM 2883 C C . GLY B 1 11 ? -13.68 -28.062 -23.969 1 27.61 11 GLY B C 1
ATOM 2884 O O . GLY B 1 11 ? -12.82 -27.531 -24.688 1 27.61 11 GLY B O 1
ATOM 2885 N N . CYS B 1 12 ? -14.82 -27.344 -23.609 1 32.25 12 CYS B N 1
ATOM 2886 C CA . CYS B 1 12 ? -15.422 -26.031 -23.828 1 32.25 12 CYS B CA 1
ATOM 2887 C C . CYS B 1 12 ? -14.484 -24.922 -23.359 1 32.25 12 CYS B C 1
ATOM 2889 O O . CYS B 1 12 ? -14.695 -24.344 -22.297 1 32.25 12 CYS B O 1
ATOM 2891 N N . ILE B 1 13 ? -13.219 -25.125 -23.297 1 34.25 13 ILE B N 1
ATOM 2892 C CA . ILE B 1 13 ? -12.727 -23.797 -22.953 1 34.25 13 ILE B CA 1
ATOM 2893 C C . ILE B 1 13 ? -13.117 -22.797 -24.031 1 34.25 13 ILE B C 1
ATOM 2895 O O . ILE B 1 13 ? -12.617 -22.891 -25.156 1 34.25 13 ILE B O 1
ATOM 2899 N N . ALA B 1 14 ? -14.43 -22.469 -24.141 1 32 14 ALA B N 1
ATOM 2900 C CA . ALA B 1 14 ? -14.906 -21.531 -25.156 1 32 14 ALA B CA 1
ATOM 2901 C C . ALA B 1 14 ? -13.891 -20.406 -25.391 1 32 14 ALA B C 1
ATOM 2903 O O . ALA B 1 14 ? -13.336 -19.859 -24.422 1 32 14 ALA B O 1
ATOM 2904 N N . PRO B 1 15 ? -13.555 -20.281 -26.734 1 33.31 15 PRO B N 1
ATOM 2905 C CA . PRO B 1 15 ? -12.773 -19.078 -27.016 1 33.31 15 PRO B CA 1
ATOM 2906 C C . PRO B 1 15 ? -13.539 -17.797 -26.703 1 33.31 15 PRO B C 1
ATOM 2908 O O . PRO B 1 15 ? -14.656 -17.609 -27.203 1 33.31 15 PRO B O 1
ATOM 2911 N N . HIS B 1 16 ? -13.641 -17.281 -25.656 1 28.45 16 HIS B N 1
ATOM 2912 C CA . HIS B 1 16 ? -14.32 -16.016 -25.453 1 28.45 16 HIS B CA 1
ATOM 2913 C C . HIS B 1 16 ? -13.922 -15 -26.516 1 28.45 16 HIS B C 1
ATOM 2915 O O . HIS B 1 16 ? -12.812 -15.047 -27.047 1 28.45 16 HIS B O 1
ATOM 2921 N N . ALA B 1 17 ? -15.047 -14.18 -27.031 1 31.19 17 ALA B N 1
ATOM 2922 C CA . ALA B 1 17 ? -15.023 -13.141 -28.047 1 31.19 17 ALA B CA 1
ATOM 2923 C C . ALA B 1 17 ? -13.828 -12.211 -27.859 1 31.19 17 ALA B C 1
ATOM 2925 O O . ALA B 1 17 ? -13.539 -11.789 -26.734 1 31.19 17 ALA B O 1
ATOM 2926 N N . ALA B 1 18 ? -12.969 -12.18 -28.844 1 31.41 18 ALA B N 1
ATOM 2927 C CA . ALA B 1 18 ? -11.953 -11.125 -28.938 1 31.41 18 ALA B CA 1
ATOM 2928 C C . ALA B 1 18 ? -12.531 -9.773 -28.531 1 31.41 18 ALA B C 1
ATOM 2930 O O . ALA B 1 18 ? -13.453 -9.266 -29.172 1 31.41 18 ALA B O 1
ATOM 2931 N N . GLY B 1 19 ? -12.656 -9.469 -27.219 1 29.69 19 GLY B N 1
ATOM 2932 C CA . GLY B 1 19 ? -13.188 -8.211 -26.719 1 29.69 19 GLY B CA 1
ATOM 2933 C C . GLY B 1 19 ? -12.836 -7.023 -27.594 1 29.69 19 GLY B C 1
ATOM 2934 O O . GLY B 1 19 ? -11.836 -7.055 -28.312 1 29.69 19 GLY B O 1
ATOM 2935 N N . SER B 1 20 ? -13.977 -6.242 -27.938 1 31.09 20 SER B N 1
ATOM 2936 C CA . SER B 1 20 ? -13.953 -4.902 -28.516 1 31.09 20 SER B CA 1
ATOM 2937 C C . SER B 1 20 ? -12.695 -4.145 -28.109 1 31.09 20 SER B C 1
ATOM 2939 O O . SER B 1 20 ? -12.078 -4.453 -27.094 1 31.09 20 SER B O 1
ATOM 2941 N N . GLU B 1 21 ? -12.219 -3.359 -29.047 1 29.89 21 GLU B N 1
ATOM 2942 C CA . GLU B 1 21 ? -11.172 -2.367 -28.828 1 29.89 21 GLU B CA 1
ATOM 2943 C C . GLU B 1 21 ? -11.328 -1.687 -27.469 1 29.89 21 GLU B C 1
ATOM 2945 O O . GLU B 1 21 ? -12.359 -1.065 -27.203 1 29.89 21 GLU B O 1
ATOM 2950 N N . ARG B 1 22 ? -10.828 -2.334 -26.453 1 34.19 22 ARG B N 1
ATOM 2951 C CA . ARG B 1 22 ? -10.828 -1.729 -25.125 1 34.19 22 ARG B CA 1
ATOM 2952 C C . ARG B 1 22 ? -10.609 -0.222 -25.219 1 34.19 22 ARG B C 1
ATOM 2954 O O . ARG B 1 22 ? -9.75 0.243 -25.969 1 34.19 22 ARG B O 1
ATOM 2961 N N . PRO B 1 23 ? -11.648 0.537 -24.922 1 34.31 23 PRO B N 1
ATOM 2962 C CA . PRO B 1 23 ? -11.211 1.933 -24.844 1 34.31 23 PRO B CA 1
ATOM 2963 C C . PRO B 1 23 ? -9.789 2.074 -24.297 1 34.31 23 PRO B C 1
ATOM 2965 O O . PRO B 1 23 ? -9.32 1.214 -23.547 1 34.31 23 PRO B O 1
ATOM 2968 N N . GLU B 1 24 ? -8.898 2.756 -24.938 1 32.62 24 GLU B N 1
ATOM 2969 C CA . GLU B 1 24 ? -7.559 3.111 -24.484 1 32.62 24 GLU B CA 1
ATOM 2970 C C . GLU B 1 24 ? -7.52 3.305 -22.984 1 32.62 24 GLU B C 1
ATOM 2972 O O . GLU B 1 24 ? -8.016 4.305 -22.453 1 32.62 24 GLU B O 1
ATOM 2977 N N . ARG B 1 25 ? -7.883 2.35 -22.234 1 37.28 25 ARG B N 1
ATOM 2978 C CA . ARG B 1 25 ? -7.562 2.535 -20.812 1 37.28 25 ARG B CA 1
ATOM 2979 C C . ARG B 1 25 ? -6.223 3.242 -20.656 1 37.28 25 ARG B C 1
ATOM 2981 O O . ARG B 1 25 ? -5.27 2.961 -21.375 1 37.28 25 ARG B O 1
ATOM 2988 N N . SER B 1 26 ? -6.293 4.461 -20.25 1 41.22 26 SER B N 1
ATOM 2989 C CA . SER B 1 26 ? -5.086 5.199 -19.891 1 41.22 26 SER B CA 1
ATOM 2990 C C . SER B 1 26 ? -4.008 4.266 -19.359 1 41.22 26 SER B C 1
ATOM 2992 O O . SER B 1 26 ? -4.289 3.383 -18.547 1 41.22 26 SER B O 1
ATOM 2994 N N . ARG B 1 27 ? -3.16 3.723 -20.203 1 46.53 27 ARG B N 1
ATOM 2995 C CA . ARG B 1 27 ? -2.025 2.861 -19.891 1 46.53 27 ARG B CA 1
ATOM 2996 C C . ARG B 1 27 ? -1.619 2.998 -18.422 1 46.53 27 ARG B C 1
ATOM 2998 O O . ARG B 1 27 ? -1.309 4.098 -17.953 1 46.53 27 ARG B O 1
ATOM 3005 N N . ALA B 1 28 ? -2.082 1.987 -17.688 1 57.31 28 ALA B N 1
ATOM 3006 C CA . ALA B 1 28 ? -1.66 1.976 -16.281 1 57.31 28 ALA B CA 1
ATOM 3007 C C . ALA B 1 28 ? -0.19 2.361 -16.156 1 57.31 28 ALA B C 1
ATOM 3009 O O . ALA B 1 28 ? 0.66 1.853 -16.891 1 57.31 28 ALA B O 1
ATOM 3010 N N . ARG B 1 29 ? 0.104 3.377 -15.391 1 75.62 29 ARG B N 1
ATOM 3011 C CA . ARG B 1 29 ? 1.472 3.775 -15.078 1 75.62 29 ARG B CA 1
ATOM 3012 C C . ARG B 1 29 ? 2.213 2.66 -14.352 1 75.62 29 ARG B C 1
ATOM 3014 O O . ARG B 1 29 ? 1.625 1.943 -13.539 1 75.62 29 ARG B O 1
ATOM 3021 N N . GLU B 1 30 ? 3.359 2.217 -14.805 1 89.75 30 GLU B N 1
ATOM 3022 C CA . GLU B 1 30 ? 4.207 1.207 -14.188 1 89.75 30 GLU B CA 1
ATOM 3023 C C . GLU B 1 30 ? 4.527 1.572 -12.734 1 89.75 30 GLU B C 1
ATOM 3025 O O . GLU B 1 30 ? 4.531 2.75 -12.375 1 89.75 30 GLU B O 1
ATOM 3030 N N . VAL B 1 31 ? 4.613 0.537 -11.938 1 94 31 VAL B N 1
ATOM 3031 C CA . VAL B 1 31 ? 5.125 0.814 -10.602 1 94 31 VAL B CA 1
ATOM 3032 C C . VAL B 1 31 ? 6.488 1.494 -10.695 1 94 31 VAL B C 1
ATOM 3034 O O . VAL B 1 31 ? 7.281 1.184 -11.586 1 94 31 VAL B O 1
ATOM 3037 N N . PRO B 1 32 ? 6.82 2.381 -9.844 1 92.5 32 PRO B N 1
ATOM 3038 C CA . PRO B 1 32 ? 8.047 3.178 -9.961 1 92.5 32 PRO B CA 1
ATOM 3039 C C . PRO B 1 32 ? 9.312 2.35 -9.75 1 92.5 32 PRO B C 1
ATOM 3041 O O . PRO B 1 32 ? 10.406 2.789 -10.102 1 92.5 32 PRO B O 1
ATOM 3044 N N . TRP B 1 33 ? 9.211 1.169 -9.172 1 93.81 33 TRP B N 1
ATOM 3045 C CA . TRP B 1 33 ? 10.375 0.341 -8.859 1 93.81 33 TRP B CA 1
ATOM 3046 C C . TRP B 1 33 ? 10.5 -0.806 -9.859 1 93.81 33 TRP B C 1
ATOM 3048 O O . TRP B 1 33 ? 11.219 -1.778 -9.602 1 93.81 33 TRP B O 1
ATOM 3058 N N . LEU B 1 34 ? 9.859 -0.717 -11 1 94.88 34 LEU B N 1
ATOM 3059 C CA . LEU B 1 34 ? 9.875 -1.777 -12 1 94.88 34 LEU B CA 1
ATOM 3060 C C . LEU B 1 34 ? 11.289 -2.035 -12.5 1 94.88 34 LEU B C 1
ATOM 3062 O O . LEU B 1 34 ? 11.719 -3.188 -12.602 1 94.88 34 LEU B O 1
ATOM 3066 N N . LYS B 1 35 ? 12.047 -1.021 -12.781 1 91.75 35 LYS B N 1
ATOM 3067 C CA . LYS B 1 35 ? 13.398 -1.171 -13.305 1 91.75 35 LYS B CA 1
ATOM 3068 C C . LYS B 1 35 ? 14.305 -1.882 -12.305 1 91.75 35 LYS B C 1
ATOM 3070 O O . LYS B 1 35 ? 15.203 -2.635 -12.695 1 91.75 35 LYS B O 1
ATOM 3075 N N . GLU B 1 36 ? 14.016 -1.62 -11.094 1 92.62 36 GLU B N 1
ATOM 3076 C CA . GLU B 1 36 ? 14.797 -2.254 -10.031 1 92.62 36 GLU B CA 1
ATOM 3077 C C . GLU B 1 36 ? 14.711 -3.775 -10.125 1 92.62 36 GLU B C 1
ATOM 3079 O O . GLU B 1 36 ? 15.703 -4.469 -9.898 1 92.62 36 GLU B O 1
ATOM 3084 N N . ILE B 1 37 ? 13.555 -4.277 -10.477 1 95.69 37 ILE B N 1
ATOM 3085 C CA . ILE B 1 37 ? 13.32 -5.715 -10.375 1 95.69 37 ILE B CA 1
ATOM 3086 C C . ILE B 1 37 ? 13.57 -6.375 -11.727 1 95.69 37 ILE B C 1
ATOM 3088 O O . ILE B 1 37 ? 13.297 -7.566 -11.898 1 95.69 37 ILE B O 1
ATOM 3092 N N . GLN B 1 38 ? 14.07 -5.594 -12.68 1 95.12 38 GLN B N 1
ATOM 3093 C CA . GLN B 1 38 ? 14.328 -6.113 -14.023 1 95.12 38 GLN B CA 1
ATOM 3094 C C . GLN B 1 38 ? 15.828 -6.184 -14.305 1 95.12 38 GLN B C 1
ATOM 3096 O O . GLN B 1 38 ? 16.25 -6.125 -15.461 1 95.12 38 GLN B O 1
ATOM 3101 N N . GLN B 1 39 ? 16.562 -6.234 -13.242 1 90.69 39 GLN B N 1
ATOM 3102 C CA . GLN B 1 39 ? 18.016 -6.477 -13.273 1 90.69 39 GLN B CA 1
ATOM 3103 C C . GLN B 1 39 ? 18.422 -7.52 -12.242 1 90.69 39 GLN B C 1
ATOM 3105 O O . GLN B 1 39 ? 17.781 -7.652 -11.195 1 90.69 39 GLN B O 1
ATOM 3110 N N . PRO B 1 40 ? 19.422 -8.242 -12.578 1 88.5 40 PRO B N 1
ATOM 3111 C CA . PRO B 1 40 ? 19.844 -9.242 -11.602 1 88.5 40 PRO B CA 1
ATOM 3112 C C . PRO B 1 40 ? 20.375 -8.617 -10.312 1 88.5 40 PRO B C 1
ATOM 3114 O O . PRO B 1 40 ? 20.922 -7.512 -10.336 1 88.5 40 PRO B O 1
ATOM 3117 N N . HIS B 1 41 ? 20.094 -9.258 -9.234 1 78.44 41 HIS B N 1
ATOM 3118 C CA . HIS B 1 41 ? 20.688 -8.836 -7.965 1 78.44 41 HIS B CA 1
ATOM 3119 C C . HIS B 1 41 ? 22.203 -8.992 -7.977 1 78.44 41 HIS B C 1
ATOM 3121 O O . HIS B 1 41 ? 22.734 -9.898 -8.617 1 78.44 41 HIS B O 1
ATOM 3127 N N . LYS B 1 42 ? 22.844 -8.109 -7.328 1 63.69 42 LYS B N 1
ATOM 3128 C CA . LYS B 1 42 ? 24.297 -8.133 -7.305 1 63.69 42 LYS B CA 1
ATOM 3129 C C . LYS B 1 42 ? 24.828 -9.422 -6.668 1 63.69 42 LYS B C 1
ATOM 3131 O O . LYS B 1 42 ? 24.25 -9.914 -5.699 1 63.69 42 LYS B O 1
ATOM 3136 N N . GLY B 1 43 ? 25.766 -10.094 -7.199 1 58.56 43 GLY B N 1
ATOM 3137 C CA . GLY B 1 43 ? 26.484 -11.266 -6.723 1 58.56 43 GLY B CA 1
ATOM 3138 C C . GLY B 1 43 ? 26 -12.555 -7.344 1 58.56 43 GLY B C 1
ATOM 3139 O O . GLY B 1 43 ? 26.359 -13.648 -6.898 1 58.56 43 GLY B O 1
ATOM 3140 N N . VAL B 1 44 ? 25 -12.5 -8.156 1 58.34 44 VAL B N 1
ATOM 3141 C CA . VAL B 1 44 ? 24.5 -13.758 -8.711 1 58.34 44 VAL B CA 1
ATOM 3142 C C . VAL B 1 44 ? 25.562 -14.367 -9.633 1 58.34 44 VAL B C 1
ATOM 3144 O O . VAL B 1 44 ? 25.891 -13.797 -10.672 1 58.34 44 VAL B O 1
ATOM 3147 N N . SER B 1 45 ? 26.562 -14.844 -9 1 49.16 45 SER B N 1
ATOM 3148 C CA . SER B 1 45 ? 27.547 -15.594 -9.781 1 49.16 45 SER B CA 1
ATOM 3149 C C . SER B 1 45 ? 26.969 -16.922 -10.281 1 49.16 45 SER B C 1
ATOM 3151 O O . SER B 1 45 ? 27.656 -17.688 -10.953 1 49.16 45 SER B O 1
ATOM 3153 N N . GLY B 1 46 ? 25.953 -17.469 -9.594 1 49.31 46 GLY B N 1
ATOM 3154 C CA . GLY B 1 46 ? 25.875 -18.922 -9.711 1 49.31 46 GLY B CA 1
ATOM 3155 C C . GLY B 1 46 ? 25.484 -19.391 -11.094 1 49.31 46 GLY B C 1
ATOM 3156 O O . GLY B 1 46 ? 25.188 -18.578 -11.969 1 49.31 46 GLY B O 1
ATOM 3157 N N . SER B 1 47 ? 25.594 -20.797 -11.266 1 51.19 47 SER B N 1
ATOM 3158 C CA . SER B 1 47 ? 25.312 -21.594 -12.453 1 51.19 47 SER B CA 1
ATOM 3159 C C . SER B 1 47 ? 23.906 -21.312 -12.977 1 51.19 47 SER B C 1
ATOM 3161 O O . SER B 1 47 ? 22.938 -21.375 -12.219 1 51.19 47 SER B O 1
ATOM 3163 N N . ASN B 1 48 ? 23.766 -20.5 -13.93 1 59.69 48 ASN B N 1
ATOM 3164 C CA . ASN B 1 48 ? 22.547 -20.25 -14.695 1 59.69 48 ASN B CA 1
ATOM 3165 C C . ASN B 1 48 ? 21.922 -21.562 -15.188 1 59.69 48 ASN B C 1
ATOM 3167 O O . ASN B 1 48 ? 22.562 -22.328 -15.914 1 59.69 48 ASN B O 1
ATOM 3171 N N . PRO B 1 49 ? 20.766 -22.031 -14.516 1 67.5 49 PRO B N 1
ATOM 3172 C CA . PRO B 1 49 ? 20.172 -23.203 -15.141 1 67.5 49 PRO B CA 1
ATOM 3173 C C . PRO B 1 49 ? 20.062 -23.078 -16.656 1 67.5 49 PRO B C 1
ATOM 3175 O O . PRO B 1 49 ? 19.891 -21.969 -17.172 1 67.5 49 PRO B O 1
ATOM 3178 N N . GLN B 1 50 ? 20.625 -23.984 -17.312 1 79.56 50 GLN B N 1
ATOM 3179 C CA . GLN B 1 50 ? 20.484 -24.016 -18.766 1 79.56 50 GLN B CA 1
ATOM 3180 C C . GLN B 1 50 ? 19.016 -24.141 -19.188 1 79.56 50 GLN B C 1
ATOM 3182 O O . GLN B 1 50 ? 18.5 -25.266 -19.281 1 79.56 50 GLN B O 1
ATOM 3187 N N . LEU B 1 51 ? 18.297 -23.016 -19.312 1 90.44 51 LEU B N 1
ATOM 3188 C CA . LEU B 1 51 ? 16.906 -23 -19.75 1 90.44 51 LEU B CA 1
ATOM 3189 C C . LEU B 1 51 ? 16.828 -23.016 -21.281 1 90.44 51 LEU B C 1
ATOM 3191 O O . LEU B 1 51 ? 17.641 -22.375 -21.953 1 90.44 51 LEU B O 1
ATOM 3195 N N . SER B 1 52 ? 15.938 -23.891 -21.781 1 90.56 52 SER B N 1
ATOM 3196 C CA . SER B 1 52 ? 15.664 -23.781 -23.219 1 90.56 52 SER B CA 1
ATOM 3197 C C . SER B 1 52 ? 15.148 -22.375 -23.562 1 90.56 52 SER B C 1
ATOM 3199 O O . SER B 1 52 ? 14.211 -21.891 -22.953 1 90.56 52 SER B O 1
ATOM 3201 N N . PRO B 1 53 ? 15.766 -21.75 -24.516 1 94 53 PRO B N 1
ATOM 3202 C CA . PRO B 1 53 ? 15.336 -20.391 -24.859 1 94 53 PRO B CA 1
ATOM 3203 C C . PRO B 1 53 ? 13.891 -20.344 -25.344 1 94 53 PRO B C 1
ATOM 3205 O O . PRO B 1 53 ? 13.477 -21.188 -26.156 1 94 53 PRO B O 1
ATOM 3208 N N . LEU B 1 54 ? 13.18 -19.328 -24.922 1 96.75 54 LEU B N 1
ATOM 3209 C CA . LEU B 1 54 ? 11.773 -19.203 -25.312 1 96.75 54 LEU B CA 1
ATOM 3210 C C . LEU B 1 54 ? 11.641 -18.672 -26.734 1 96.75 54 LEU B C 1
ATOM 3212 O O . LEU B 1 54 ? 10.711 -19.031 -27.453 1 96.75 54 LEU B O 1
ATOM 3216 N N . ARG B 1 55 ? 12.594 -17.906 -27.141 1 96.88 55 ARG B N 1
ATOM 3217 C CA . ARG B 1 55 ? 12.453 -17.25 -28.453 1 96.88 55 ARG B CA 1
ATOM 3218 C C . ARG B 1 55 ? 13.258 -17.984 -29.516 1 96.88 55 ARG B C 1
ATOM 3220 O O . ARG B 1 55 ? 13.859 -17.344 -30.391 1 96.88 55 ARG B O 1
ATOM 3227 N N . VAL B 1 56 ? 13.344 -19.219 -29.406 1 95.44 56 VAL B N 1
ATOM 3228 C CA . VAL B 1 56 ? 13.945 -20.078 -30.422 1 95.44 56 VAL B CA 1
ATOM 3229 C C . VAL B 1 56 ? 12.977 -21.188 -30.812 1 95.44 56 VAL B C 1
ATOM 3231 O O . VAL B 1 56 ? 12.359 -21.812 -29.953 1 95.44 56 VAL B O 1
ATOM 3234 N N . ASP B 1 57 ? 12.82 -21.406 -32 1 92.62 57 ASP B N 1
ATOM 3235 C CA . ASP B 1 57 ? 11.875 -22.422 -32.469 1 92.62 57 ASP B CA 1
ATOM 3236 C C . ASP B 1 57 ? 12.531 -23.797 -32.5 1 92.62 57 ASP B C 1
ATOM 3238 O O . ASP B 1 57 ? 13.664 -23.969 -32.031 1 92.62 57 ASP B O 1
ATOM 3242 N N . ALA B 1 58 ? 11.812 -24.828 -32.969 1 88.38 58 ALA B N 1
ATOM 3243 C CA . ALA B 1 58 ? 12.25 -26.219 -32.938 1 88.38 58 ALA B CA 1
ATOM 3244 C C . ALA B 1 58 ? 13.477 -26.422 -33.812 1 88.38 58 ALA B C 1
ATOM 3246 O O . ALA B 1 58 ? 14.266 -27.344 -33.594 1 88.38 58 ALA B O 1
ATOM 3247 N N . GLU B 1 59 ? 13.641 -25.562 -34.812 1 91.75 59 GLU B N 1
ATOM 3248 C CA . GLU B 1 59 ? 14.75 -25.672 -35.75 1 91.75 59 GLU B CA 1
ATOM 3249 C C . GLU B 1 59 ? 15.945 -24.844 -35.312 1 91.75 59 GLU B C 1
ATOM 3251 O O . GLU B 1 59 ? 16.984 -24.797 -35.969 1 91.75 59 GLU B O 1
ATOM 3256 N N . GLY B 1 60 ? 15.75 -24.141 -34.25 1 91.25 60 GLY B N 1
ATOM 3257 C CA . GLY B 1 60 ? 16.844 -23.359 -33.719 1 91.25 60 GLY B CA 1
ATOM 3258 C C . GLY B 1 60 ? 16.859 -21.922 -34.219 1 91.25 60 GLY B C 1
ATOM 3259 O O . GLY B 1 60 ? 17.797 -21.172 -33.938 1 91.25 60 GLY B O 1
ATOM 3260 N N . ARG B 1 61 ? 15.812 -21.531 -34.938 1 93.44 61 ARG B N 1
ATOM 3261 C CA . ARG B 1 61 ? 15.75 -20.172 -35.469 1 93.44 61 ARG B CA 1
ATOM 3262 C C . ARG B 1 61 ? 15.156 -19.203 -34.438 1 93.44 61 ARG B C 1
ATOM 3264 O O . ARG B 1 61 ? 14.234 -19.562 -33.688 1 93.44 61 ARG B O 1
ATOM 3271 N N . ALA B 1 62 ? 15.641 -18.109 -34.5 1 95.88 62 ALA B N 1
ATOM 3272 C CA . ALA B 1 62 ? 15.18 -17.062 -33.562 1 95.88 62 ALA B CA 1
ATOM 3273 C C . ALA B 1 62 ? 13.734 -16.672 -33.875 1 95.88 62 ALA B C 1
ATOM 3275 O O . ALA B 1 62 ? 13.352 -16.547 -35.031 1 95.88 62 ALA B O 1
ATOM 3276 N N . ILE B 1 63 ? 12.961 -16.5 -32.812 1 97.12 63 ILE B N 1
ATOM 3277 C CA . ILE B 1 63 ? 11.602 -15.969 -32.938 1 97.12 63 ILE B CA 1
ATOM 3278 C C . ILE B 1 63 ? 11.617 -14.461 -32.688 1 97.12 63 ILE B C 1
ATOM 3280 O O . ILE B 1 63 ? 11.875 -14 -31.578 1 97.12 63 ILE B O 1
ATOM 3284 N N . GLU B 1 64 ? 11.281 -13.68 -33.719 1 95.19 64 GLU B N 1
ATOM 3285 C CA . GLU B 1 64 ? 11.383 -12.227 -33.625 1 95.19 64 GLU B CA 1
ATOM 3286 C C . GLU B 1 64 ? 10.016 -11.562 -33.75 1 95.19 64 GLU B C 1
ATOM 3288 O O . GLU B 1 64 ? 9.859 -10.391 -33.406 1 95.19 64 GLU B O 1
ATOM 3293 N N . SER B 1 65 ? 9.055 -12.352 -34.188 1 96.38 65 SER B N 1
ATOM 3294 C CA . SER B 1 65 ? 7.73 -11.758 -34.375 1 96.38 65 SER B CA 1
ATOM 3295 C C . SER B 1 65 ? 6.746 -12.297 -33.344 1 96.38 65 SER B C 1
ATOM 3297 O O . SER B 1 65 ? 6.867 -13.438 -32.875 1 96.38 65 SER B O 1
ATOM 3299 N N . LEU B 1 66 ? 5.816 -11.477 -33.062 1 97.06 66 LEU B N 1
ATOM 3300 C CA . LEU B 1 66 ? 4.754 -11.867 -32.156 1 97.06 66 LEU B CA 1
ATOM 3301 C C . LEU B 1 66 ? 3.959 -13.039 -32.719 1 97.06 66 LEU B C 1
ATOM 3303 O O . LEU B 1 66 ? 3.537 -13.922 -31.969 1 97.06 66 LEU B O 1
ATOM 3307 N N . ALA B 1 67 ? 3.795 -13.086 -33.969 1 97 67 ALA B N 1
ATOM 3308 C CA . ALA B 1 67 ? 3.055 -14.164 -34.625 1 97 67 ALA B CA 1
ATOM 3309 C C . ALA B 1 67 ? 3.75 -15.508 -34.406 1 97 67 ALA B C 1
ATOM 3311 O O . ALA B 1 67 ? 3.104 -16.5 -34.062 1 97 67 ALA B O 1
ATOM 3312 N N . ASP B 1 68 ? 5.004 -15.492 -34.625 1 97.25 68 ASP B N 1
ATOM 3313 C CA . ASP B 1 68 ? 5.777 -16.719 -34.438 1 97.25 68 ASP B CA 1
ATOM 3314 C C . ASP B 1 68 ? 5.754 -17.156 -32.969 1 97.25 68 ASP B C 1
ATOM 3316 O O . ASP B 1 68 ? 5.66 -18.3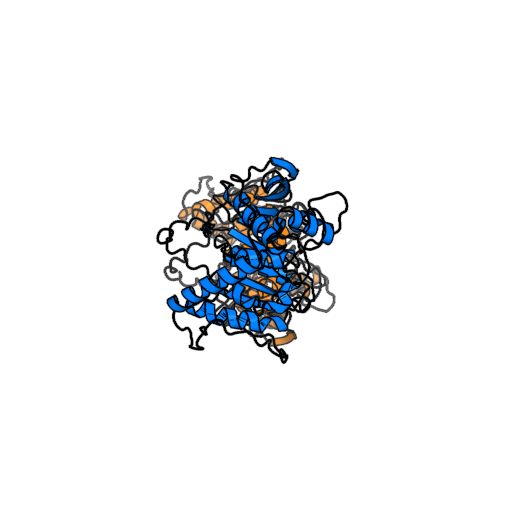44 -32.656 1 97.25 68 ASP B O 1
ATOM 3320 N N . TRP B 1 69 ? 5.812 -16.188 -32.125 1 98.12 69 TRP B N 1
ATOM 3321 C CA . TRP B 1 69 ? 5.742 -16.516 -30.688 1 98.12 69 TRP B CA 1
ATOM 3322 C C . TRP B 1 69 ? 4.398 -17.141 -30.344 1 98.12 69 TRP B C 1
ATOM 3324 O O . TRP B 1 69 ? 4.344 -18.125 -29.594 1 98.12 69 TRP B O 1
ATOM 3334 N N . LYS B 1 70 ? 3.379 -16.625 -30.812 1 97.75 70 LYS B N 1
ATOM 3335 C CA . LYS B 1 70 ? 2.041 -17.109 -30.5 1 97.75 70 LYS B CA 1
ATOM 3336 C C . LYS B 1 70 ? 1.875 -18.562 -30.938 1 97.75 70 LYS B C 1
ATOM 3338 O O . LYS B 1 70 ? 1.171 -19.344 -30.297 1 97.75 70 LYS B O 1
ATOM 3343 N N . GLN B 1 71 ? 2.539 -18.922 -32 1 97.12 71 GLN B N 1
ATOM 3344 C CA . GLN B 1 71 ? 2.527 -20.312 -32.438 1 97.12 71 GLN B CA 1
ATOM 3345 C C . GLN B 1 71 ? 3.238 -21.203 -31.422 1 97.12 71 GLN B C 1
ATOM 3347 O O . GLN B 1 71 ? 2.711 -22.25 -31.031 1 97.12 71 GLN B O 1
ATOM 3352 N N . LYS B 1 72 ? 4.363 -20.797 -31.047 1 97.88 72 LYS B N 1
ATOM 3353 C CA . LYS B 1 72 ? 5.094 -21.578 -30.047 1 97.88 72 LYS B CA 1
ATOM 3354 C C . LYS B 1 72 ? 4.355 -21.594 -28.719 1 97.88 72 LYS B C 1
ATOM 3356 O O . LYS B 1 72 ? 4.336 -22.625 -28.031 1 97.88 72 LYS B O 1
ATOM 3361 N N . ARG B 1 73 ? 3.834 -20.469 -28.375 1 98.44 73 ARG B N 1
ATOM 3362 C CA . ARG B 1 73 ? 3.061 -20.344 -27.141 1 98.44 73 ARG B CA 1
ATOM 3363 C C . ARG B 1 73 ? 1.961 -21.391 -27.078 1 98.44 73 ARG B C 1
ATOM 3365 O O . ARG B 1 73 ? 1.735 -22 -26.031 1 98.44 73 ARG B O 1
ATOM 3372 N N . ALA B 1 74 ? 1.283 -21.625 -28.141 1 98.12 74 ALA B N 1
ATOM 3373 C CA . ALA B 1 74 ? 0.214 -22.625 -28.203 1 98.12 74 ALA B CA 1
ATOM 3374 C C . ALA B 1 74 ? 0.754 -24.031 -27.938 1 98.12 74 ALA B C 1
ATOM 3376 O O . ALA B 1 74 ? 0.12 -24.828 -27.234 1 98.12 74 ALA B O 1
ATOM 3377 N N . LEU B 1 75 ? 1.882 -24.281 -28.422 1 97.62 75 LEU B N 1
ATOM 3378 C CA . LEU B 1 75 ? 2.51 -25.578 -28.219 1 97.62 75 LEU B CA 1
ATOM 3379 C C . LEU B 1 75 ? 2.918 -25.766 -26.766 1 97.62 75 LEU B C 1
ATOM 3381 O O . LEU B 1 75 ? 2.729 -26.844 -26.203 1 97.62 75 LEU B O 1
ATOM 3385 N N . ILE B 1 76 ? 3.469 -24.734 -26.203 1 98.38 76 ILE B N 1
ATOM 3386 C CA . ILE B 1 76 ? 3.873 -24.766 -24.812 1 98.38 76 ILE B CA 1
ATOM 3387 C C . ILE B 1 76 ? 2.65 -25.016 -23.922 1 98.38 76 ILE B C 1
ATOM 3389 O O . ILE B 1 76 ? 2.682 -25.859 -23.031 1 98.38 76 ILE B O 1
ATOM 3393 N N . ARG B 1 77 ? 1.613 -24.266 -24.172 1 98.62 77 ARG B N 1
ATOM 3394 C CA . ARG B 1 77 ? 0.382 -24.391 -23.391 1 98.62 77 ARG B CA 1
ATOM 3395 C C . ARG B 1 77 ? -0.16 -25.812 -23.453 1 98.62 77 ARG B C 1
ATOM 3397 O O . ARG B 1 77 ? -0.487 -26.391 -22.406 1 98.62 77 ARG B O 1
ATOM 3404 N N . GLU B 1 78 ? -0.229 -26.344 -24.625 1 98.06 78 GLU B N 1
ATOM 3405 C CA . GLU B 1 78 ? -0.735 -27.703 -24.797 1 98.06 78 GLU B CA 1
ATOM 3406 C C . GLU B 1 78 ? 0.146 -28.719 -24.094 1 98.06 78 GLU B C 1
ATOM 3408 O O . GLU B 1 78 ? -0.359 -29.656 -23.453 1 98.06 78 GLU B O 1
ATOM 3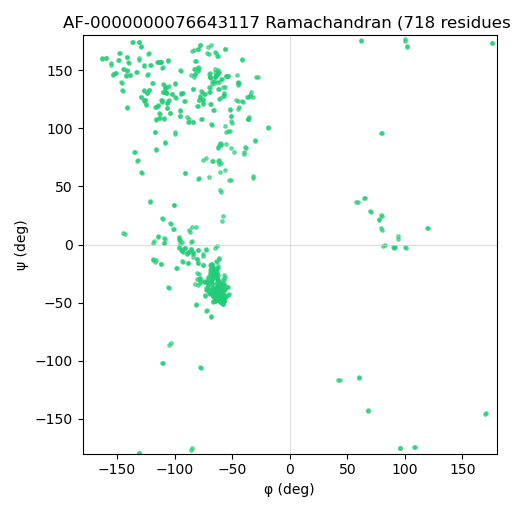413 N N . ARG B 1 79 ? 1.431 -28.547 -24.172 1 97.75 79 ARG B N 1
ATOM 3414 C CA . ARG B 1 79 ? 2.391 -29.453 -23.547 1 97.75 79 ARG B CA 1
ATOM 3415 C C . ARG B 1 79 ? 2.184 -29.516 -22.047 1 97.75 79 ARG B C 1
ATOM 3417 O O . ARG B 1 79 ? 2.105 -30.609 -21.469 1 97.75 79 ARG B O 1
ATOM 3424 N N . TRP B 1 80 ? 2.07 -28.406 -21.438 1 98.56 80 TRP B N 1
ATOM 3425 C CA . TRP B 1 80 ? 1.945 -28.359 -19.984 1 98.56 80 TRP B CA 1
ATOM 3426 C C . TRP B 1 80 ? 0.569 -28.844 -19.547 1 98.56 80 TRP B C 1
ATOM 3428 O O . TRP B 1 80 ? 0.444 -29.531 -18.531 1 98.56 80 TRP B O 1
ATOM 3438 N N . LEU B 1 81 ? -0.508 -28.5 -20.266 1 98.06 81 LEU B N 1
ATOM 3439 C CA . LEU B 1 81 ? -1.843 -28.984 -19.938 1 98.06 81 LEU B CA 1
ATOM 3440 C C . LEU B 1 81 ? -1.915 -30.516 -20.062 1 98.06 81 LEU B C 1
ATOM 3442 O O . LEU B 1 81 ? -2.547 -31.172 -19.234 1 98.06 81 LEU B O 1
ATOM 3446 N N . ASN B 1 82 ? -1.275 -31.031 -21.109 1 97.69 82 ASN B N 1
ATOM 3447 C CA . ASN B 1 82 ? -1.208 -32.469 -21.25 1 97.69 82 ASN B CA 1
ATOM 3448 C C . ASN B 1 82 ? -0.428 -33.125 -20.109 1 97.69 82 ASN B C 1
ATOM 3450 O O . ASN B 1 82 ? -0.773 -34.219 -19.656 1 97.69 82 ASN B O 1
ATOM 3454 N N . PHE B 1 83 ? 0.609 -32.469 -19.703 1 98.06 83 PHE B N 1
ATOM 3455 C CA . PHE B 1 83 ? 1.463 -33 -18.641 1 98.06 83 PHE B CA 1
ATOM 3456 C C . PHE B 1 83 ? 0.713 -33.062 -17.312 1 98.06 83 PHE B C 1
ATOM 3458 O O . PHE B 1 83 ? 0.792 -34.062 -16.594 1 98.06 83 PHE B O 1
ATOM 3465 N N . ILE B 1 84 ? -0.047 -31.969 -16.953 1 97.69 84 ILE B N 1
ATOM 3466 C CA . ILE B 1 84 ? -0.699 -31.953 -15.641 1 97.69 84 ILE B CA 1
ATOM 3467 C C . ILE B 1 84 ? -1.979 -32.781 -15.695 1 97.69 84 ILE B C 1
ATOM 3469 O O . ILE B 1 84 ? -2.51 -33.188 -14.656 1 97.69 84 ILE B O 1
ATOM 3473 N N . GLY B 1 85 ? -2.609 -32.969 -16.922 1 95.69 85 GLY B N 1
ATOM 3474 C CA . GLY B 1 85 ? -3.787 -33.812 -17.078 1 95.69 85 GLY B CA 1
ATOM 3475 C C . GLY B 1 85 ? -5.082 -33.031 -17.125 1 95.69 85 GLY B C 1
ATOM 3476 O O . GLY B 1 85 ? -5.074 -31.797 -16.984 1 95.69 85 GLY B O 1
ATOM 3477 N N . PRO B 1 86 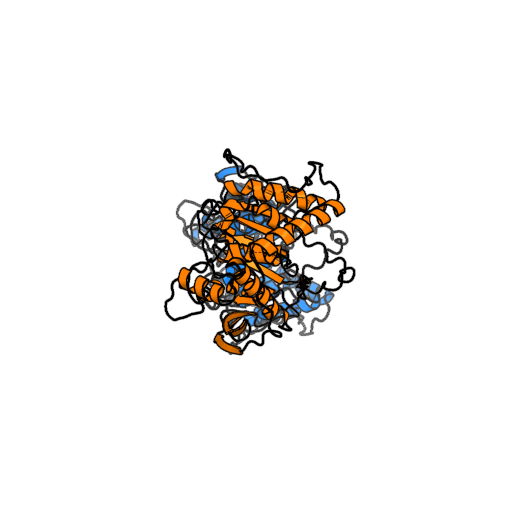? -6.137 -33.719 -17.359 1 89.88 86 PRO B N 1
ATOM 3478 C CA . PRO B 1 86 ? -7.434 -33.062 -17.531 1 89.88 86 PRO B CA 1
ATOM 3479 C C . PRO B 1 86 ? -7.918 -32.375 -16.25 1 89.88 86 PRO B C 1
ATOM 3481 O O . PRO B 1 86 ? -7.707 -32.906 -15.156 1 89.88 86 PRO B O 1
ATOM 3484 N N . LEU B 1 87 ? -8.5 -31.219 -16.453 1 85.69 87 LEU B N 1
ATOM 3485 C CA . LEU B 1 87 ? -9.148 -30.516 -15.359 1 85.69 87 LEU B CA 1
ATOM 3486 C C . LEU B 1 87 ? -10.523 -31.109 -15.07 1 85.69 87 LEU B C 1
ATOM 3488 O O . LEU B 1 87 ? -11.203 -31.594 -15.977 1 85.69 87 LEU B O 1
ATOM 3492 N N . PRO B 1 88 ? -10.891 -30.969 -13.859 1 81.06 88 PRO B N 1
ATOM 3493 C CA . PRO B 1 88 ? -12.258 -31.406 -13.578 1 81.06 88 PRO B CA 1
ATOM 3494 C C . PRO B 1 88 ? -13.305 -30.562 -14.297 1 81.06 88 PRO B C 1
ATOM 3496 O O . PRO B 1 88 ? -13 -29.469 -14.773 1 81.06 88 PRO B O 1
ATOM 3499 N N . GLY B 1 89 ? -14.469 -31.047 -14.648 1 73.56 89 GLY B N 1
ATOM 3500 C CA . GLY B 1 89 ? -15.547 -30.312 -15.289 1 73.56 89 GLY B CA 1
ATOM 3501 C C . GLY B 1 89 ? -16.203 -29.297 -14.367 1 73.56 89 GLY B C 1
ATOM 3502 O O . GLY B 1 89 ? -16.344 -29.547 -13.172 1 73.56 89 GLY B O 1
ATOM 3503 N N . ASN B 1 90 ? -16.422 -28.047 -14.969 1 70.44 90 ASN B N 1
ATOM 3504 C CA . ASN B 1 90 ? -16.984 -26.953 -14.172 1 70.44 90 ASN B CA 1
ATOM 3505 C C . ASN B 1 90 ? -18.484 -27.156 -13.938 1 70.44 90 ASN B C 1
ATOM 3507 O O . ASN B 1 90 ? -19.234 -27.438 -14.875 1 70.44 90 ASN B O 1
ATOM 3511 N N . PRO B 1 91 ? -18.812 -27.203 -12.672 1 67.62 91 PRO B N 1
ATOM 3512 C CA . PRO B 1 91 ? -20.25 -27.047 -12.445 1 67.62 91 PRO B CA 1
ATOM 3513 C C . PRO B 1 91 ? -20.781 -25.672 -12.852 1 67.62 91 PRO B C 1
ATOM 3515 O O . PRO B 1 91 ? -19.984 -24.781 -13.172 1 67.62 91 PRO B O 1
ATOM 3518 N N . ASP B 1 92 ? -22.172 -25.406 -12.992 1 67.5 92 ASP B N 1
ATOM 3519 C CA . ASP B 1 92 ? -22.812 -24.094 -13.156 1 67.5 92 ASP B CA 1
ATOM 3520 C C . ASP B 1 92 ? -22.172 -23.062 -12.234 1 67.5 92 ASP B C 1
ATOM 3522 O O . ASP B 1 92 ? -21.5 -23.406 -11.266 1 67.5 92 ASP B O 1
ATOM 3526 N N . PRO B 1 93 ? -22.344 -21.875 -12.555 1 69.44 93 PRO B N 1
ATOM 3527 C CA . PRO B 1 93 ? -21.703 -20.891 -11.68 1 69.44 93 PRO B CA 1
ATOM 3528 C C . PRO B 1 93 ? -21.906 -21.203 -10.195 1 69.44 93 PRO B C 1
ATOM 3530 O O . PRO B 1 93 ? -22.969 -21.719 -9.812 1 69.44 93 PRO B O 1
ATOM 3533 N N . PRO B 1 94 ? -20.734 -20.984 -9.602 1 72.94 94 PRO B N 1
ATOM 3534 C CA . PRO B 1 94 ? -20.828 -21.375 -8.188 1 72.94 94 PRO B CA 1
ATOM 3535 C C . PRO B 1 94 ? -21.797 -20.5 -7.398 1 72.94 94 PRO B C 1
ATOM 3537 O O . PRO B 1 94 ? -21.781 -19.266 -7.547 1 72.94 94 PRO B O 1
ATOM 3540 N N . GLN B 1 95 ? -22.828 -21.062 -6.918 1 80.56 95 GLN B N 1
ATOM 3541 C CA . GLN B 1 95 ? -23.625 -20.406 -5.891 1 80.56 95 GLN B CA 1
ATOM 3542 C C . GLN B 1 95 ? -22.984 -20.562 -4.516 1 80.56 95 GLN B C 1
ATOM 3544 O O . GLN B 1 95 ? -22.531 -21.656 -4.152 1 80.56 95 GLN B O 1
ATOM 3549 N N . SER B 1 96 ? -22.656 -19.453 -3.924 1 89.44 96 SER B N 1
ATOM 3550 C CA . SER B 1 96 ? -22.047 -19.484 -2.596 1 89.44 96 SER B CA 1
ATOM 3551 C C . SER B 1 96 ? -23.078 -19.188 -1.511 1 89.44 96 SER B C 1
ATOM 3553 O O . SER B 1 96 ? -24 -18.406 -1.729 1 89.44 96 SER B O 1
ATOM 3555 N N . GLU B 1 97 ? -23 -19.922 -0.428 1 94.88 97 GLU B N 1
ATOM 3556 C CA . GLU B 1 97 ? -23.812 -19.672 0.759 1 94.88 97 GLU B CA 1
ATOM 3557 C C . GLU B 1 97 ? -22.953 -19.156 1.913 1 94.88 97 GLU B C 1
ATOM 3559 O O . GLU B 1 97 ? -21.906 -19.734 2.225 1 94.88 97 GLU B O 1
ATOM 3564 N N . VAL B 1 98 ? -23.391 -18.062 2.555 1 97.38 98 VAL B N 1
ATOM 3565 C CA . VAL B 1 98 ? -22.656 -17.484 3.682 1 97.38 98 VAL B CA 1
ATOM 3566 C C . VAL B 1 98 ? -22.922 -18.312 4.938 1 97.38 98 VAL B C 1
ATOM 3568 O O . VAL B 1 98 ? -24.078 -18.531 5.316 1 97.38 98 VAL B O 1
ATOM 3571 N N . ILE B 1 99 ? -21.906 -18.75 5.598 1 97 99 ILE B N 1
ATOM 3572 C CA . ILE B 1 99 ? -22.031 -19.562 6.801 1 97 99 ILE B CA 1
ATOM 3573 C C . ILE B 1 99 ? -21.719 -18.719 8.031 1 97 99 ILE B C 1
ATOM 3575 O O . ILE B 1 99 ? -22.266 -18.953 9.109 1 97 99 ILE B O 1
ATOM 3579 N N . GLU B 1 100 ? -20.766 -17.844 7.914 1 97.75 100 GLU B N 1
ATOM 3580 C CA . GLU B 1 100 ? -20.344 -16.922 8.969 1 97.75 100 GLU B CA 1
ATOM 3581 C C . GLU B 1 100 ? -20 -15.547 8.391 1 97.75 100 GLU B C 1
ATOM 3583 O O . GLU B 1 100 ? -19.594 -15.438 7.23 1 97.75 100 GLU B O 1
ATOM 3588 N N . GLU B 1 101 ? -20.234 -14.508 9.25 1 98.19 101 GLU B N 1
ATOM 3589 C CA . GLU B 1 101 ? -19.922 -13.156 8.82 1 98.19 101 GLU B CA 1
ATOM 3590 C C . GLU B 1 101 ? -19.422 -12.305 9.984 1 98.19 101 GLU B C 1
ATOM 3592 O O . GLU B 1 101 ? -19.953 -12.391 11.094 1 98.19 101 GLU B O 1
ATOM 3597 N N . ASP B 1 102 ? -18.359 -11.617 9.742 1 97.62 102 ASP B N 1
ATOM 3598 C CA . ASP B 1 102 ? -17.953 -10.547 10.656 1 97.62 102 ASP B CA 1
ATOM 3599 C C . ASP B 1 102 ? -17.516 -9.312 9.883 1 97.62 102 ASP B C 1
ATOM 3601 O O . ASP B 1 102 ? -17.547 -9.289 8.648 1 97.62 102 ASP B O 1
ATOM 3605 N N . ARG B 1 103 ? -17.234 -8.234 10.617 1 95.5 103 ARG B N 1
ATOM 3606 C CA . ARG B 1 103 ? -17.016 -6.953 9.961 1 95.5 103 ARG B CA 1
ATOM 3607 C C . ARG B 1 103 ? -15.758 -6.273 10.5 1 95.5 103 ARG B C 1
ATOM 3609 O O . ARG B 1 103 ? -15.844 -5.234 11.164 1 95.5 103 ARG B O 1
ATOM 3616 N N . PRO B 1 104 ? -14.594 -6.871 10.086 1 94.38 104 PRO B N 1
ATOM 3617 C CA . PRO B 1 104 ? -13.391 -6.098 10.391 1 94.38 104 PRO B CA 1
ATOM 3618 C C . PRO B 1 104 ? -13.438 -4.684 9.812 1 94.38 104 PRO B C 1
ATOM 3620 O O . PRO B 1 104 ? -14.32 -4.367 9.016 1 94.38 104 PRO B O 1
ATOM 3623 N N . THR B 1 105 ? -12.484 -3.842 10.25 1 90.38 105 THR B N 1
ATOM 3624 C CA . THR B 1 105 ? -12.469 -2.428 9.891 1 90.38 105 THR B CA 1
ATOM 3625 C C . THR B 1 105 ? -12.594 -2.248 8.383 1 90.38 105 THR B C 1
ATOM 3627 O O . THR B 1 105 ? -11.727 -2.688 7.621 1 90.38 105 THR B O 1
ATOM 3630 N N . GLY B 1 106 ? -13.711 -1.736 7.957 1 91.44 106 GLY B N 1
ATOM 3631 C CA . GLY B 1 106 ? -13.891 -1.274 6.59 1 91.44 106 GLY B CA 1
ATOM 3632 C C . GLY B 1 106 ? -14.414 -2.354 5.656 1 91.44 106 GLY B C 1
ATOM 3633 O O . GLY B 1 106 ? -14.703 -2.086 4.492 1 91.44 106 GLY B O 1
ATOM 3634 N N . VAL B 1 107 ? -14.586 -3.625 6.188 1 97.19 107 VAL B N 1
ATOM 3635 C CA . VAL B 1 107 ? -14.93 -4.695 5.258 1 97.19 107 VAL B CA 1
ATOM 3636 C C . VAL B 1 107 ? -15.945 -5.633 5.902 1 97.19 107 VAL B C 1
ATOM 3638 O O . VAL B 1 107 ? -16.188 -5.57 7.113 1 97.19 107 VAL B O 1
ATOM 3641 N N . ILE B 1 108 ? -16.578 -6.371 5.027 1 98.06 108 ILE B N 1
ATOM 3642 C CA . ILE B 1 108 ? -17.375 -7.527 5.422 1 98.06 108 ILE B CA 1
ATOM 3643 C C . ILE B 1 108 ? -16.641 -8.812 5.062 1 98.06 108 ILE B C 1
ATOM 3645 O O . ILE B 1 108 ? -16.188 -8.984 3.928 1 98.06 108 ILE B O 1
ATOM 3649 N N . ARG B 1 109 ? -16.422 -9.648 6.035 1 98.69 109 ARG B N 1
ATOM 3650 C CA . ARG B 1 109 ? -15.758 -10.922 5.84 1 98.69 109 ARG B CA 1
ATOM 3651 C C . ARG B 1 109 ? -16.734 -12.086 6.023 1 98.69 109 ARG B C 1
ATOM 3653 O O . ARG B 1 109 ? -17.359 -12.219 7.074 1 98.69 109 ARG B O 1
ATOM 3660 N N . GLN B 1 110 ? -16.797 -12.898 4.996 1 98.69 110 GLN B N 1
ATOM 3661 C CA . GLN B 1 110 ? -17.766 -13.984 5 1 98.69 110 GLN B CA 1
ATOM 3662 C C . GLN B 1 110 ? -17.094 -15.328 4.738 1 98.69 110 GLN B C 1
ATOM 3664 O O . GLN B 1 110 ? -16.359 -15.477 3.762 1 98.69 110 GLN B O 1
ATOM 3669 N N . LEU B 1 111 ? -17.297 -16.266 5.648 1 98.25 111 LEU B N 1
ATOM 3670 C CA . LEU B 1 111 ? -17.047 -17.656 5.316 1 98.25 111 LEU B CA 1
ATOM 3671 C C . LEU B 1 111 ? -18.156 -18.219 4.441 1 98.25 111 LEU B C 1
ATOM 3673 O O . LEU B 1 111 ? -19.328 -18.172 4.816 1 98.25 111 LEU B O 1
ATOM 3677 N N . VAL B 1 112 ? -17.797 -18.75 3.303 1 97.5 112 VAL B N 1
ATOM 3678 C CA . VAL B 1 112 ? -18.844 -19.219 2.389 1 97.5 112 VAL B CA 1
ATOM 3679 C C . VAL B 1 112 ? -18.578 -20.672 2.016 1 97.5 112 VAL B C 1
ATOM 3681 O O . VAL B 1 112 ? -17.453 -21.156 2.105 1 97.5 112 VAL B O 1
ATOM 3684 N N . GLU B 1 113 ? -19.609 -21.359 1.661 1 95.75 113 GLU B N 1
ATOM 3685 C CA . GLU B 1 113 ? -19.562 -22.672 1.029 1 95.75 113 GLU B CA 1
ATOM 3686 C C . GLU B 1 113 ? -20.016 -22.594 -0.43 1 95.75 113 GLU B C 1
ATOM 3688 O O . GLU B 1 113 ? -20.938 -21.859 -0.769 1 95.75 113 GLU B O 1
ATOM 3693 N N . TYR B 1 114 ? -19.297 -23.297 -1.259 1 92.94 114 TYR B N 1
ATOM 3694 C CA . TYR B 1 114 ? -19.609 -23.344 -2.684 1 92.94 114 TYR B CA 1
ATOM 3695 C C . TYR B 1 114 ? -19.219 -24.703 -3.273 1 92.94 114 TYR B C 1
ATOM 3697 O O . TYR B 1 114 ? -18.5 -25.469 -2.637 1 92.94 114 TYR B O 1
ATOM 3705 N N . GLU B 1 115 ? -19.719 -24.969 -4.426 1 90.81 115 GLU B N 1
ATOM 3706 C CA . GLU B 1 115 ? -19.391 -26.219 -5.094 1 90.81 115 GLU B CA 1
ATOM 3707 C C . GLU B 1 115 ? -18.078 -26.125 -5.859 1 90.81 115 GLU B C 1
ATOM 3709 O O . GLU B 1 115 ? -18 -25.469 -6.898 1 90.81 115 GLU B O 1
ATOM 3714 N N . GLY B 1 116 ? -17.031 -26.734 -5.32 1 88.56 116 GLY B N 1
ATOM 3715 C CA . GLY B 1 116 ? -15.734 -26.75 -5.977 1 88.56 116 GLY B CA 1
ATOM 3716 C C . GLY B 1 116 ? -15.695 -27.641 -7.203 1 88.56 116 GLY B C 1
ATOM 3717 O O . GLY B 1 116 ? -15.352 -27.188 -8.297 1 88.56 116 GLY B O 1
ATOM 3718 N N . GLU B 1 117 ? -16.031 -28.922 -7.027 1 86.38 117 GLU B N 1
ATOM 3719 C CA . GLU B 1 117 ? -16.297 -29.938 -8.039 1 86.38 117 GLU B CA 1
ATOM 3720 C C . GLU B 1 117 ? -17.75 -30.406 -7.977 1 86.38 117 GLU B C 1
ATOM 3722 O O . GLU B 1 117 ? -18.422 -30.25 -6.949 1 86.38 117 GLU B O 1
ATOM 3727 N N . PRO B 1 118 ? -18.156 -30.906 -9.086 1 83.12 118 PRO B N 1
ATOM 3728 C CA . PRO B 1 118 ? -19.531 -31.391 -9.008 1 83.12 118 PRO B CA 1
ATOM 3729 C C . PRO B 1 118 ? -19.766 -32.344 -7.824 1 83.12 118 PRO B C 1
ATOM 3731 O O . PRO B 1 118 ? -19.094 -33.344 -7.691 1 83.12 118 PRO B O 1
ATOM 3734 N N . GLY B 1 119 ? -20.641 -31.859 -6.914 1 83.31 119 GLY B N 1
ATOM 3735 C CA . GLY B 1 119 ? -21.016 -32.688 -5.777 1 83.31 119 GLY B CA 1
ATOM 3736 C C . GLY B 1 119 ? -20.125 -32.469 -4.566 1 83.31 119 GLY B C 1
ATOM 3737 O O . GLY B 1 119 ? -20.375 -33.031 -3.502 1 83.31 119 GLY B O 1
ATOM 3738 N N . MET B 1 120 ? -19.156 -31.672 -4.648 1 87.38 120 MET B N 1
ATOM 3739 C CA . MET B 1 120 ? -18.234 -31.438 -3.533 1 87.38 120 MET B CA 1
ATOM 3740 C C . MET B 1 120 ? -18.312 -29.984 -3.066 1 87.38 120 MET B C 1
ATOM 3742 O O . MET B 1 120 ? -17.969 -29.078 -3.814 1 87.38 120 MET B O 1
ATOM 3746 N N . ILE B 1 121 ? -18.703 -29.891 -1.822 1 91.19 121 ILE B N 1
ATOM 3747 C CA . ILE B 1 121 ? -18.812 -28.562 -1.224 1 91.19 121 ILE B CA 1
ATOM 3748 C C . ILE B 1 121 ? -17.516 -28.234 -0.485 1 91.19 121 ILE B C 1
ATOM 3750 O O . ILE B 1 121 ? -16.984 -29.047 0.273 1 91.19 121 ILE B O 1
ATOM 3754 N N . VAL B 1 122 ? -17.031 -27.062 -0.807 1 92.94 122 VAL B N 1
ATOM 3755 C CA . VAL B 1 122 ? -15.805 -26.609 -0.149 1 92.94 122 VAL B CA 1
ATOM 3756 C C . VAL B 1 122 ? -16.016 -25.203 0.416 1 92.94 122 VAL B C 1
ATOM 3758 O O . VAL B 1 122 ? -17.031 -24.562 0.147 1 92.94 122 VAL B O 1
ATOM 3761 N N . GLN B 1 123 ? -15.039 -24.781 1.22 1 95.06 123 GLN B N 1
ATOM 3762 C CA . GLN B 1 123 ? -15.164 -23.484 1.892 1 95.06 123 GLN B CA 1
ATOM 3763 C C . GLN B 1 123 ? -14.148 -22.484 1.36 1 95.06 123 GLN B C 1
ATOM 3765 O O . GLN B 1 123 ? -13.117 -22.875 0.795 1 95.06 123 GLN B O 1
ATOM 3770 N N . GLY B 1 124 ? -14.453 -21.25 1.519 1 97.25 124 GLY B N 1
ATOM 3771 C CA . GLY B 1 124 ? -13.57 -20.125 1.257 1 97.25 124 GLY B CA 1
ATOM 3772 C C . GLY B 1 124 ? -14 -18.859 1.969 1 97.25 124 GLY B C 1
ATOM 3773 O O . GLY B 1 124 ? -15.133 -18.75 2.438 1 97.25 124 GLY B O 1
ATOM 3774 N N . TYR B 1 125 ? -13.102 -17.922 2.125 1 98.5 125 TYR B N 1
ATOM 3775 C CA . TYR B 1 125 ? -13.445 -16.609 2.672 1 98.5 125 TYR B CA 1
ATOM 3776 C C . TYR B 1 125 ? -13.633 -15.586 1.56 1 98.5 125 TYR B C 1
ATOM 3778 O O . TYR B 1 125 ? -12.773 -15.445 0.686 1 98.5 125 TYR B O 1
ATOM 3786 N N . LEU B 1 126 ? -14.75 -14.969 1.602 1 98.44 126 LEU B N 1
ATOM 3787 C CA . LEU B 1 126 ? -15.07 -13.828 0.751 1 98.44 126 LEU B CA 1
ATOM 3788 C C . LEU B 1 126 ? -15.047 -12.523 1.55 1 98.44 126 LEU B C 1
ATOM 3790 O O . LEU B 1 126 ? -15.758 -12.383 2.543 1 98.44 126 LEU B O 1
ATOM 3794 N N . ILE B 1 127 ? -14.203 -11.586 1.124 1 98.75 127 ILE B N 1
ATOM 3795 C CA . ILE B 1 127 ? -14.102 -10.32 1.834 1 98.75 127 ILE B CA 1
ATOM 3796 C C . ILE B 1 127 ? -14.367 -9.164 0.868 1 98.75 127 ILE B C 1
ATOM 3798 O O . ILE B 1 127 ? -13.805 -9.125 -0.227 1 98.75 127 ILE B O 1
ATOM 3802 N N . LYS B 1 128 ? -15.242 -8.258 1.248 1 98 128 LYS B N 1
ATOM 3803 C CA . LYS B 1 128 ? -15.617 -7.148 0.38 1 98 128 LYS B CA 1
ATOM 3804 C C . LYS B 1 128 ? -15.727 -5.844 1.169 1 98 128 LYS B C 1
ATOM 3806 O O . LYS B 1 128 ? -16.109 -5.855 2.344 1 98 128 LYS B O 1
ATOM 3811 N N . PRO B 1 129 ? -15.367 -4.715 0.531 1 96.62 129 PRO B N 1
ATOM 3812 C CA . PRO B 1 129 ? -15.555 -3.424 1.194 1 96.62 129 PRO B CA 1
ATOM 3813 C C . PRO B 1 129 ? -17.016 -3.156 1.547 1 96.62 129 PRO B C 1
ATOM 3815 O O . PRO B 1 129 ? -17.922 -3.504 0.777 1 96.62 129 PRO B O 1
ATOM 3818 N N . ARG B 1 130 ? -17.219 -2.541 2.684 1 92.69 130 ARG B N 1
ATOM 3819 C CA . ARG B 1 130 ? -18.562 -2.197 3.131 1 92.69 130 ARG B CA 1
ATOM 3820 C C . ARG B 1 130 ? -19.188 -1.147 2.223 1 92.69 130 ARG B C 1
ATOM 3822 O O . ARG B 1 130 ? -20.406 -1.167 1.983 1 92.69 130 ARG B O 1
ATOM 3829 N N . TYR B 1 131 ? -18.312 -0.214 1.777 1 88.25 131 TYR B N 1
ATOM 3830 C CA . TYR B 1 131 ? -18.75 0.866 0.897 1 88.25 131 TYR B CA 1
ATOM 3831 C C . TYR B 1 131 ? -17.953 0.858 -0.406 1 88.25 131 TYR B C 1
ATOM 3833 O O . TYR B 1 131 ? -16.75 0.599 -0.406 1 88.25 131 TYR B O 1
ATOM 3841 N N . HIS B 1 132 ? -18.688 0.975 -1.499 1 85.69 132 HIS B N 1
ATOM 3842 C CA . HIS B 1 132 ? -18.016 1.051 -2.791 1 85.69 132 HIS B CA 1
ATOM 3843 C C . HIS B 1 132 ? -18.844 1.846 -3.797 1 85.69 132 HIS B C 1
ATOM 3845 O O . HIS B 1 132 ? -20.078 1.891 -3.699 1 85.69 132 HIS B O 1
ATOM 3851 N N . ASP B 1 133 ? -18.047 2.5 -4.633 1 83.75 133 ASP B N 1
ATOM 3852 C CA . ASP B 1 133 ? -18.672 3.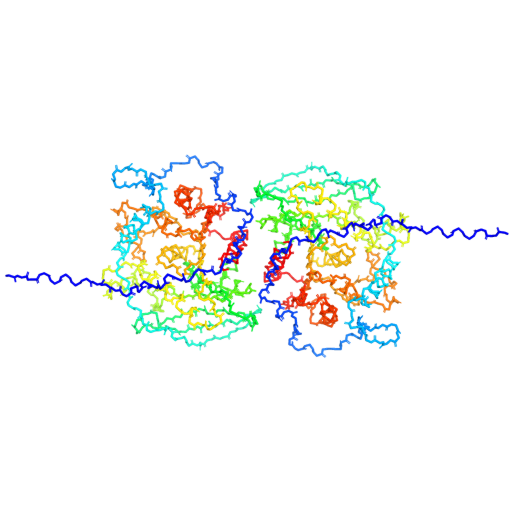238 -5.727 1 83.75 133 ASP B CA 1
ATOM 3853 C C . ASP B 1 133 ? -18.422 2.551 -7.066 1 83.75 133 ASP B C 1
ATOM 3855 O O . ASP B 1 133 ? -17.422 2.828 -7.734 1 83.75 133 ASP B O 1
ATOM 3859 N N . GLY B 1 134 ? -19.328 1.604 -7.438 1 89.06 134 GLY B N 1
ATOM 3860 C CA . GLY B 1 134 ? -19.172 0.887 -8.695 1 89.06 134 GLY B CA 1
ATOM 3861 C C . GLY B 1 134 ? -18.469 -0.445 -8.539 1 89.06 134 GLY B C 1
ATOM 3862 O O . GLY B 1 134 ? -18.172 -0.875 -7.422 1 89.06 134 GLY B O 1
ATOM 3863 N N . PRO B 1 135 ? -18.219 -1.072 -9.688 1 94.88 135 PRO B N 1
ATOM 3864 C CA . PRO B 1 135 ? -17.562 -2.381 -9.633 1 94.88 135 PRO B CA 1
ATOM 3865 C C . PRO B 1 135 ? -16.109 -2.289 -9.18 1 94.88 135 PRO B C 1
ATOM 3867 O O . PRO B 1 135 ? -15.414 -1.333 -9.523 1 94.88 135 PRO B O 1
ATOM 3870 N N . LEU B 1 136 ? -15.703 -3.273 -8.445 1 97.56 136 LEU B N 1
ATOM 3871 C CA . LEU B 1 136 ? -14.375 -3.311 -7.836 1 97.56 136 LEU B CA 1
ATOM 3872 C C . LEU B 1 136 ? -13.523 -4.41 -8.461 1 97.56 136 LEU B C 1
ATOM 3874 O O . LEU B 1 136 ? -14.055 -5.363 -9.039 1 97.56 136 LEU B O 1
ATOM 3878 N N . PRO B 1 137 ? -12.195 -4.305 -8.391 1 98.31 137 PRO B N 1
ATOM 3879 C CA . PRO B 1 137 ? -11.352 -5.438 -8.773 1 98.31 137 PRO B CA 1
ATOM 3880 C C . PRO B 1 137 ? -11.555 -6.652 -7.871 1 98.31 137 PRO B C 1
ATOM 3882 O O . PRO B 1 137 ? -11.867 -6.504 -6.684 1 98.31 137 PRO B O 1
ATOM 3885 N N . GLY B 1 138 ? -11.453 -7.812 -8.414 1 98.81 138 GLY B N 1
ATOM 3886 C CA . GLY B 1 138 ? -11.445 -9.07 -7.684 1 98.81 138 GLY B CA 1
ATOM 3887 C C . GLY B 1 138 ? -10.086 -9.727 -7.633 1 98.81 138 GLY B C 1
ATOM 3888 O O . GLY B 1 138 ? -9.383 -9.805 -8.648 1 98.81 138 GLY B O 1
ATOM 3889 N N . VAL B 1 139 ? -9.648 -10.117 -6.445 1 98.94 139 VAL B N 1
ATOM 3890 C CA . VAL B 1 139 ? -8.336 -10.75 -6.328 1 98.94 139 VAL B CA 1
ATOM 3891 C C . VAL B 1 139 ? -8.469 -12.094 -5.613 1 98.94 139 VAL B C 1
ATOM 3893 O O . VAL B 1 139 ? -9.039 -12.172 -4.523 1 98.94 139 VAL B O 1
ATOM 3896 N N . LEU B 1 140 ? -8.008 -13.117 -6.23 1 98.88 140 LEU B N 1
ATOM 3897 C CA . LEU B 1 140 ? -7.871 -14.414 -5.578 1 98.88 140 LEU B CA 1
ATOM 3898 C C . LEU B 1 140 ? -6.625 -14.445 -4.699 1 98.88 140 LEU B C 1
ATOM 3900 O O . LEU B 1 140 ? -5.531 -14.086 -5.148 1 98.88 140 LEU B O 1
ATOM 3904 N N . THR B 1 141 ? -6.797 -14.75 -3.449 1 98.81 141 THR B N 1
ATOM 3905 C CA . THR B 1 141 ? -5.672 -14.867 -2.527 1 98.81 141 THR B CA 1
ATOM 3906 C C . THR B 1 141 ? -5.52 -16.297 -2.035 1 98.81 141 THR B C 1
ATOM 3908 O O . THR B 1 141 ? -6.418 -16.844 -1.388 1 98.81 141 THR B O 1
ATOM 3911 N N . LEU B 1 142 ? -4.379 -16.891 -2.318 1 98.5 142 LEU B N 1
ATOM 3912 C CA . LEU B 1 142 ? -4.172 -18.312 -2.107 1 98.5 142 LEU B CA 1
ATOM 3913 C C . LEU B 1 142 ? -3.256 -18.562 -0.916 1 98.5 142 LEU B C 1
ATOM 3915 O O . LEU B 1 142 ? -2.193 -17.953 -0.806 1 98.5 142 LEU B O 1
ATOM 3919 N N . HIS B 1 143 ? -3.627 -19.453 0.011 1 96.56 143 HIS B N 1
ATOM 3920 C CA . HIS B 1 143 ? -2.959 -19.609 1.299 1 96.56 143 HIS B CA 1
ATOM 3921 C C . HIS B 1 143 ? -1.712 -20.469 1.172 1 96.56 143 HIS B C 1
ATOM 3923 O O . HIS B 1 143 ? -1.579 -21.25 0.215 1 96.56 143 HIS B O 1
ATOM 3929 N N . SER B 1 144 ? -0.808 -20.297 2.143 1 95.56 144 SER B N 1
ATOM 3930 C CA . SER B 1 144 ? 0.389 -21.125 2.293 1 95.56 144 SER B CA 1
ATOM 3931 C C . SER B 1 144 ? 0.058 -22.469 2.918 1 95.56 144 SER B C 1
ATOM 3933 O O . SER B 1 144 ? -1.082 -22.719 3.322 1 95.56 144 SER B O 1
ATOM 3935 N N . THR B 1 145 ? 1.062 -23.328 2.916 1 92.5 145 THR B N 1
ATOM 3936 C CA . THR B 1 145 ? 0.931 -24.516 3.738 1 92.5 145 THR B CA 1
ATOM 3937 C C . THR B 1 145 ? 0.942 -24.156 5.223 1 92.5 145 THR B C 1
ATOM 3939 O O . THR B 1 145 ? 1.988 -23.812 5.773 1 92.5 145 THR B O 1
ATOM 3942 N N . THR B 1 146 ? -0.164 -24.172 5.777 1 87.19 146 THR B N 1
ATOM 3943 C CA . THR B 1 146 ? -0.309 -23.812 7.184 1 87.19 146 THR B CA 1
ATOM 3944 C C . THR B 1 146 ? -1.553 -24.469 7.785 1 87.19 146 THR B C 1
ATOM 3946 O O . THR B 1 146 ? -2.52 -24.734 7.07 1 87.19 146 THR B O 1
ATOM 3949 N N . ASP B 1 147 ? -1.519 -24.625 9.047 1 82 147 ASP B N 1
ATOM 3950 C CA . ASP B 1 147 ? -2.664 -25.203 9.742 1 82 147 ASP B CA 1
ATOM 3951 C C . ASP B 1 147 ? -3.863 -24.25 9.703 1 82 147 ASP B C 1
ATOM 3953 O O . ASP B 1 147 ? -5.012 -24.703 9.773 1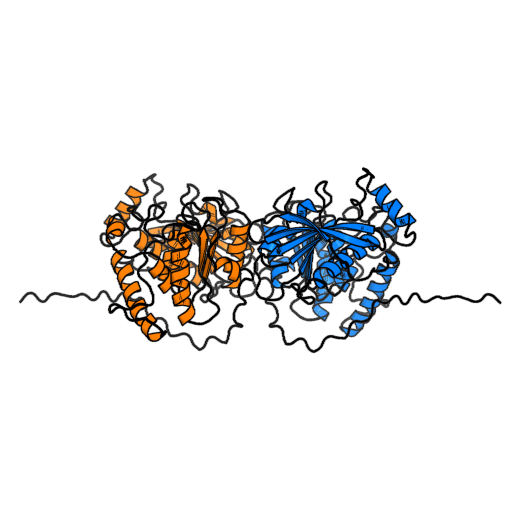 82 147 ASP B O 1
ATOM 3957 N N . ASN B 1 148 ? -3.588 -22.953 9.469 1 84.62 148 ASN B N 1
ATOM 3958 C CA . ASN B 1 148 ? -4.645 -21.953 9.461 1 84.62 148 ASN B CA 1
ATOM 3959 C C . ASN B 1 148 ? -5.336 -21.875 8.102 1 84.62 148 ASN B C 1
ATOM 3961 O O . ASN B 1 148 ? -6.402 -21.266 7.977 1 84.62 148 ASN B O 1
ATOM 3965 N N . THR B 1 149 ? -4.809 -22.547 7.121 1 91.25 149 THR B N 1
ATOM 3966 C CA . THR B 1 149 ? -5.387 -22.641 5.785 1 91.25 149 THR B CA 1
ATOM 3967 C C . THR B 1 149 ? -5.914 -21.281 5.332 1 91.25 149 THR B C 1
ATOM 3969 O O . THR B 1 149 ? -5.137 -20.344 5.145 1 91.25 149 THR B O 1
ATOM 3972 N N . ILE B 1 150 ? -7.227 -21.203 5.129 1 93.75 150 ILE B N 1
ATOM 3973 C CA . ILE B 1 150 ? -7.836 -20.016 4.531 1 93.75 150 ILE B CA 1
ATOM 3974 C C . ILE B 1 150 ? -7.992 -18.922 5.586 1 93.75 150 ILE B C 1
ATOM 3976 O O . ILE B 1 150 ? -8.211 -17.766 5.25 1 93.75 150 ILE B O 1
ATOM 3980 N N . GLU B 1 151 ? -7.891 -19.266 6.848 1 94.88 151 GLU B N 1
ATOM 3981 C CA . GLU B 1 151 ? -7.965 -18.25 7.902 1 94.88 151 GLU B CA 1
ATOM 3982 C C . GLU B 1 151 ? -6.773 -17.297 7.84 1 94.88 151 GLU B C 1
ATOM 3984 O O . GLU B 1 151 ? -6.867 -16.141 8.266 1 94.88 151 GLU B O 1
ATOM 3989 N N . GLN B 1 152 ? -5.699 -17.766 7.242 1 94.19 152 GLN B N 1
ATOM 3990 C CA . GLN B 1 152 ? -4.484 -16.969 7.129 1 94.19 152 GLN B CA 1
ATOM 3991 C C . GLN B 1 152 ? -4.691 -15.789 6.184 1 94.19 152 GLN B C 1
ATOM 3993 O O . GLN B 1 152 ? -4.668 -14.633 6.613 1 94.19 152 GLN B O 1
ATOM 3998 N N . PRO B 1 153 ? -4.988 -16.031 4.895 1 96.94 153 PRO B N 1
ATOM 3999 C CA . PRO B 1 153 ? -5.195 -14.883 4.016 1 96.94 153 PRO B CA 1
ATOM 4000 C C . PRO B 1 153 ? -6.395 -14.031 4.422 1 96.94 153 PRO B C 1
ATOM 4002 O O . PRO B 1 153 ? -6.441 -12.836 4.117 1 96.94 153 PRO B O 1
ATOM 4005 N N . ALA B 1 154 ? -7.34 -14.617 5.137 1 98 154 ALA B N 1
ATOM 4006 C CA . ALA B 1 154 ? -8.555 -13.906 5.539 1 98 154 ALA B CA 1
ATOM 4007 C C . ALA B 1 154 ? -8.297 -13.023 6.762 1 98 154 ALA B C 1
ATOM 4009 O O . ALA B 1 154 ? -9.148 -12.219 7.145 1 98 154 ALA B O 1
ATOM 4010 N N . GLY B 1 155 ? -7.219 -13.188 7.402 1 97 155 GLY B N 1
ATOM 4011 C CA . GLY B 1 155 ? -6.879 -12.391 8.57 1 97 155 GLY B CA 1
ATOM 4012 C C . GLY B 1 155 ? -7.613 -12.82 9.82 1 97 155 GLY B C 1
ATOM 4013 O O . GLY B 1 155 ? -7.824 -12.016 10.734 1 97 155 GLY B O 1
ATOM 4014 N N . VAL B 1 156 ? -8.078 -14.039 9.836 1 96.12 156 VAL B N 1
ATOM 4015 C CA . VAL B 1 156 ? -8.742 -14.57 11.016 1 96.12 156 VAL B CA 1
ATOM 4016 C C . VAL B 1 156 ? -7.699 -15.047 12.023 1 96.12 156 VAL B C 1
ATOM 4018 O O . VAL B 1 156 ? -7.793 -14.742 13.219 1 96.12 156 VAL B O 1
ATOM 4021 N N . ARG B 1 157 ? -6.777 -15.844 11.602 1 93 157 ARG B N 1
ATOM 4022 C CA . ARG B 1 157 ? -5.648 -16.359 12.375 1 93 157 ARG B CA 1
ATOM 4023 C C . ARG B 1 157 ? -4.379 -16.391 11.531 1 93 157 ARG B C 1
ATOM 4025 O O . ARG B 1 157 ? -4.438 -16.312 10.305 1 93 157 ARG B O 1
ATOM 4032 N N . GLY B 1 158 ? -3.271 -16.375 12.227 1 90.25 158 GLY B N 1
ATOM 4033 C CA . GLY B 1 158 ? -1.997 -16.438 11.523 1 90.25 158 GLY B CA 1
ATOM 4034 C C . GLY B 1 158 ? -1.244 -15.125 11.539 1 90.25 158 GLY B C 1
ATOM 4035 O O . GLY B 1 158 ? -1.68 -14.164 12.172 1 90.25 158 GLY B O 1
ATOM 4036 N N . ALA B 1 159 ? -0.105 -15.109 10.789 1 89.69 159 ALA B N 1
ATOM 4037 C CA . ALA B 1 159 ? 0.758 -13.938 10.727 1 89.69 159 ALA B CA 1
ATOM 4038 C C . ALA B 1 159 ? 0.084 -12.805 9.953 1 89.69 159 ALA B C 1
ATOM 4040 O O . ALA B 1 159 ? -0.382 -13 8.828 1 89.69 159 ALA B O 1
ATOM 4041 N N . PRO B 1 160 ? 0.056 -11.594 10.477 1 90.38 160 PRO B N 1
ATOM 4042 C CA . PRO B 1 160 ? -0.658 -10.484 9.836 1 90.38 160 PRO B CA 1
ATOM 4043 C C . PRO B 1 160 ? -0.089 -10.125 8.469 1 90.38 160 PRO B C 1
ATOM 4045 O O . PRO B 1 160 ? -0.822 -9.656 7.594 1 90.38 160 PRO B O 1
ATOM 4048 N N . GLU B 1 161 ? 1.198 -10.367 8.273 1 91.25 161 GLU B N 1
ATOM 4049 C CA . GLU B 1 161 ? 1.832 -10.008 7.008 1 91.25 161 GLU B CA 1
ATOM 4050 C C . GLU B 1 161 ? 1.4 -10.945 5.883 1 91.25 161 GLU B C 1
ATOM 4052 O O . GLU B 1 161 ? 1.722 -10.711 4.715 1 91.25 161 GLU B O 1
ATOM 4057 N N . LYS B 1 162 ? 0.584 -12.016 6.191 1 93.88 162 LYS B N 1
ATOM 4058 C CA . LYS B 1 162 ? 0.106 -12.953 5.18 1 93.88 162 LYS B CA 1
ATOM 4059 C C . LYS B 1 162 ? -1.409 -12.867 5.023 1 93.88 162 LYS B C 1
ATOM 4061 O O . LYS B 1 162 ? -2.016 -13.695 4.34 1 93.88 162 LYS B O 1
ATOM 4066 N N . ALA B 1 163 ? -1.975 -11.898 5.707 1 97.19 163 ALA B N 1
ATOM 4067 C CA . ALA B 1 163 ? -3.412 -11.672 5.59 1 97.19 163 ALA B CA 1
ATOM 4068 C C . ALA B 1 163 ? -3.746 -10.914 4.309 1 97.19 163 ALA B C 1
ATOM 4070 O O . ALA B 1 163 ? -4.465 -9.914 4.34 1 97.19 163 ALA B O 1
ATOM 4071 N N . PHE B 1 164 ? -3.334 -11.484 3.193 1 97.94 164 PHE B N 1
ATOM 4072 C CA . PHE B 1 164 ? -3.404 -10.836 1.891 1 97.94 164 PHE B CA 1
ATOM 4073 C C . PHE B 1 164 ? -4.844 -10.469 1.547 1 97.94 164 PHE B C 1
ATOM 4075 O O . PHE B 1 164 ? -5.109 -9.375 1.038 1 97.94 164 PHE B O 1
ATOM 4082 N N . GLY B 1 165 ? -5.766 -11.391 1.746 1 98.69 165 GLY B N 1
ATOM 4083 C CA . GLY B 1 165 ? -7.164 -11.164 1.407 1 98.69 165 GLY B CA 1
ATOM 4084 C C . GLY B 1 165 ? -7.781 -10.008 2.17 1 98.69 165 GLY B C 1
ATOM 4085 O O . GLY B 1 165 ? -8.438 -9.148 1.58 1 98.69 165 GLY B O 1
ATOM 4086 N N . LEU B 1 166 ? -7.566 -10 3.477 1 98.56 166 LEU B N 1
ATOM 4087 C CA . LEU B 1 166 ? -8.102 -8.93 4.309 1 98.56 166 LEU B CA 1
ATOM 4088 C C . LEU B 1 166 ? -7.543 -7.578 3.883 1 98.56 166 LEU B C 1
ATOM 4090 O O . LEU B 1 166 ? -8.297 -6.621 3.699 1 98.56 166 LEU B O 1
ATOM 4094 N N . LYS B 1 167 ? -6.234 -7.52 3.715 1 98.25 167 LYS B N 1
ATOM 4095 C CA . LYS B 1 167 ? -5.57 -6.246 3.443 1 98.25 167 LYS B CA 1
ATOM 4096 C C . LYS B 1 167 ? -5.973 -5.699 2.078 1 98.25 167 LYS B C 1
ATOM 4098 O O . LYS B 1 167 ? -6.289 -4.516 1.947 1 98.25 167 LYS B O 1
ATOM 4103 N N . LEU B 1 168 ? -6 -6.523 1.063 1 98.69 168 LEU B N 1
ATOM 4104 C CA . LEU B 1 168 ? -6.406 -6.066 -0.261 1 98.69 168 LEU B CA 1
ATOM 4105 C C . LEU B 1 168 ? -7.863 -5.617 -0.259 1 98.69 168 LEU B C 1
ATOM 4107 O O . LEU B 1 168 ? -8.227 -4.676 -0.964 1 98.69 168 LEU B O 1
ATOM 4111 N N . ALA B 1 169 ? -8.727 -6.301 0.492 1 98.62 169 ALA B N 1
ATOM 4112 C CA . ALA B 1 169 ? -10.117 -5.871 0.604 1 98.62 169 ALA B CA 1
ATOM 4113 C C . ALA B 1 169 ? -10.219 -4.492 1.258 1 98.62 169 ALA B C 1
ATOM 4115 O O . ALA B 1 169 ? -11 -3.645 0.82 1 98.62 169 ALA B O 1
ATOM 4116 N N . GLN B 1 170 ? -9.406 -4.297 2.266 1 97.62 170 GLN B N 1
ATOM 4117 C CA . GLN B 1 170 ? -9.391 -3.023 2.975 1 97.62 170 GLN B CA 1
ATOM 4118 C C . GLN B 1 170 ? -8.852 -1.905 2.09 1 97.62 170 GLN B C 1
ATOM 4120 O O . GLN B 1 170 ? -9.094 -0.726 2.35 1 97.62 170 GLN B O 1
ATOM 4125 N N . LEU B 1 171 ? -8.141 -2.277 1.067 1 97.81 171 LEU B N 1
ATOM 4126 C CA . LEU B 1 171 ? -7.57 -1.313 0.135 1 97.81 171 LEU B CA 1
ATOM 4127 C C . LEU B 1 171 ? -8.469 -1.134 -1.083 1 97.81 171 LEU B C 1
ATOM 4129 O O . LEU B 1 171 ? -8.133 -0.388 -2.006 1 97.81 171 LEU B O 1
ATOM 4133 N N . GLY B 1 172 ? -9.633 -1.896 -1.174 1 97.12 172 GLY B N 1
ATOM 4134 C CA . GLY B 1 172 ? -10.617 -1.554 -2.186 1 97.12 172 GLY B CA 1
ATOM 4135 C C . GLY B 1 172 ? -10.867 -2.672 -3.182 1 97.12 172 GLY B C 1
ATOM 4136 O O . GLY B 1 172 ? -11.461 -2.449 -4.238 1 97.12 172 GLY B O 1
ATOM 4137 N N . CYS B 1 173 ? -10.414 -3.902 -2.877 1 98.5 173 CYS B N 1
ATOM 4138 C CA . CYS B 1 173 ? -10.695 -5.062 -3.715 1 98.5 173 CYS B CA 1
ATOM 4139 C C . CYS B 1 173 ? -11.742 -5.957 -3.064 1 98.5 173 CYS B C 1
ATOM 4141 O O . CYS B 1 173 ? -12.008 -5.848 -1.866 1 98.5 173 CYS B O 1
ATOM 4143 N N . VAL B 1 174 ? -12.352 -6.734 -3.896 1 98.75 174 VAL B N 1
ATOM 4144 C CA . VAL B 1 174 ? -13.039 -7.922 -3.4 1 98.75 174 VAL B CA 1
ATOM 4145 C C . VAL B 1 174 ? -12.109 -9.125 -3.479 1 98.75 174 VAL B C 1
ATOM 4147 O O . VAL B 1 174 ? -11.453 -9.352 -4.5 1 98.75 174 VAL B O 1
ATOM 4150 N N . THR B 1 175 ? -12.008 -9.867 -2.344 1 98.88 175 THR B N 1
ATOM 4151 C CA . THR B 1 175 ? -11.055 -10.969 -2.363 1 98.88 175 THR B CA 1
ATOM 4152 C C . THR B 1 175 ? -11.75 -12.289 -2.035 1 98.88 175 THR B C 1
ATOM 4154 O O . THR B 1 175 ? -12.742 -12.305 -1.303 1 98.88 175 THR B O 1
ATOM 4157 N N . PHE B 1 176 ? -11.297 -13.312 -2.617 1 98.62 176 PHE B N 1
ATOM 4158 C CA . PHE B 1 176 ? -11.75 -14.672 -2.334 1 98.62 176 PHE B CA 1
ATOM 4159 C C . PHE B 1 176 ? -10.57 -15.594 -2.068 1 98.62 176 PHE B C 1
ATOM 4161 O O . PHE B 1 176 ? -9.586 -15.578 -2.814 1 98.62 176 PHE B O 1
ATOM 4168 N N . SER B 1 177 ? -10.617 -16.281 -0.943 1 98.5 177 SER B N 1
ATOM 4169 C CA . SER B 1 177 ? -9.586 -17.234 -0.55 1 98.5 177 SER B CA 1
ATOM 4170 C C . SER B 1 177 ? -10.156 -18.656 -0.451 1 98.5 177 SER B C 1
ATOM 4172 O O . SER B 1 177 ? -10.672 -19.047 0.597 1 98.5 177 SER B O 1
ATOM 4174 N N . PRO B 1 178 ? -10.008 -19.438 -1.472 1 97 178 PRO B N 1
ATOM 4175 C CA . PRO B 1 178 ? -10.531 -20.812 -1.446 1 97 178 PRO B CA 1
ATOM 4176 C C . PRO B 1 178 ? -9.633 -21.766 -0.68 1 97 178 PRO B C 1
ATOM 4178 O O . PRO B 1 178 ? -8.406 -21.625 -0.705 1 97 178 PRO B O 1
ATOM 4181 N N . MET B 1 179 ? -10.234 -22.719 -0.119 1 95.75 179 MET B N 1
ATOM 4182 C CA . MET B 1 179 ? -9.477 -23.766 0.571 1 95.75 179 MET B CA 1
ATOM 4183 C C . MET B 1 179 ? -8.805 -24.703 -0.427 1 95.75 179 MET B C 1
ATOM 4185 O O . MET B 1 179 ? -9.445 -25.188 -1.36 1 95.75 179 MET B O 1
ATOM 4189 N N . ASN B 1 180 ? -7.539 -24.891 -0.211 1 95.25 180 ASN B N 1
ATOM 4190 C CA . ASN B 1 180 ? -6.824 -25.875 -1.02 1 95.25 180 ASN B CA 1
ATOM 4191 C C . ASN B 1 180 ? -7.387 -27.281 -0.82 1 95.25 180 ASN B C 1
ATOM 4193 O O . ASN B 1 180 ? -7.727 -27.656 0.3 1 95.25 180 ASN B O 1
ATOM 4197 N N . PHE B 1 181 ? -7.363 -28.094 -1.793 1 93 181 PHE B N 1
ATOM 4198 C CA . PHE B 1 181 ? -8.023 -29.406 -1.762 1 93 181 PHE B CA 1
ATOM 4199 C C . PHE B 1 181 ? -7.34 -30.328 -0.762 1 93 181 PHE B C 1
ATOM 4201 O O . PHE B 1 181 ? -7.922 -31.328 -0.337 1 93 181 PHE B O 1
ATOM 4208 N N . LEU B 1 182 ? -6.148 -29.984 -0.37 1 93.31 182 LEU B N 1
ATOM 4209 C CA . LEU B 1 182 ? -5.395 -30.812 0.57 1 93.31 182 LEU B CA 1
ATOM 4210 C C . LEU B 1 182 ? -5.934 -30.656 1.987 1 93.31 182 LEU B C 1
ATOM 4212 O O . LEU B 1 182 ? -5.594 -31.438 2.877 1 93.31 182 LEU B O 1
ATOM 4216 N N . TRP B 1 183 ? -6.824 -29.688 2.182 1 90.69 183 TRP B N 1
ATOM 4217 C CA . TRP B 1 183 ? -7.316 -29.422 3.527 1 90.69 183 TRP B CA 1
ATOM 4218 C C . TRP B 1 183 ? -8.82 -29.656 3.613 1 90.69 183 TRP B C 1
ATOM 4220 O O . TRP B 1 183 ? -9.445 -29.344 4.629 1 90.69 183 TRP B O 1
ATOM 4230 N N . VAL B 1 184 ? -9.5 -30.078 2.67 1 79.75 184 VAL B N 1
ATOM 4231 C CA . VAL B 1 184 ? -10.961 -30.141 2.607 1 79.75 184 VAL B CA 1
ATOM 4232 C C . VAL B 1 184 ? -11.469 -31.219 3.557 1 79.75 184 VAL B C 1
ATOM 4234 O O . VAL B 1 184 ? -12.516 -31.062 4.184 1 79.75 184 VAL B O 1
ATOM 4237 N N . ASP B 1 185 ? -10.734 -32.281 3.594 1 70.75 185 ASP B N 1
ATOM 4238 C CA . ASP B 1 185 ? -11.242 -33.344 4.438 1 70.75 185 ASP B CA 1
ATOM 4239 C C . ASP B 1 185 ? -10.75 -33.219 5.875 1 70.75 185 ASP B C 1
ATOM 4241 O O . ASP B 1 185 ? -9.547 -33.156 6.121 1 70.75 185 ASP B O 1
ATOM 4245 N N . LYS B 1 186 ? -11.672 -32.875 6.801 1 62.25 186 LYS B N 1
ATOM 4246 C CA . LYS B 1 186 ? -11.406 -32.625 8.219 1 62.25 186 LYS B CA 1
ATOM 4247 C C . LYS B 1 186 ? -10.93 -33.906 8.906 1 62.25 186 LYS B C 1
ATOM 4249 O O . LYS B 1 186 ? -10.523 -33.875 10.07 1 62.25 186 LYS B O 1
ATOM 4254 N N . GLY B 1 187 ? -10.898 -34.875 8.25 1 63.62 187 GLY B N 1
ATOM 4255 C CA . GLY B 1 187 ? -10.719 -36.188 8.883 1 63.62 187 GLY B CA 1
ATOM 4256 C C . GLY B 1 187 ? -9.273 -36.5 9.195 1 63.62 187 GLY B C 1
ATOM 4257 O O . GLY B 1 187 ? -8.938 -37.656 9.477 1 63.62 187 GLY B O 1
ATOM 4258 N N . GLY B 1 188 ? -8.414 -35.406 9.141 1 70.62 188 GLY B N 1
ATOM 4259 C CA . GLY B 1 188 ? -7.062 -35.656 9.609 1 70.62 188 GLY B CA 1
ATOM 4260 C C . GLY B 1 188 ? -6.195 -36.375 8.578 1 70.62 188 GLY B C 1
ATOM 4261 O O . GLY B 1 188 ? -5.215 -37.031 8.93 1 70.62 188 GLY B O 1
ATOM 4262 N N . ARG B 1 189 ? -6.516 -36.469 7.395 1 77.38 189 ARG B N 1
ATOM 4263 C CA . ARG B 1 189 ? -5.727 -37.125 6.359 1 77.38 189 ARG B CA 1
ATOM 4264 C C . ARG B 1 189 ? -4.473 -36.312 6.031 1 77.38 189 ARG B C 1
ATOM 4266 O O . ARG B 1 189 ? -4.488 -35.062 6.094 1 77.38 189 ARG B O 1
ATOM 4273 N N . SER B 1 190 ? -3.436 -37.156 5.684 1 86.44 190 SER B N 1
ATOM 4274 C CA . SER B 1 190 ? -2.207 -36.531 5.211 1 86.44 190 SER B CA 1
ATOM 4275 C C . SER B 1 190 ? -2.396 -35.906 3.828 1 86.44 190 SER B C 1
ATOM 4277 O O . SER B 1 190 ? -3.393 -36.188 3.154 1 86.44 190 SER B O 1
ATOM 4279 N N . TYR B 1 191 ? -1.521 -35.062 3.404 1 89.69 191 TYR B N 1
ATOM 4280 C CA . TYR B 1 191 ? -1.547 -34.469 2.07 1 89.69 191 TYR B CA 1
ATOM 4281 C C . TYR B 1 191 ? -1.484 -35.562 0.997 1 89.69 191 TYR B C 1
ATOM 4283 O O . TYR B 1 191 ? -2.18 -35.469 -0.018 1 89.69 191 TYR B O 1
ATOM 4291 N N . GLU B 1 192 ? -0.69 -36.531 1.284 1 91.38 192 GLU B N 1
ATOM 4292 C CA . GLU B 1 192 ? -0.556 -37.656 0.353 1 91.38 192 GLU B CA 1
ATOM 4293 C C . GLU B 1 192 ? -1.881 -38.406 0.184 1 91.38 192 GLU B C 1
ATOM 4295 O O . GLU B 1 192 ? -2.262 -38.75 -0.934 1 91.38 192 GLU B O 1
ATOM 4300 N N . GLU B 1 193 ? -2.494 -38.594 1.249 1 91.38 193 GLU B N 1
ATOM 4301 C CA . GLU B 1 193 ? -3.773 -39.312 1.209 1 91.38 193 GLU B CA 1
ATOM 4302 C C . GLU B 1 193 ? -4.832 -38.5 0.478 1 91.38 193 GLU B C 1
ATOM 4304 O O . GLU B 1 193 ? -5.664 -39.031 -0.245 1 91.38 193 GLU B O 1
ATOM 4309 N N . GLN B 1 194 ? -4.801 -37.219 0.706 1 91.06 194 GLN B N 1
ATOM 4310 C CA . GLN B 1 194 ? -5.734 -36.344 0.008 1 91.06 194 GLN B CA 1
ATOM 4311 C C . GLN B 1 194 ? -5.488 -36.344 -1.498 1 91.06 194 GLN B C 1
ATOM 4313 O O . GLN B 1 194 ? -6.434 -36.406 -2.287 1 91.06 194 GLN B O 1
ATOM 4318 N N . ALA B 1 195 ? -4.266 -36.281 -1.899 1 92.69 195 ALA B N 1
ATOM 4319 C CA . ALA B 1 195 ? -3.902 -36.375 -3.312 1 92.69 195 ALA B CA 1
ATOM 4320 C C . ALA B 1 195 ? -4.336 -37.719 -3.92 1 92.69 195 ALA B C 1
ATOM 4322 O O . ALA B 1 195 ? -4.809 -37.75 -5.055 1 92.69 195 ALA B O 1
ATOM 4323 N N . GLU B 1 196 ? -4.199 -38.75 -3.148 1 93.31 196 GLU B N 1
ATOM 4324 C CA . GLU B 1 196 ? -4.613 -40.094 -3.609 1 93.31 196 GLU B CA 1
ATOM 4325 C C . GLU B 1 196 ? -6.121 -40.156 -3.846 1 93.31 196 GLU B C 1
ATOM 4327 O O . GLU B 1 196 ? -6.582 -40.75 -4.809 1 93.31 196 GLU B O 1
ATOM 4332 N N . GLN B 1 197 ? -6.797 -39.594 -2.912 1 90.81 197 GLN B N 1
ATOM 4333 C CA . GLN B 1 197 ? -8.25 -39.562 -3.062 1 90.81 197 GLN B CA 1
ATOM 4334 C C . GLN B 1 197 ? -8.656 -38.812 -4.332 1 90.81 197 GLN B C 1
ATOM 4336 O O . GLN B 1 197 ? -9.578 -39.25 -5.035 1 90.81 197 GLN B O 1
ATOM 4341 N N . PHE B 1 198 ? -8.039 -37.719 -4.637 1 92.44 198 PHE B N 1
ATOM 4342 C CA . PHE B 1 198 ? -8.305 -37 -5.863 1 92.44 198 PHE B CA 1
ATOM 4343 C C . PHE B 1 198 ? -7.973 -37.844 -7.09 1 92.44 198 PHE B C 1
ATOM 4345 O O . PHE B 1 198 ? -8.773 -37.906 -8.031 1 92.44 198 PHE B O 1
ATOM 4352 N N . ASN B 1 199 ? -6.84 -38.531 -7.066 1 93.75 199 ASN B N 1
ATOM 4353 C CA . ASN B 1 199 ? -6.379 -39.312 -8.195 1 93.75 199 ASN B CA 1
ATOM 4354 C C . ASN B 1 199 ? -7.293 -40.531 -8.461 1 93.75 199 ASN B C 1
ATOM 4356 O O . ASN B 1 199 ? -7.426 -40.969 -9.594 1 93.75 199 ASN B O 1
ATOM 4360 N N . LYS B 1 200 ? -7.875 -40.969 -7.398 1 93.69 200 LYS B N 1
ATOM 4361 C CA . LYS B 1 200 ? -8.852 -42.062 -7.574 1 93.69 200 LYS B CA 1
ATOM 4362 C C . LYS B 1 200 ? -10.039 -41.562 -8.406 1 93.69 200 LYS B C 1
ATOM 4364 O O . LYS B 1 200 ? -10.578 -42.344 -9.219 1 93.69 200 LYS B O 1
ATOM 4369 N N . ARG B 1 201 ? -10.414 -40.375 -8.164 1 91.75 201 ARG B N 1
ATOM 4370 C CA . ARG B 1 201 ? -11.531 -39.781 -8.906 1 91.75 201 ARG B CA 1
ATOM 4371 C C . ARG B 1 201 ? -11.086 -39.344 -10.289 1 91.75 201 ARG B C 1
ATOM 4373 O O . ARG B 1 201 ? -11.859 -39.375 -11.25 1 91.75 201 ARG B O 1
ATOM 4380 N N . HIS B 1 202 ? -9.82 -38.906 -10.383 1 93.81 202 HIS B N 1
ATOM 4381 C CA . HIS B 1 202 ? -9.25 -38.375 -11.617 1 93.81 202 HIS B CA 1
ATOM 4382 C C . HIS B 1 202 ? -7.859 -38.969 -11.867 1 93.81 202 HIS B C 1
ATOM 4384 O O . HIS B 1 202 ? -6.855 -38.281 -11.766 1 93.81 202 HIS B O 1
ATOM 4390 N N . PRO B 1 203 ? -7.773 -40.156 -12.367 1 94.5 203 PRO B N 1
ATOM 4391 C CA . PRO B 1 203 ? -6.5 -40.875 -12.414 1 94.5 203 PRO B CA 1
ATOM 4392 C C . PRO B 1 203 ? -5.504 -40.25 -13.383 1 94.5 203 PRO B C 1
ATOM 4394 O O . PRO B 1 203 ? -4.293 -40.438 -13.227 1 94.5 203 PRO B O 1
ATOM 4397 N N . ASP B 1 204 ? -5.984 -39.562 -14.375 1 95 204 ASP B N 1
ATOM 4398 C CA . ASP B 1 204 ? -5.082 -39 -15.383 1 95 204 ASP B CA 1
ATOM 4399 C C . ASP B 1 204 ? -4.688 -37.562 -15.047 1 95 204 ASP B C 1
ATOM 4401 O O . ASP B 1 204 ? -3.965 -36.938 -15.812 1 95 204 ASP B O 1
ATOM 4405 N N . ALA B 1 205 ? -5.152 -37.062 -13.914 1 96.25 205 ALA B N 1
ATOM 4406 C CA . ALA B 1 205 ? -4.879 -35.688 -13.516 1 96.25 205 ALA B CA 1
ATOM 4407 C C . ALA B 1 205 ? -3.855 -35.625 -12.383 1 96.25 205 ALA B C 1
ATOM 4409 O O . ALA B 1 205 ? -3.924 -36.438 -11.438 1 96.25 205 ALA B O 1
ATOM 4410 N N . LYS B 1 206 ? -2.922 -34.75 -12.5 1 97.25 206 LYS B N 1
ATOM 4411 C CA . LYS B 1 206 ? -2.002 -34.5 -11.391 1 97.25 206 LYS B CA 1
ATOM 4412 C C . LYS B 1 206 ? -2.6 -33.531 -10.391 1 97.25 206 LYS B C 1
ATOM 4414 O O . LYS B 1 206 ? -3.596 -32.875 -10.68 1 97.25 206 LYS B O 1
ATOM 4419 N N . GLY B 1 207 ? -1.97 -33.438 -9.211 1 96.69 207 GLY B N 1
ATOM 4420 C CA . GLY B 1 207 ? -2.443 -32.531 -8.18 1 96.69 207 GLY B CA 1
ATOM 4421 C C . GLY B 1 207 ? -2.514 -31.094 -8.648 1 96.69 207 GLY B C 1
ATOM 4422 O O . GLY B 1 207 ? -3.438 -30.359 -8.289 1 96.69 207 GLY B O 1
ATOM 4423 N N . MET B 1 208 ? -1.61 -30.672 -9.5 1 97.81 208 MET B N 1
ATOM 4424 C CA . MET B 1 208 ? -1.562 -29.281 -9.953 1 97.81 208 MET B CA 1
ATOM 4425 C C . MET B 1 208 ? -2.734 -28.969 -10.883 1 97.81 208 MET B C 1
ATOM 4427 O O . MET B 1 208 ? -3.186 -27.828 -10.969 1 97.81 208 MET B O 1
ATOM 4431 N N . ALA B 1 209 ? -3.234 -30.016 -11.602 1 97.31 209 ALA B N 1
ATOM 4432 C CA . ALA B 1 209 ? -4.461 -29.828 -12.375 1 97.31 209 ALA B CA 1
ATOM 4433 C C . ALA B 1 209 ? -5.629 -29.453 -11.469 1 97.31 209 ALA B C 1
ATOM 4435 O O . ALA B 1 209 ? -6.422 -28.578 -11.805 1 97.31 209 ALA B O 1
ATOM 4436 N N . LYS B 1 210 ? -5.719 -30.141 -10.367 1 96.19 210 LYS B N 1
ATOM 4437 C CA . LYS B 1 210 ? -6.762 -29.844 -9.391 1 96.19 210 LYS B CA 1
ATOM 4438 C C . LYS B 1 210 ? -6.613 -28.438 -8.82 1 96.19 210 LYS B C 1
ATOM 4440 O O . LYS B 1 210 ? -7.598 -27.703 -8.688 1 96.19 210 LYS B O 1
ATOM 4445 N N . MET B 1 211 ? -5.414 -28.078 -8.516 1 96.88 211 MET B N 1
ATOM 4446 C CA . MET B 1 211 ? -5.148 -26.75 -7.957 1 96.88 211 MET B CA 1
ATOM 4447 C C . MET B 1 211 ? -5.465 -25.656 -8.969 1 96.88 211 MET B C 1
ATOM 4449 O O . MET B 1 211 ? -6.047 -24.625 -8.617 1 96.88 211 MET B O 1
ATOM 4453 N N . LEU B 1 212 ? -5.035 -25.859 -10.18 1 97.62 212 LEU B N 1
ATOM 4454 C CA . LEU B 1 212 ? -5.387 -24.922 -11.25 1 97.62 212 LEU B CA 1
ATOM 4455 C C . LEU B 1 212 ? -6.898 -24.812 -11.391 1 97.62 212 LEU B C 1
ATOM 4457 O O . LEU B 1 212 ? -7.438 -23.703 -11.469 1 97.62 212 LEU B O 1
ATOM 4461 N N . PHE B 1 213 ? -7.539 -25.938 -11.391 1 95.81 213 PHE B N 1
ATOM 4462 C CA . PHE B 1 213 ? -8.992 -25.969 -11.508 1 95.81 213 PHE B CA 1
ATOM 4463 C C . PHE B 1 213 ? -9.648 -25.203 -10.367 1 95.81 213 PHE B C 1
ATOM 4465 O O . PHE B 1 213 ? -10.531 -24.375 -10.586 1 95.81 213 PHE B O 1
ATOM 4472 N N . ASP B 1 214 ? -9.227 -25.5 -9.195 1 94.81 214 ASP B N 1
ATOM 4473 C CA . ASP B 1 214 ? -9.812 -24.875 -8.008 1 94.81 214 ASP B CA 1
ATOM 4474 C C . ASP B 1 214 ? -9.602 -23.359 -8.031 1 94.81 214 ASP B C 1
ATOM 4476 O O . ASP B 1 214 ? -10.5 -22.594 -7.68 1 94.81 214 ASP B O 1
ATOM 4480 N N . ALA B 1 215 ? -8.43 -22.969 -8.406 1 96.81 215 ALA B N 1
ATOM 4481 C CA . ALA B 1 215 ? -8.141 -21.531 -8.492 1 96.81 215 ALA B CA 1
ATOM 4482 C C . ALA B 1 215 ? -9.008 -20.875 -9.562 1 96.81 215 ALA B C 1
ATOM 4484 O O . ALA B 1 215 ? -9.531 -19.766 -9.344 1 96.81 215 ALA B O 1
ATOM 4485 N N . SER B 1 216 ? -9.141 -21.484 -10.672 1 96 216 SER B N 1
ATOM 4486 C CA . SER B 1 216 ? -10 -20.953 -11.727 1 96 216 SER B CA 1
ATOM 4487 C C . SER B 1 216 ? -11.445 -20.859 -11.266 1 96 216 SER B C 1
ATOM 4489 O O . SER B 1 216 ? -12.141 -19.891 -11.586 1 96 216 SER B O 1
ATOM 4491 N N . ARG B 1 217 ? -11.875 -21.859 -10.547 1 94.69 217 ARG B N 1
ATOM 4492 C CA . ARG B 1 217 ? -13.211 -21.844 -9.961 1 94.69 217 ARG B CA 1
ATOM 4493 C C . ARG B 1 217 ? -13.375 -20.672 -9 1 94.69 217 ARG B C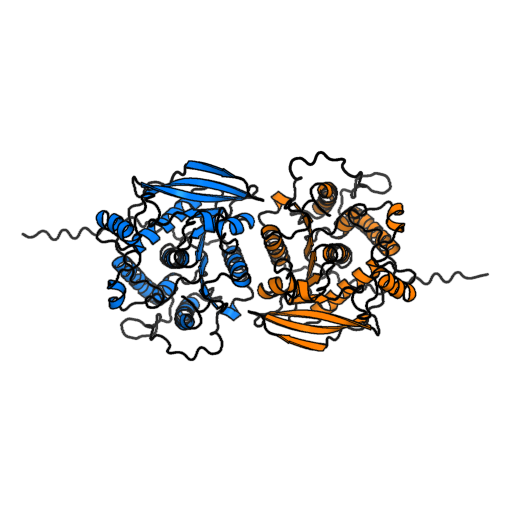 1
ATOM 4495 O O . ARG B 1 217 ? -14.453 -20.094 -8.898 1 94.69 217 ARG B O 1
ATOM 4502 N N . GLY B 1 218 ? -12.32 -20.406 -8.25 1 95.69 218 GLY B N 1
ATOM 4503 C CA . GLY B 1 218 ? -12.336 -19.234 -7.395 1 95.69 218 GLY B CA 1
ATOM 4504 C C . GLY B 1 218 ? -12.57 -17.938 -8.156 1 95.69 218 GLY B C 1
ATOM 4505 O O . GLY B 1 218 ? -13.289 -17.062 -7.68 1 95.69 218 GLY B O 1
ATOM 4506 N N . LEU B 1 219 ? -12 -17.797 -9.32 1 96.31 219 LEU B N 1
ATOM 4507 C CA . LEU B 1 219 ? -12.25 -16.641 -10.164 1 96.31 219 LEU B CA 1
ATOM 4508 C C . LEU B 1 219 ? -13.719 -16.594 -10.594 1 96.31 219 LEU B C 1
ATOM 4510 O O . LEU B 1 219 ? -14.297 -15.508 -10.695 1 96.31 219 LEU B O 1
ATOM 4514 N N . ASP B 1 220 ? -14.312 -17.781 -10.867 1 95.44 220 ASP B N 1
ATOM 4515 C CA . ASP B 1 220 ? -15.734 -17.828 -11.188 1 95.44 220 ASP B CA 1
ATOM 4516 C C . ASP B 1 220 ? -16.578 -17.219 -10.062 1 95.44 220 ASP B C 1
ATOM 4518 O O . ASP B 1 220 ? -17.516 -16.469 -10.32 1 95.44 220 ASP B O 1
ATOM 4522 N N . VAL B 1 221 ? -16.203 -17.594 -8.867 1 95.19 221 VAL B N 1
ATOM 4523 C CA . VAL B 1 221 ? -16.938 -17.078 -7.707 1 95.19 221 VAL B CA 1
ATOM 4524 C C . VAL B 1 221 ? -16.859 -15.547 -7.688 1 95.19 221 VAL B C 1
ATOM 4526 O O . VAL B 1 221 ? -17.875 -14.875 -7.516 1 95.19 221 VAL B O 1
ATOM 4529 N N . LEU B 1 222 ? -15.68 -15 -7.914 1 96.81 222 LEU B N 1
ATOM 4530 C CA . LEU B 1 222 ? -15.492 -13.555 -7.914 1 96.81 222 LEU B CA 1
ATOM 4531 C C . LEU B 1 222 ? -16.266 -12.906 -9.062 1 96.81 222 LEU B C 1
ATOM 4533 O O . LEU B 1 222 ? -16.969 -11.922 -8.859 1 96.81 222 LEU B O 1
ATOM 4537 N N . GLN B 1 223 ? -16.125 -13.422 -10.211 1 94.31 223 GLN B N 1
ATOM 4538 C CA . GLN B 1 223 ? -16.719 -12.844 -11.406 1 94.31 223 GLN B CA 1
ATOM 4539 C C . GLN B 1 223 ? -18.25 -12.875 -11.344 1 94.31 223 GLN B C 1
ATOM 4541 O O . GLN B 1 223 ? -18.922 -12.062 -11.984 1 94.31 223 GLN B O 1
ATOM 4546 N N . HIS B 1 224 ? -18.797 -13.766 -10.633 1 93.19 224 HIS B N 1
ATOM 4547 C CA . HIS B 1 224 ? -20.234 -13.914 -10.516 1 93.19 224 HIS B CA 1
ATOM 4548 C C . HIS B 1 224 ? -20.844 -12.828 -9.625 1 93.19 224 HIS B C 1
ATOM 4550 O O . HIS B 1 224 ? -22.047 -12.609 -9.625 1 93.19 224 HIS B O 1
ATOM 4556 N N . LEU B 1 225 ? -20.031 -12.203 -8.852 1 94.62 225 LEU B N 1
ATOM 4557 C CA . LEU B 1 225 ? -20.5 -11.125 -7.996 1 94.62 225 LEU B CA 1
ATOM 4558 C C . LEU B 1 225 ? -20.719 -9.844 -8.805 1 94.62 225 LEU B C 1
ATOM 4560 O O . LEU B 1 225 ? -19.828 -9.414 -9.539 1 94.62 225 LEU B O 1
ATOM 4564 N N . SER B 1 226 ? -21.828 -9.258 -8.594 1 94.44 226 SER B N 1
ATOM 4565 C CA . SER B 1 226 ? -22.172 -8.055 -9.352 1 94.44 226 SER B CA 1
ATOM 4566 C C . SER B 1 226 ? -21.219 -6.906 -9 1 94.44 226 SER B C 1
ATOM 4568 O O . SER B 1 226 ? -20.984 -6.016 -9.82 1 94.44 226 SER B O 1
ATOM 4570 N N . MET B 1 227 ? -20.641 -6.93 -7.895 1 96 227 MET B N 1
ATOM 4571 C CA . MET B 1 227 ? -19.797 -5.832 -7.449 1 96 227 MET B CA 1
ATOM 4572 C C . MET B 1 227 ? -18.375 -5.988 -7.98 1 96 227 MET B C 1
ATOM 4574 O O . MET B 1 227 ? -17.531 -5.117 -7.77 1 96 227 MET B O 1
ATOM 4578 N N . VAL B 1 228 ? -18.109 -7.062 -8.656 1 97.5 228 VAL B N 1
ATOM 4579 C CA . VAL B 1 228 ? -16.766 -7.301 -9.172 1 97.5 228 VAL B CA 1
ATOM 4580 C C . VAL B 1 228 ? -16.719 -6.996 -10.664 1 97.5 228 VAL B C 1
ATOM 4582 O O . VAL B 1 228 ? -17.609 -7.41 -11.414 1 97.5 228 VAL B O 1
ATOM 4585 N N . ASP B 1 229 ? -15.766 -6.203 -11.086 1 97.69 229 ASP B N 1
ATOM 4586 C CA . ASP B 1 229 ? -15.461 -6 -12.5 1 97.69 229 ASP B CA 1
ATOM 4587 C C . ASP B 1 229 ? -14.688 -7.188 -13.07 1 97.69 229 ASP B C 1
ATOM 4589 O O . ASP B 1 229 ? -13.508 -7.367 -12.773 1 97.69 229 ASP B O 1
ATOM 4593 N N . GLY B 1 230 ? -15.297 -7.984 -13.875 1 96.56 230 GLY B N 1
ATOM 4594 C CA . GLY B 1 230 ? -14.719 -9.203 -14.422 1 96.56 230 GLY B CA 1
ATOM 4595 C C . GLY B 1 230 ? -13.484 -8.945 -15.273 1 96.56 230 GLY B C 1
ATOM 4596 O O . GLY B 1 230 ? -12.742 -9.875 -15.594 1 96.56 230 GLY B O 1
ATOM 4597 N N . ASN B 1 231 ? -13.234 -7.703 -15.609 1 97.31 231 ASN B N 1
ATOM 4598 C CA . ASN B 1 231 ? -12.055 -7.352 -16.391 1 97.31 231 ASN B CA 1
ATOM 4599 C C . ASN B 1 231 ? -10.898 -6.898 -15.5 1 97.31 231 ASN B C 1
ATOM 4601 O O . ASN B 1 231 ? -9.852 -6.488 -16 1 97.31 231 ASN B O 1
ATOM 4605 N N . ARG B 1 232 ? -11.086 -6.953 -14.211 1 98.25 232 ARG B N 1
ATOM 4606 C CA . ARG B 1 232 ? -10.086 -6.551 -13.227 1 98.25 232 ARG B CA 1
ATOM 4607 C C . ARG B 1 232 ? -9.867 -7.645 -12.188 1 98.25 232 ARG B C 1
ATOM 4609 O O . ARG B 1 232 ? -10.047 -7.414 -10.992 1 98.25 232 ARG B O 1
ATOM 4616 N N . LEU B 1 233 ? -9.422 -8.766 -12.625 1 98.81 233 LEU B N 1
ATOM 4617 C CA . LEU B 1 233 ? -9.18 -9.906 -11.742 1 98.81 233 LEU B CA 1
ATOM 4618 C C . LEU B 1 233 ? -7.688 -10.156 -11.57 1 98.81 233 LEU B C 1
ATOM 4620 O O . LEU B 1 233 ? -6.922 -10.055 -12.531 1 98.81 233 LEU B O 1
ATOM 4624 N N . GLY B 1 234 ? -7.23 -10.391 -10.352 1 98.88 234 GLY B N 1
ATOM 4625 C CA . GLY B 1 234 ? -5.848 -10.719 -10.039 1 98.88 234 GLY B CA 1
ATOM 4626 C C . GLY B 1 234 ? -5.707 -11.938 -9.148 1 98.88 234 GLY B C 1
ATOM 4627 O O . GLY B 1 234 ? -6.707 -12.516 -8.711 1 98.88 234 GLY B O 1
ATOM 4628 N N . VAL B 1 235 ? -4.441 -12.352 -8.922 1 98.94 235 VAL B N 1
ATOM 4629 C CA . VAL B 1 235 ? -4.164 -13.469 -8.031 1 98.94 235 VAL B CA 1
ATOM 4630 C C . VAL B 1 235 ? -2.838 -13.234 -7.309 1 98.94 235 VAL B C 1
ATOM 4632 O O . VAL B 1 235 ? -1.892 -12.703 -7.895 1 98.94 235 VAL B O 1
ATOM 4635 N N . MET B 1 236 ? -2.809 -13.555 -6.094 1 98.62 236 MET B N 1
ATOM 4636 C CA . MET B 1 236 ? -1.547 -13.531 -5.359 1 98.62 236 MET B CA 1
ATOM 4637 C C . MET B 1 236 ? -1.495 -14.664 -4.336 1 98.62 236 MET B C 1
ATOM 4639 O O . MET B 1 236 ? -2.535 -15.133 -3.871 1 98.62 236 MET B O 1
ATOM 4643 N N . GLY B 1 237 ? -0.342 -15.148 -4.027 1 98.25 237 GLY B N 1
ATOM 4644 C CA . GLY B 1 237 ? -0.134 -16.188 -3.023 1 98.25 237 GLY B CA 1
ATOM 4645 C C . GLY B 1 237 ? 1.31 -16.297 -2.568 1 98.25 237 GLY B C 1
ATOM 4646 O O . GLY B 1 237 ? 2.211 -15.742 -3.211 1 98.25 237 GLY B O 1
ATOM 4647 N N . HIS B 1 238 ? 1.498 -16.891 -1.411 1 97.75 238 HIS B N 1
ATOM 4648 C CA . HIS B 1 238 ? 2.799 -17.156 -0.808 1 97.75 238 HIS B CA 1
ATOM 4649 C C . HIS B 1 238 ? 3.025 -18.656 -0.616 1 97.75 238 HIS B C 1
ATOM 4651 O O . HIS B 1 238 ? 2.102 -19.391 -0.246 1 97.75 238 HIS B O 1
ATOM 4657 N N . SER B 1 239 ? 4.242 -19.141 -0.901 1 97.31 239 SER B N 1
ATOM 4658 C CA . SER B 1 239 ? 4.598 -20.547 -0.713 1 97.31 239 SER B CA 1
ATOM 4659 C C . SER B 1 239 ? 3.719 -21.453 -1.559 1 97.31 239 SER B C 1
ATOM 4661 O O . SER B 1 239 ? 3.664 -21.328 -2.781 1 97.31 239 SER B O 1
ATOM 4663 N N . LEU B 1 240 ? 2.889 -22.297 -0.95 1 97.25 240 LEU B N 1
ATOM 4664 C CA . LEU B 1 240 ? 1.944 -23.125 -1.689 1 97.25 240 LEU B CA 1
ATOM 4665 C C . LEU B 1 240 ? 1.053 -22.281 -2.584 1 97.25 240 LEU B C 1
ATOM 4667 O O . LEU B 1 240 ? 0.873 -22.594 -3.766 1 97.25 240 LEU B O 1
ATOM 4671 N N . GLY B 1 241 ? 0.542 -21.203 -2.051 1 98.06 241 GLY B N 1
ATOM 4672 C CA . GLY B 1 241 ? -0.312 -20.312 -2.809 1 98.06 241 GLY B CA 1
ATOM 4673 C C . GLY B 1 241 ? 0.392 -19.672 -3.994 1 98.06 241 GLY B C 1
ATOM 4674 O O . GLY B 1 241 ? -0.242 -19.359 -5.004 1 98.06 241 GLY B O 1
ATOM 4675 N N . ALA B 1 242 ? 1.639 -19.484 -3.855 1 98.62 242 ALA B N 1
ATOM 4676 C CA . ALA B 1 242 ? 2.43 -18.906 -4.945 1 98.62 242 ALA B CA 1
ATOM 4677 C C . ALA B 1 242 ? 2.498 -19.875 -6.129 1 98.62 242 ALA B C 1
ATOM 4679 O O . ALA B 1 242 ? 2.494 -19.438 -7.285 1 98.62 242 ALA B O 1
ATOM 4680 N N . LYS B 1 243 ? 2.607 -21.188 -5.848 1 98.62 243 LYS B N 1
ATOM 4681 C CA . LYS B 1 243 ? 2.59 -22.203 -6.898 1 98.62 243 LYS B CA 1
ATOM 4682 C C . LYS B 1 243 ? 1.267 -22.172 -7.656 1 98.62 243 LYS B C 1
ATOM 4684 O O . LYS B 1 243 ? 1.251 -22.203 -8.891 1 98.62 243 LYS B O 1
ATOM 4689 N N . GLU B 1 244 ? 0.226 -22.047 -6.914 1 98.62 244 GLU B N 1
ATOM 4690 C CA . GLU B 1 244 ? -1.102 -21.984 -7.516 1 98.62 244 GLU B CA 1
ATOM 4691 C C . GLU B 1 244 ? -1.266 -20.719 -8.352 1 98.62 244 GLU B C 1
ATOM 4693 O O . GLU B 1 244 ? -1.833 -20.75 -9.445 1 98.62 244 GLU B O 1
ATOM 4698 N N . ALA B 1 245 ? -0.788 -19.641 -7.824 1 98.88 245 ALA B N 1
ATOM 4699 C CA . ALA B 1 245 ? -0.897 -18.359 -8.516 1 98.88 245 ALA B CA 1
ATOM 4700 C C . ALA B 1 245 ? -0.187 -18.391 -9.859 1 98.88 245 ALA B C 1
ATOM 4702 O O . ALA B 1 245 ? -0.691 -17.859 -10.852 1 98.88 245 ALA B O 1
ATOM 4703 N N . LEU B 1 246 ? 0.979 -19.031 -9.891 1 98.88 246 LEU B N 1
ATOM 4704 C CA . LEU B 1 246 ? 1.737 -19.156 -11.133 1 98.88 246 LEU B CA 1
ATOM 4705 C C . LEU B 1 246 ? 0.925 -19.891 -12.188 1 98.88 246 LEU B C 1
ATOM 4707 O O . LEU B 1 246 ? 0.791 -19.422 -13.32 1 98.88 246 LEU B O 1
ATOM 4711 N N . TYR B 1 247 ? 0.357 -20.969 -11.844 1 98.88 247 TYR B N 1
ATOM 4712 C CA . TYR B 1 247 ? -0.374 -21.797 -12.805 1 98.88 247 TYR B CA 1
ATOM 4713 C C . TYR B 1 247 ? -1.668 -21.109 -13.234 1 98.88 247 TYR B C 1
ATOM 4715 O O . TYR B 1 247 ? -2.037 -21.156 -14.406 1 98.88 247 TYR B O 1
ATOM 4723 N N . LEU B 1 248 ? -2.324 -20.531 -12.25 1 98.88 248 LEU B N 1
ATOM 4724 C CA . LEU B 1 248 ? -3.535 -19.797 -12.625 1 98.88 248 LEU B CA 1
ATOM 4725 C C . LEU B 1 248 ? -3.221 -18.672 -13.602 1 98.88 248 LEU B C 1
ATOM 4727 O O . LEU B 1 248 ? -3.914 -18.516 -14.609 1 98.88 248 LEU B O 1
ATOM 4731 N N . ALA B 1 249 ? -2.215 -17.906 -13.32 1 98.94 249 ALA B N 1
ATOM 4732 C CA . ALA B 1 249 ? -1.824 -16.797 -14.188 1 98.94 249 ALA B CA 1
ATOM 4733 C C . ALA B 1 249 ? -1.467 -17.297 -15.586 1 98.94 249 ALA B C 1
ATOM 4735 O O . ALA B 1 249 ? -1.755 -16.625 -16.578 1 98.94 249 ALA B O 1
ATOM 4736 N N . ALA B 1 250 ? -0.883 -18.453 -15.664 1 98.88 250 ALA B N 1
ATOM 4737 C CA . ALA B 1 250 ? -0.416 -18.984 -16.938 1 98.88 250 ALA B CA 1
ATOM 4738 C C . ALA B 1 250 ? -1.585 -19.469 -17.797 1 98.88 250 ALA B C 1
ATOM 4740 O O . ALA B 1 250 ? -1.583 -19.297 -19.016 1 98.88 250 ALA B O 1
ATOM 4741 N N . PHE B 1 251 ? -2.629 -19.953 -17.156 1 98.5 251 PHE B N 1
ATOM 4742 C CA . PHE B 1 251 ? -3.549 -20.75 -17.969 1 98.5 251 PHE B CA 1
ATOM 4743 C C . PHE B 1 251 ? -4.934 -20.109 -17.984 1 98.5 251 PHE B C 1
ATOM 4745 O O . PHE B 1 251 ? -5.797 -20.531 -18.766 1 98.5 251 PHE B O 1
ATOM 4752 N N . ASP B 1 252 ? -5.18 -19.172 -17.141 1 98 252 ASP B N 1
ATOM 4753 C CA . ASP B 1 252 ? -6.445 -18.453 -17.141 1 98 252 ASP B CA 1
ATOM 4754 C C . ASP B 1 252 ? -6.238 -16.984 -17.469 1 98 252 ASP B C 1
ATOM 4756 O O . ASP B 1 252 ? -5.816 -16.203 -16.609 1 98 252 ASP B O 1
ATOM 4760 N N . GLU B 1 253 ? -6.598 -16.578 -18.578 1 97.69 253 GLU B N 1
ATOM 4761 C CA . GLU B 1 253 ? -6.258 -15.258 -19.094 1 97.69 253 GLU B CA 1
ATOM 4762 C C . GLU B 1 253 ? -7.164 -14.188 -18.5 1 97.69 253 GLU B C 1
ATOM 4764 O O . GLU B 1 253 ? -6.941 -12.992 -18.719 1 97.69 253 GLU B O 1
ATOM 4769 N N . ARG B 1 254 ? -8.148 -14.594 -17.719 1 97.88 254 ARG B N 1
ATOM 4770 C CA . ARG B 1 254 ? -8.922 -13.609 -16.969 1 97.88 254 ARG B CA 1
ATOM 4771 C C . ARG B 1 254 ? -8.047 -12.859 -15.977 1 97.88 254 ARG B C 1
ATOM 4773 O O . ARG B 1 254 ? -8.359 -11.742 -15.578 1 97.88 254 ARG B O 1
ATOM 4780 N N . VAL B 1 255 ? -6.93 -13.539 -15.547 1 98.75 255 VAL B N 1
ATOM 4781 C CA . VAL B 1 255 ? -6.004 -12.93 -14.602 1 98.75 255 VAL B CA 1
ATOM 4782 C C . VAL B 1 255 ? -5.27 -11.773 -15.273 1 98.75 255 VAL B C 1
ATOM 4784 O O . VAL B 1 255 ? -4.547 -11.977 -16.25 1 98.75 255 VAL B O 1
ATOM 4787 N N . LYS B 1 256 ? -5.418 -10.578 -14.703 1 98.38 256 LYS B N 1
ATOM 4788 C CA . LYS B 1 256 ? -4.801 -9.398 -15.297 1 98.38 256 LYS B CA 1
ATOM 4789 C C . LYS B 1 256 ? -3.492 -9.047 -14.602 1 98.38 256 LYS B C 1
ATOM 4791 O O . LYS B 1 256 ? -2.654 -8.336 -15.164 1 98.38 256 LYS B O 1
ATOM 4796 N N . ALA B 1 257 ? -3.281 -9.516 -13.391 1 98.75 257 ALA B N 1
ATOM 4797 C CA . ALA B 1 257 ? -2.057 -9.305 -12.625 1 98.75 257 ALA B CA 1
ATOM 4798 C C . ALA B 1 257 ? -1.839 -10.43 -11.617 1 98.75 257 ALA B C 1
ATOM 4800 O O . ALA B 1 257 ? -2.795 -10.938 -11.023 1 98.75 257 ALA B O 1
ATOM 4801 N N . ALA B 1 258 ? -0.551 -10.773 -11.375 1 98.94 258 ALA B N 1
ATOM 4802 C CA . ALA B 1 258 ? -0.252 -11.875 -10.453 1 98.94 258 ALA B CA 1
ATOM 4803 C C . ALA B 1 258 ? 0.981 -11.562 -9.609 1 98.94 258 ALA B C 1
ATOM 4805 O O . ALA B 1 258 ? 1.897 -10.875 -10.07 1 98.94 258 ALA B O 1
ATOM 4806 N N . VAL B 1 259 ? 0.995 -12 -8.414 1 98.94 259 VAL B N 1
ATOM 4807 C CA . VAL B 1 259 ? 2.148 -12.008 -7.523 1 98.94 259 VAL B CA 1
ATOM 4808 C C . VAL B 1 259 ? 2.4 -13.422 -7.012 1 98.94 259 VAL B C 1
ATOM 4810 O O . VAL B 1 259 ? 1.497 -14.062 -6.469 1 98.94 259 VAL B O 1
ATOM 4813 N N . SER B 1 260 ? 3.506 -13.961 -7.246 1 98.88 260 SER B N 1
ATOM 4814 C CA . SER B 1 260 ? 3.961 -15.25 -6.738 1 98.88 260 SER B CA 1
ATOM 4815 C C . SER B 1 260 ? 5.129 -15.086 -5.773 1 98.88 260 SER B C 1
ATOM 4817 O O . SER B 1 260 ? 6.242 -14.75 -6.188 1 98.88 260 SER B O 1
ATOM 4819 N N . SER B 1 261 ? 4.879 -15.32 -4.508 1 98.44 261 SER B N 1
ATOM 4820 C CA . SER B 1 261 ? 5.887 -15.078 -3.479 1 98.44 261 SER B CA 1
ATOM 4821 C C . SER B 1 261 ? 6.422 -16.391 -2.906 1 98.44 261 SER B C 1
ATOM 4823 O O . SER B 1 261 ? 5.695 -17.109 -2.225 1 98.44 261 SER B O 1
ATOM 4825 N N . GLU B 1 262 ? 7.664 -16.734 -3.229 1 97.88 262 GLU B N 1
ATOM 4826 C CA . GLU B 1 262 ? 8.406 -17.828 -2.604 1 97.88 262 GLU B CA 1
ATOM 4827 C C . GLU B 1 262 ? 7.75 -19.172 -2.896 1 97.88 262 GLU B C 1
ATOM 4829 O O . GLU B 1 262 ? 7.617 -20.016 -2.002 1 97.88 262 GLU B O 1
ATOM 4834 N N . GLY B 1 263 ? 7.277 -19.359 -4.117 1 97.69 263 GLY B N 1
ATOM 4835 C CA . GLY B 1 263 ? 6.742 -20.641 -4.543 1 97.69 263 GLY B CA 1
ATOM 4836 C C . GLY B 1 263 ? 7.797 -21.578 -5.121 1 97.69 263 GLY B C 1
ATOM 4837 O O . GLY B 1 263 ? 7.578 -22.781 -5.23 1 97.69 263 GLY B O 1
ATOM 4838 N N . GLY B 1 264 ? 8.922 -21.016 -5.453 1 97.5 264 GLY B N 1
ATOM 4839 C CA . GLY B 1 264 ? 9.906 -21.75 -6.227 1 97.5 264 GLY B CA 1
ATOM 4840 C C . GLY B 1 264 ? 9.594 -21.781 -7.711 1 97.5 264 GLY B C 1
ATOM 4841 O O . GLY B 1 264 ? 8.945 -22.719 -8.188 1 97.5 264 GLY B O 1
ATOM 4842 N N . ILE B 1 265 ? 10.18 -20.906 -8.406 1 97.69 265 ILE B N 1
ATOM 4843 C CA . ILE B 1 265 ? 9.797 -20.719 -9.805 1 97.69 265 ILE B CA 1
ATOM 4844 C C . ILE B 1 265 ? 10.312 -21.891 -10.633 1 97.69 265 ILE B C 1
ATOM 4846 O O . ILE B 1 265 ? 9.672 -22.312 -11.602 1 97.69 265 ILE B O 1
ATOM 4850 N N . SER B 1 266 ? 11.438 -22.5 -10.305 1 96.62 266 SER B N 1
ATOM 4851 C CA . SER B 1 266 ? 11.961 -23.656 -11.031 1 96.62 266 SER B CA 1
ATOM 4852 C C . SER B 1 266 ? 11.305 -24.953 -10.57 1 96.62 266 SER B C 1
ATOM 4854 O O . SER B 1 266 ? 11.062 -25.141 -9.375 1 96.62 266 SER B O 1
ATOM 4856 N N . THR B 1 267 ? 11.148 -25.859 -11.508 1 96.19 267 THR B N 1
ATOM 4857 C CA . THR B 1 267 ? 10.625 -27.172 -11.141 1 96.19 267 THR B CA 1
ATOM 4858 C C . THR B 1 267 ? 11.625 -27.922 -10.266 1 96.19 267 THR B C 1
ATOM 4860 O O . THR B 1 267 ? 11.258 -28.891 -9.586 1 96.19 267 THR B O 1
ATOM 4863 N N . GLY B 1 268 ? 12.875 -27.516 -10.289 1 93.31 268 GLY B N 1
ATOM 4864 C CA . GLY B 1 268 ? 13.906 -28.156 -9.484 1 93.31 268 GLY B CA 1
ATOM 4865 C C . GLY B 1 268 ? 14.102 -27.5 -8.133 1 93.31 268 GLY B C 1
ATOM 4866 O O . GLY B 1 268 ? 14.938 -27.938 -7.34 1 93.31 268 GLY B O 1
ATOM 4867 N N . PHE B 1 269 ? 13.453 -26.453 -7.957 1 91.44 269 PHE B N 1
ATOM 4868 C CA . PHE B 1 269 ? 13.625 -25.75 -6.688 1 91.44 269 PHE B CA 1
ATOM 4869 C C . PHE B 1 269 ? 12.859 -26.453 -5.574 1 91.44 269 PHE B C 1
ATOM 4871 O O . PHE B 1 269 ? 12.992 -27.672 -5.395 1 91.44 269 PHE B O 1
ATOM 4878 N N . SER B 1 270 ? 11.672 -25.938 -5.039 1 84.94 270 SER B N 1
ATOM 4879 C CA . SER B 1 270 ? 11.055 -26.375 -3.791 1 84.94 270 SER B CA 1
ATOM 4880 C C . SER B 1 270 ? 9.914 -27.344 -4.051 1 84.94 270 SER B C 1
ATOM 4882 O O . SER B 1 270 ? 8.789 -26.938 -4.332 1 84.94 270 SER B O 1
ATOM 4884 N N . ASN B 1 271 ? 10.07 -28.672 -3.984 1 91.56 271 ASN B N 1
ATOM 4885 C CA . ASN B 1 271 ? 9.211 -29.844 -3.818 1 91.56 271 ASN B CA 1
ATOM 4886 C C . ASN B 1 271 ? 8.141 -29.906 -4.902 1 91.56 271 ASN B C 1
ATOM 4888 O O . ASN B 1 271 ? 7.012 -30.328 -4.641 1 91.56 271 ASN B O 1
ATOM 4892 N N . TRP B 1 272 ? 8.391 -29.531 -6.121 1 97.19 272 TRP B N 1
ATOM 4893 C CA . TRP B 1 272 ? 7.449 -29.609 -7.234 1 97.19 272 TRP B CA 1
ATOM 4894 C C . TRP B 1 272 ? 7.129 -31.047 -7.582 1 97.19 272 TRP B C 1
ATOM 4896 O O . TRP B 1 272 ? 6.117 -31.328 -8.227 1 97.19 272 TRP B O 1
ATOM 4906 N N . ASP B 1 273 ? 7.98 -32 -7.199 1 96.94 273 ASP B N 1
ATOM 4907 C CA . ASP B 1 273 ? 7.812 -33.406 -7.555 1 96.94 273 ASP B CA 1
ATOM 4908 C C . ASP B 1 273 ? 6.879 -34.125 -6.57 1 96.94 273 ASP B C 1
ATOM 4910 O O . ASP B 1 273 ? 6.617 -35.312 -6.707 1 96.94 273 ASP B O 1
ATOM 4914 N N . ALA B 1 274 ? 6.316 -33.375 -5.586 1 96.5 274 ALA B N 1
ATOM 4915 C CA . ALA B 1 274 ? 5.359 -33.969 -4.652 1 96.5 274 ALA B CA 1
ATOM 4916 C C . ALA B 1 274 ? 4.117 -34.469 -5.383 1 96.5 274 ALA B C 1
ATOM 4918 O O . ALA B 1 274 ? 3.703 -33.875 -6.383 1 96.5 274 ALA B O 1
ATOM 4919 N N . PRO B 1 275 ? 3.469 -35.531 -4.855 1 94.75 275 PRO B N 1
ATOM 4920 C CA . PRO B 1 275 ? 2.312 -36.125 -5.535 1 94.75 275 PRO B CA 1
ATOM 4921 C C . PRO B 1 275 ? 1.13 -35.156 -5.625 1 94.75 275 PRO B C 1
ATOM 4923 O O . PRO B 1 275 ? 0.269 -35.312 -6.496 1 94.75 275 PRO B O 1
ATOM 4926 N N . TRP B 1 276 ? 1.086 -34.188 -4.777 1 95.38 276 TRP B N 1
ATOM 4927 C CA . TRP B 1 276 ? -0.03 -33.25 -4.801 1 95.38 276 TRP B CA 1
ATOM 4928 C C . TRP B 1 276 ? 0.28 -32.062 -5.707 1 95.38 276 TRP B C 1
ATOM 4930 O O . TRP B 1 276 ? -0.547 -31.156 -5.859 1 95.38 276 TRP B O 1
ATOM 4940 N N . TYR B 1 277 ? 1.473 -32 -6.277 1 97.38 277 TYR B N 1
ATOM 4941 C CA . TYR B 1 277 ? 1.831 -31.016 -7.281 1 97.38 277 TYR B CA 1
ATOM 4942 C C . TYR B 1 277 ? 2.006 -31.656 -8.648 1 97.38 277 TYR B C 1
ATOM 4944 O O . TYR B 1 277 ? 1.031 -32.094 -9.266 1 97.38 277 TYR B O 1
ATOM 4952 N N . LEU B 1 278 ? 3.299 -31.891 -9.125 1 97.94 278 LEU B N 1
ATOM 4953 C CA . LEU B 1 278 ? 3.576 -32.344 -10.477 1 97.94 278 LEU B CA 1
ATOM 4954 C C . LEU B 1 278 ? 4.055 -33.812 -10.477 1 97.94 278 LEU B C 1
ATOM 4956 O O . LEU B 1 278 ? 4.355 -34.344 -11.539 1 97.94 278 LEU B O 1
ATOM 4960 N N . SER B 1 279 ? 4.129 -34.438 -9.352 1 95.94 279 SER B N 1
ATOM 4961 C CA . SER B 1 279 ? 4.582 -35.812 -9.18 1 95.94 279 SER B CA 1
ATOM 4962 C C . SER B 1 279 ? 6.031 -35.969 -9.617 1 95.94 279 SER B C 1
ATOM 4964 O O . SER B 1 279 ? 6.648 -35.031 -10.109 1 95.94 279 SER B O 1
ATOM 4966 N N . GLU B 1 280 ? 6.586 -37.125 -9.445 1 95.75 280 GLU B N 1
ATOM 4967 C CA . GLU B 1 280 ? 7.977 -37.438 -9.766 1 95.75 280 GLU B CA 1
ATOM 4968 C C . GLU B 1 280 ? 8.234 -37.312 -11.266 1 95.75 280 GLU B C 1
ATOM 4970 O O . GLU B 1 280 ? 9.375 -37.125 -11.695 1 95.75 280 GLU B O 1
ATOM 4975 N N . GLN B 1 281 ? 7.227 -37.406 -12.047 1 95.75 281 GLN B N 1
ATOM 4976 C CA . GLN B 1 281 ? 7.352 -37.375 -13.5 1 95.75 281 GLN B CA 1
ATOM 4977 C C . GLN B 1 281 ? 7.926 -36.031 -13.984 1 95.75 281 GLN B C 1
ATOM 4979 O O . GLN B 1 281 ? 8.43 -35.938 -15.102 1 95.75 281 GLN B O 1
ATOM 4984 N N . ILE B 1 282 ? 7.855 -35 -13.102 1 97.19 282 ILE B N 1
ATOM 4985 C CA . ILE B 1 282 ? 8.352 -33.688 -13.492 1 97.19 282 ILE B CA 1
ATOM 4986 C C . ILE B 1 282 ? 9.867 -33.719 -13.688 1 97.19 282 ILE B C 1
ATOM 4988 O O . ILE B 1 282 ? 10.43 -32.969 -14.469 1 97.19 282 ILE B O 1
ATOM 4992 N N . ARG B 1 283 ? 10.484 -34.656 -13.094 1 95 283 ARG B N 1
ATOM 4993 C CA . ARG B 1 283 ? 11.938 -34.781 -13.172 1 95 283 ARG B CA 1
ATOM 4994 C C . ARG B 1 283 ? 12.383 -35.188 -14.57 1 95 283 ARG B C 1
ATOM 4996 O O . ARG B 1 283 ? 13.484 -34.812 -15 1 95 283 ARG B O 1
ATOM 5003 N N . ASP B 1 284 ? 11.531 -35.844 -15.266 1 94.75 284 ASP B N 1
ATOM 5004 C CA . ASP B 1 284 ? 11.867 -36.344 -16.594 1 94.75 284 ASP B CA 1
ATOM 5005 C C . ASP B 1 284 ? 11.125 -35.562 -17.688 1 94.75 284 ASP B C 1
ATOM 5007 O O . ASP B 1 284 ? 11.188 -35.938 -18.859 1 94.75 284 ASP B O 1
ATOM 5011 N N . PHE B 1 285 ? 10.438 -34.562 -17.312 1 95.25 285 PHE B N 1
ATOM 5012 C CA . PHE B 1 285 ? 9.57 -33.844 -18.25 1 95.25 285 PHE B CA 1
ATOM 5013 C C . PHE B 1 285 ? 10.391 -33.062 -19.234 1 95.25 285 PHE B C 1
ATOM 5015 O O . PHE B 1 285 ? 10.008 -32.906 -20.406 1 95.25 285 PHE B O 1
ATOM 5022 N N . GLY B 1 286 ? 11.547 -32.531 -18.859 1 94 286 GLY B N 1
ATOM 5023 C CA . GLY B 1 286 ? 12.477 -31.844 -19.734 1 94 286 GLY B CA 1
ATOM 5024 C C . GLY B 1 286 ? 12.094 -30.391 -19.953 1 94 286 GLY B C 1
ATOM 5025 O O . GLY B 1 286 ? 12.711 -29.703 -20.766 1 94 286 GLY B O 1
ATOM 5026 N N . HIS B 1 287 ? 11.039 -29.938 -19.391 1 96.38 287 HIS B N 1
ATOM 5027 C CA . HIS B 1 287 ? 10.602 -28.547 -19.484 1 96.38 287 HIS B CA 1
ATOM 5028 C C . HIS B 1 287 ? 10.508 -27.922 -18.094 1 96.38 287 HIS B C 1
ATOM 5030 O O . HIS B 1 287 ? 10.367 -28.625 -17.094 1 96.38 287 HIS B O 1
ATOM 5036 N N . ASP B 1 288 ? 10.648 -26.547 -18.047 1 97.31 288 ASP B N 1
ATOM 5037 C CA . ASP B 1 288 ? 10.633 -25.828 -16.766 1 97.31 288 ASP B CA 1
ATOM 5038 C C . ASP B 1 288 ? 9.68 -24.641 -16.812 1 97.31 288 ASP B C 1
ATOM 5040 O O . ASP B 1 288 ? 9.07 -24.359 -17.844 1 97.31 288 ASP B O 1
ATOM 5044 N N . HIS B 1 289 ? 9.555 -23.875 -15.727 1 98.31 289 HIS B N 1
ATOM 5045 C CA . HIS B 1 289 ? 8.461 -22.938 -15.531 1 98.31 289 HIS B CA 1
ATOM 5046 C C . HIS B 1 289 ? 8.742 -21.609 -16.219 1 98.31 289 HIS B C 1
ATOM 5048 O O . HIS B 1 289 ? 7.871 -20.734 -16.297 1 98.31 289 HIS B O 1
ATOM 5054 N N . HIS B 1 290 ? 9.977 -21.359 -16.781 1 97.81 290 HIS B N 1
ATOM 5055 C CA . HIS B 1 290 ? 10.148 -20.188 -17.641 1 97.81 290 HIS B CA 1
ATOM 5056 C C . HIS B 1 290 ? 9.164 -20.219 -18.812 1 97.81 290 HIS B C 1
ATOM 5058 O O . HIS B 1 290 ? 8.766 -19.172 -19.312 1 97.81 290 HIS B O 1
ATOM 5064 N N . GLU B 1 291 ? 8.742 -21.391 -19.203 1 98.44 291 GLU B N 1
ATOM 5065 C CA . GLU B 1 291 ? 7.73 -21.531 -20.266 1 98.44 291 GLU B CA 1
ATOM 5066 C C . GLU B 1 291 ? 6.379 -21 -19.797 1 98.44 291 GLU B C 1
ATOM 5068 O O . GLU B 1 291 ? 5.652 -20.375 -20.578 1 98.44 291 GLU B O 1
ATOM 5073 N N . LEU B 1 292 ? 6.008 -21.219 -18.484 1 98.81 292 LEU B N 1
ATOM 5074 C CA . LEU B 1 292 ? 4.762 -20.688 -17.953 1 98.81 292 LEU B CA 1
ATOM 5075 C C . LEU B 1 292 ? 4.801 -19.156 -17.922 1 98.81 292 LEU B C 1
ATOM 5077 O O . LEU B 1 292 ? 3.793 -18.5 -18.188 1 98.81 292 LEU B O 1
ATOM 5081 N N . LEU B 1 293 ? 5.977 -18.641 -17.562 1 98.75 293 LEU B N 1
ATOM 5082 C CA . LEU B 1 293 ? 6.125 -17.188 -17.578 1 98.75 293 LEU B CA 1
ATOM 5083 C C . LEU B 1 293 ? 5.902 -16.641 -18.984 1 98.75 293 LEU B C 1
ATOM 5085 O O . LEU B 1 293 ? 5.34 -15.562 -19.156 1 98.75 293 LEU B O 1
ATOM 5089 N N . GLY B 1 294 ? 6.352 -17.391 -19.984 1 98.62 294 GLY B N 1
ATOM 5090 C CA . GLY B 1 294 ? 6.059 -17.031 -21.359 1 98.62 294 GLY B CA 1
ATOM 5091 C C . GLY B 1 294 ? 4.574 -17 -21.672 1 98.62 294 GLY B C 1
ATOM 5092 O O . GLY B 1 294 ? 4.109 -16.156 -22.422 1 98.62 294 GLY B O 1
ATOM 5093 N N . LEU B 1 295 ? 3.836 -17.922 -21.109 1 98.81 295 LEU B N 1
ATOM 5094 C CA . LEU B 1 295 ? 2.391 -17.969 -21.297 1 98.81 295 LEU B CA 1
ATOM 5095 C C . LEU B 1 295 ? 1.71 -16.766 -20.656 1 98.81 295 LEU B C 1
ATOM 5097 O O . LEU B 1 295 ? 0.661 -16.312 -21.125 1 98.81 295 LEU B O 1
ATOM 5101 N N . ILE B 1 296 ? 2.271 -16.188 -19.609 1 98.81 296 ILE B N 1
ATOM 5102 C CA . ILE B 1 296 ? 1.696 -15.086 -18.859 1 98.81 296 ILE B CA 1
ATOM 5103 C C . ILE B 1 296 ? 1.898 -13.781 -19.641 1 98.81 296 ILE B C 1
ATOM 5105 O O . ILE B 1 296 ? 1.035 -12.898 -19.609 1 98.81 296 ILE B O 1
ATOM 5109 N N . ALA B 1 297 ? 2.955 -13.742 -20.359 1 98.56 297 ALA B N 1
ATOM 5110 C CA . ALA B 1 297 ? 3.26 -12.539 -21.125 1 98.56 297 ALA B CA 1
ATOM 5111 C C . ALA B 1 297 ? 2.109 -12.18 -22.062 1 98.56 297 ALA B C 1
ATOM 5113 O O . ALA B 1 297 ? 1.521 -13.055 -22.703 1 98.56 297 ALA B O 1
ATOM 5114 N N . PRO B 1 298 ? 1.734 -10.852 -22.109 1 98.31 298 PRO B N 1
ATOM 5115 C CA . PRO B 1 298 ? 2.402 -9.672 -21.547 1 98.31 298 PRO B CA 1
ATOM 5116 C C . PRO B 1 298 ? 1.771 -9.203 -20.234 1 98.31 298 PRO B C 1
ATOM 5118 O O . PRO B 1 298 ? 2.029 -8.086 -19.781 1 98.31 298 PRO B O 1
ATOM 5121 N N . ARG B 1 299 ? 0.925 -10 -19.609 1 98.44 299 ARG B N 1
ATOM 5122 C CA . ARG B 1 299 ? 0.223 -9.586 -18.406 1 98.44 299 ARG B CA 1
ATOM 5123 C C . ARG B 1 299 ? 1.187 -9.453 -17.219 1 98.44 299 ARG B C 1
ATOM 5125 O O . ARG B 1 299 ? 2.146 -10.219 -17.109 1 98.44 299 ARG B O 1
ATOM 5132 N N . PRO B 1 300 ? 0.962 -8.477 -16.344 1 98.75 300 PRO B N 1
ATOM 5133 C CA . PRO B 1 300 ? 1.853 -8.227 -15.203 1 98.75 300 PRO B CA 1
ATOM 5134 C C . PRO B 1 300 ? 2.023 -9.445 -14.305 1 98.75 300 PRO B C 1
ATOM 5136 O O . PRO B 1 300 ? 1.035 -10.055 -13.883 1 98.75 300 PRO B O 1
ATOM 5139 N N . PHE B 1 301 ? 3.303 -9.805 -13.984 1 98.88 301 PHE B N 1
ATOM 5140 C CA . PHE B 1 301 ? 3.67 -10.906 -13.109 1 98.88 301 PHE B CA 1
ATOM 5141 C C . PHE B 1 301 ? 4.867 -10.539 -12.242 1 98.88 301 PHE B C 1
ATOM 5143 O O . PHE B 1 301 ? 5.949 -10.242 -12.766 1 98.88 301 PHE B O 1
ATOM 5150 N N . LEU B 1 302 ? 4.652 -10.539 -10.922 1 98.94 302 LEU B N 1
ATOM 5151 C CA . LEU B 1 302 ? 5.715 -10.234 -9.977 1 98.94 302 LEU B CA 1
ATOM 5152 C C . LEU B 1 302 ? 6.18 -11.492 -9.25 1 98.94 302 LEU B C 1
ATOM 5154 O O . LEU B 1 302 ? 5.391 -12.133 -8.555 1 98.94 302 LEU B O 1
ATOM 5158 N N . LEU B 1 303 ? 7.414 -11.844 -9.43 1 98.81 303 LEU B N 1
ATOM 5159 C CA . LEU B 1 303 ? 8.039 -12.891 -8.617 1 98.81 303 LEU B CA 1
ATOM 5160 C C . LEU B 1 303 ? 8.727 -12.289 -7.398 1 98.81 303 LEU B C 1
ATOM 5162 O O . LEU B 1 303 ? 9.539 -11.367 -7.523 1 98.81 303 LEU B O 1
ATOM 5166 N N . VAL B 1 304 ? 8.336 -12.758 -6.266 1 98.62 304 VAL B N 1
ATOM 5167 C CA . VAL B 1 304 ? 8.961 -12.305 -5.023 1 98.62 304 VAL B CA 1
ATOM 5168 C C . VAL B 1 304 ? 9.781 -13.438 -4.418 1 98.62 304 VAL B C 1
ATOM 5170 O O . VAL B 1 304 ? 9.273 -14.547 -4.219 1 98.62 304 VAL B O 1
ATOM 5173 N N . GLY B 1 305 ? 11.062 -13.203 -4.188 1 96.88 305 GLY B N 1
ATOM 5174 C CA . GLY B 1 305 ? 11.953 -14.164 -3.562 1 96.88 305 GLY B CA 1
ATOM 5175 C C . GLY B 1 305 ? 12.625 -13.633 -2.312 1 96.88 305 GLY B C 1
ATOM 5176 O O . GLY B 1 305 ? 12.617 -12.422 -2.062 1 96.88 305 GLY B O 1
ATOM 5177 N N . GLY B 1 306 ? 13.172 -14.547 -1.517 1 95.19 306 GLY B N 1
ATOM 5178 C CA . GLY B 1 306 ? 13.891 -14.188 -0.306 1 95.19 306 GLY B CA 1
ATOM 5179 C C . GLY B 1 306 ? 15.094 -15.078 -0.04 1 95.19 306 GLY B C 1
ATOM 5180 O O . GLY B 1 306 ? 15.609 -15.109 1.078 1 95.19 306 GLY B O 1
ATOM 5181 N N . ASP B 1 307 ? 15.359 -15.891 -1.075 1 91.81 307 ASP B N 1
ATOM 5182 C CA . ASP B 1 307 ? 16.516 -16.781 -1.079 1 91.81 307 ASP B CA 1
ATOM 5183 C C . ASP B 1 307 ? 16.25 -18.047 -0.279 1 91.81 307 ASP B C 1
ATOM 5185 O O . ASP B 1 307 ? 17.156 -18.625 0.319 1 91.81 307 ASP B O 1
ATOM 5189 N N . SER B 1 308 ? 15.023 -18.375 -0.171 1 93.69 308 SER B N 1
ATOM 5190 C CA . SER B 1 308 ? 14.594 -19.703 0.245 1 93.69 308 SER B CA 1
ATOM 5191 C C . SER B 1 308 ? 14.117 -20.531 -0.946 1 93.69 308 SER B C 1
ATOM 5193 O O . SER B 1 308 ? 14.93 -21.047 -1.714 1 93.69 308 SER B O 1
ATOM 5195 N N . ALA B 1 309 ? 12.852 -20.391 -1.348 1 91.06 309 ALA B N 1
ATOM 5196 C CA . ALA B 1 309 ? 12.367 -21.094 -2.539 1 91.06 309 ALA B CA 1
ATOM 5197 C C . ALA B 1 309 ? 12.742 -20.328 -3.807 1 91.06 309 ALA B C 1
ATOM 5199 O O . ALA B 1 309 ? 12.984 -20.938 -4.852 1 91.06 309 ALA B O 1
ATOM 5200 N N . ASP B 1 310 ? 12.742 -19.047 -3.691 1 93.31 310 ASP B N 1
ATOM 5201 C CA . ASP B 1 310 ? 13.125 -18.141 -4.777 1 93.31 310 ASP B CA 1
ATOM 5202 C C . ASP B 1 310 ? 14.125 -17.094 -4.293 1 93.31 310 ASP B C 1
ATOM 5204 O O . ASP B 1 310 ? 14.211 -16.812 -3.096 1 93.31 310 ASP B O 1
ATOM 5208 N N . GLY B 1 311 ? 14.805 -16.547 -5.109 1 93.19 311 GLY B N 1
ATOM 5209 C CA . GLY B 1 311 ? 15.828 -15.547 -4.887 1 93.19 311 GLY B CA 1
ATOM 5210 C C . GLY B 1 311 ? 16.656 -15.242 -6.125 1 93.19 311 GLY B C 1
ATOM 5211 O O . GLY B 1 311 ? 16.141 -15.273 -7.242 1 93.19 311 GLY B O 1
ATOM 5212 N N . SER B 1 312 ? 17.906 -14.969 -5.891 1 92.06 312 SER B N 1
ATOM 5213 C CA . SER B 1 312 ? 18.781 -14.617 -7 1 92.06 312 SER B CA 1
ATOM 5214 C C . SER B 1 312 ? 18.828 -15.734 -8.039 1 92.06 312 SER B C 1
ATOM 5216 O O . SER B 1 312 ? 18.938 -15.469 -9.234 1 92.06 312 SER B O 1
ATOM 5218 N N . LYS B 1 313 ? 18.734 -16.969 -7.59 1 91.94 313 LYS B N 1
ATOM 5219 C CA . LYS B 1 313 ? 18.797 -18.125 -8.477 1 91.94 313 LYS B CA 1
ATOM 5220 C C . LYS B 1 313 ? 17.609 -18.125 -9.445 1 91.94 313 LYS B C 1
ATOM 5222 O O . LYS B 1 313 ? 17.609 -18.859 -10.438 1 91.94 313 LYS B O 1
ATOM 5227 N N . SER B 1 314 ? 16.594 -17.312 -9.18 1 95.75 314 SER B N 1
ATOM 5228 C CA . SER B 1 314 ? 15.375 -17.281 -9.984 1 95.75 314 SER B CA 1
ATOM 5229 C C . SER B 1 314 ? 15.5 -16.312 -11.148 1 95.75 314 SER B C 1
ATOM 5231 O O . SER B 1 314 ? 14.664 -16.297 -12.055 1 95.75 314 SER B O 1
ATOM 5233 N N . TRP B 1 315 ? 16.547 -15.555 -11.227 1 95.12 315 TRP B N 1
ATOM 5234 C CA . TRP B 1 315 ? 16.672 -14.461 -12.18 1 95.12 315 TRP B CA 1
ATOM 5235 C C . TRP B 1 315 ? 16.656 -14.984 -13.609 1 95.12 315 TRP B C 1
ATOM 5237 O O . TRP B 1 315 ? 15.977 -14.414 -14.477 1 95.12 315 TRP B O 1
ATOM 5247 N N . PRO B 1 316 ? 17.328 -16.125 -13.945 1 94.94 316 PRO B N 1
ATOM 5248 C CA . PRO B 1 316 ? 17.312 -16.578 -15.336 1 94.94 316 PRO B CA 1
ATOM 5249 C C . PRO B 1 316 ? 15.906 -16.828 -15.867 1 94.94 316 PRO B C 1
ATOM 5251 O O . PRO B 1 316 ? 15.656 -16.656 -17.062 1 94.94 316 PRO B O 1
ATOM 5254 N N . PHE B 1 317 ? 15 -17.203 -15.008 1 97.06 317 PHE B N 1
ATOM 5255 C CA . PHE B 1 317 ? 13.625 -17.453 -15.414 1 97.06 317 PHE B CA 1
ATOM 5256 C C . PHE B 1 317 ? 12.945 -16.141 -15.82 1 97.06 317 PHE B C 1
ATOM 5258 O O . PHE B 1 317 ? 12.273 -16.078 -16.844 1 97.06 317 PHE B O 1
ATOM 5265 N N . ILE B 1 318 ? 13.195 -15.07 -15.047 1 97 318 ILE B N 1
ATOM 5266 C CA . ILE B 1 318 ? 12.625 -13.758 -15.328 1 97 318 ILE B CA 1
ATOM 5267 C C . ILE B 1 318 ? 13.289 -13.164 -16.578 1 97 318 ILE B C 1
ATOM 5269 O O . ILE B 1 318 ? 12.617 -12.547 -17.406 1 97 318 ILE B O 1
ATOM 5273 N N . GLU B 1 319 ? 14.562 -13.383 -16.688 1 95.31 319 GLU B N 1
ATOM 5274 C CA . GLU B 1 319 ? 15.289 -12.891 -17.859 1 95.31 319 GLU B CA 1
ATOM 5275 C C . GLU B 1 319 ? 14.711 -13.477 -19.141 1 95.31 319 GLU B C 1
ATOM 5277 O O . GLU B 1 319 ? 14.5 -12.758 -20.125 1 95.31 319 GLU B O 1
ATOM 5282 N N . GLU B 1 320 ? 14.453 -14.773 -19.125 1 95.94 320 GLU B N 1
ATOM 5283 C CA . GLU B 1 320 ? 13.828 -15.414 -20.281 1 95.94 320 GLU B CA 1
ATOM 5284 C C . GLU B 1 320 ? 12.438 -14.852 -20.547 1 95.94 320 GLU B C 1
ATOM 5286 O O . GLU B 1 320 ? 12.07 -14.617 -21.703 1 95.94 320 GLU B O 1
ATOM 5291 N N . ALA B 1 321 ? 11.703 -14.656 -19.5 1 97.38 321 ALA B N 1
ATOM 5292 C CA . ALA B 1 321 ? 10.359 -14.102 -19.641 1 97.38 321 ALA B CA 1
ATOM 5293 C C . ALA B 1 321 ? 10.406 -12.711 -20.266 1 97.38 321 ALA B C 1
ATOM 5295 O O . ALA B 1 321 ? 9.578 -12.375 -21.109 1 97.38 321 ALA B O 1
ATOM 5296 N N . LEU B 1 322 ? 11.336 -11.898 -19.812 1 97.25 322 LEU B N 1
ATOM 5297 C CA . LEU B 1 322 ? 11.477 -10.531 -20.312 1 97.25 322 LEU B CA 1
ATOM 5298 C C . LEU B 1 322 ? 11.664 -10.531 -21.828 1 97.25 322 LEU B C 1
ATOM 5300 O O . LEU B 1 322 ? 11.141 -9.656 -22.531 1 97.25 322 LEU B O 1
ATOM 5304 N N . SER B 1 323 ? 12.398 -11.492 -22.328 1 96.19 323 SER B N 1
ATOM 5305 C CA . SER B 1 323 ? 12.625 -11.57 -23.766 1 96.19 323 SER B CA 1
ATOM 5306 C C . SER B 1 323 ? 11.312 -11.75 -24.531 1 96.19 323 SER B C 1
ATOM 5308 O O . SER B 1 323 ? 11.148 -11.234 -25.641 1 96.19 323 SER B O 1
ATOM 5310 N N . VAL B 1 324 ? 10.422 -12.5 -23.984 1 98.12 324 VAL B N 1
ATOM 5311 C CA . VAL B 1 324 ? 9.117 -12.711 -24.594 1 98.12 324 VAL B CA 1
ATOM 5312 C C . VAL B 1 324 ? 8.266 -11.453 -24.438 1 98.12 324 VAL B C 1
ATOM 5314 O O . VAL B 1 324 ? 7.594 -11.031 -25.391 1 98.12 324 VAL B O 1
ATOM 5317 N N . TYR B 1 325 ? 8.281 -10.844 -23.219 1 98.12 325 TYR B N 1
ATOM 5318 C CA . TYR B 1 325 ? 7.535 -9.625 -22.953 1 98.12 325 TYR B CA 1
ATOM 5319 C C . TYR B 1 325 ? 7.891 -8.547 -23.969 1 98.12 325 TYR B C 1
ATOM 5321 O O . TYR B 1 325 ? 7.023 -7.781 -24.406 1 98.12 325 TYR B O 1
ATOM 5329 N N . GLU B 1 326 ? 9.086 -8.484 -24.359 1 96.81 326 GLU B N 1
ATOM 5330 C CA . GLU B 1 326 ? 9.562 -7.469 -25.297 1 96.81 326 GLU B CA 1
ATOM 5331 C C . GLU B 1 326 ? 8.875 -7.594 -26.656 1 96.81 326 GLU B C 1
ATOM 5333 O O . GLU B 1 326 ? 8.695 -6.594 -27.359 1 96.81 326 GLU B O 1
ATOM 5338 N N . LEU B 1 327 ? 8.477 -8.797 -27.016 1 97.31 327 LEU B N 1
ATOM 5339 C CA . LEU B 1 327 ? 7.789 -9 -28.281 1 97.31 327 LEU B CA 1
ATOM 5340 C C . LEU B 1 327 ? 6.438 -8.297 -28.281 1 97.31 327 LEU B C 1
ATOM 5342 O O . LEU B 1 327 ? 5.914 -7.961 -29.344 1 97.31 327 LEU B O 1
ATOM 5346 N N . TYR B 1 328 ? 5.898 -8.125 -27.109 1 97.12 328 TYR B N 1
ATOM 5347 C CA . TYR B 1 328 ? 4.586 -7.5 -26.984 1 97.12 328 TYR B CA 1
ATOM 5348 C C . TYR B 1 328 ? 4.719 -5.984 -26.859 1 97.12 328 TYR B C 1
ATOM 5350 O O . TYR B 1 328 ? 3.717 -5.266 -26.891 1 97.12 328 TYR B O 1
ATOM 5358 N N . GLY B 1 329 ? 5.992 -5.488 -26.703 1 93.62 329 GLY B N 1
ATOM 5359 C CA . GLY B 1 329 ? 6.234 -4.062 -26.547 1 93.62 329 GLY B CA 1
ATOM 5360 C C . GLY B 1 329 ? 6.508 -3.662 -25.109 1 93.62 329 GLY B C 1
ATOM 5361 O O . GLY B 1 329 ? 6.383 -4.48 -24.203 1 93.62 329 GLY B O 1
ATOM 5362 N N . LYS B 1 330 ? 6.918 -2.465 -25.016 1 87.75 330 LYS B N 1
ATOM 5363 C CA . LYS B 1 330 ? 7.191 -1.902 -23.703 1 87.75 330 LYS B CA 1
ATOM 5364 C C . LYS B 1 330 ? 5.984 -1.145 -23.156 1 87.75 330 LYS B C 1
ATOM 5366 O O . LYS B 1 330 ? 5.176 -0.625 -23.938 1 87.75 330 LYS B O 1
ATOM 5371 N N . PRO B 1 331 ? 5.812 -1.112 -21.797 1 88.75 331 PRO B N 1
ATOM 5372 C CA . PRO B 1 331 ? 6.699 -1.666 -20.766 1 88.75 331 PRO B CA 1
ATOM 5373 C C . PRO B 1 331 ? 6.469 -3.156 -20.531 1 88.75 331 PRO B C 1
ATOM 5375 O O . PRO B 1 331 ? 5.355 -3.652 -20.734 1 88.75 331 PRO B O 1
ATOM 5378 N N . CYS B 1 332 ? 7.5 -3.889 -20.125 1 94.44 332 CYS B N 1
ATOM 5379 C CA . CYS B 1 332 ? 7.438 -5.297 -19.75 1 94.44 332 CYS B CA 1
ATOM 5380 C C . CYS B 1 332 ? 7.082 -5.445 -18.266 1 94.44 332 CYS B C 1
ATOM 5382 O O . CYS B 1 332 ? 7.945 -5.293 -17.406 1 94.44 332 CYS B O 1
ATOM 5384 N N . SER B 1 333 ? 5.941 -5.805 -17.953 1 96.88 333 SER B N 1
ATOM 5385 C CA . SER B 1 333 ? 5.461 -5.754 -16.578 1 96.88 333 SER B CA 1
ATOM 5386 C C . SER B 1 333 ? 5.738 -7.066 -15.844 1 96.88 333 SER B C 1
ATOM 5388 O O . SER B 1 333 ? 4.809 -7.738 -15.383 1 96.88 333 SER B O 1
ATOM 5390 N N . THR B 1 334 ? 7.031 -7.41 -15.727 1 98.44 334 THR B N 1
ATOM 5391 C CA . THR B 1 334 ? 7.469 -8.555 -14.938 1 98.44 334 THR B CA 1
ATOM 5392 C C . THR B 1 334 ? 8.852 -8.305 -14.344 1 98.44 334 THR B C 1
ATOM 5394 O O . THR B 1 334 ? 9.586 -7.43 -14.812 1 98.44 334 THR B O 1
ATOM 5397 N N . GLY B 1 335 ? 9.148 -9.031 -13.305 1 97.88 335 GLY B N 1
ATOM 5398 C CA . GLY B 1 335 ? 10.445 -8.883 -12.648 1 97.88 335 GLY B CA 1
ATOM 5399 C C . GLY B 1 335 ? 10.578 -9.727 -11.398 1 97.88 335 GLY B C 1
ATOM 5400 O O . GLY B 1 335 ? 9.633 -10.414 -11 1 97.88 335 GLY B O 1
ATOM 5401 N N . LEU B 1 336 ? 11.797 -9.727 -10.836 1 97.81 336 LEU B N 1
ATOM 5402 C CA . LEU B 1 336 ? 12.125 -10.438 -9.602 1 97.81 336 LEU B CA 1
ATOM 5403 C C . LEU B 1 336 ? 12.453 -9.453 -8.484 1 97.81 336 LEU B C 1
ATOM 5405 O O . LEU B 1 336 ? 13.453 -8.727 -8.555 1 97.81 336 LEU B O 1
ATOM 5409 N N . PHE B 1 337 ? 11.633 -9.414 -7.527 1 97.62 337 PHE B N 1
ATOM 5410 C CA . PHE B 1 337 ? 11.961 -8.695 -6.305 1 97.62 337 PHE B CA 1
ATOM 5411 C C . PHE B 1 337 ? 12.547 -9.641 -5.262 1 97.62 337 PHE B C 1
ATOM 5413 O O . PHE B 1 337 ? 11.828 -10.469 -4.695 1 97.62 337 PHE B O 1
ATOM 5420 N N . ASN B 1 338 ? 13.75 -9.508 -4.988 1 95.81 338 ASN B N 1
ATOM 5421 C CA . ASN B 1 338 ? 14.414 -10.328 -3.977 1 95.81 338 ASN B CA 1
ATOM 5422 C C . ASN B 1 338 ? 14.641 -9.539 -2.688 1 95.81 338 ASN B C 1
ATOM 5424 O O . ASN B 1 338 ? 15.508 -8.672 -2.633 1 95.81 338 ASN B O 1
ATOM 5428 N N . HIS B 1 339 ? 13.961 -9.93 -1.597 1 94.75 339 HIS B N 1
ATOM 5429 C CA . HIS B 1 339 ? 14.07 -9.203 -0.335 1 94.75 339 HIS B CA 1
ATOM 5430 C C . HIS B 1 339 ? 15.141 -9.812 0.56 1 94.75 339 HIS B C 1
ATOM 5432 O O . HIS B 1 339 ? 15.5 -9.227 1.586 1 94.75 339 HIS B O 1
ATOM 5438 N N . GLU B 1 340 ? 15.633 -11.008 0.305 1 93.44 340 GLU B N 1
ATOM 5439 C CA . GLU B 1 340 ? 16.797 -11.648 0.9 1 93.44 340 GLU B CA 1
ATOM 5440 C C . GLU B 1 340 ? 16.547 -12.008 2.361 1 93.44 340 GLU B C 1
ATOM 5442 O O . GLU B 1 340 ? 17.484 -12.039 3.168 1 93.44 340 GLU B O 1
ATOM 5447 N N . GLU B 1 341 ? 15.32 -12.281 2.764 1 95.62 341 GLU B N 1
ATOM 5448 C CA . GLU B 1 341 ? 14.977 -12.609 4.145 1 95.62 341 GLU B CA 1
ATOM 5449 C C . GLU B 1 341 ? 14.32 -13.984 4.234 1 95.62 341 GLU B C 1
ATOM 5451 O O . GLU B 1 341 ? 13.406 -14.188 5.043 1 95.62 341 GLU B O 1
ATOM 5456 N N . GLY B 1 342 ? 14.789 -14.891 3.416 1 95.75 342 GLY B N 1
ATOM 5457 C CA . GLY B 1 342 ? 14.328 -16.266 3.492 1 95.75 342 GLY B CA 1
ATOM 5458 C C . GLY B 1 342 ? 12.875 -16.422 3.08 1 95.75 342 GLY B C 1
ATOM 5459 O O . GLY B 1 342 ? 12.43 -15.82 2.104 1 95.75 342 GLY B O 1
ATOM 5460 N N . HIS B 1 343 ? 12.125 -17.297 3.74 1 96.19 343 HIS B N 1
ATOM 5461 C CA . HIS B 1 343 ? 10.758 -17.656 3.373 1 96.19 343 HIS B CA 1
ATOM 5462 C C . HIS B 1 343 ? 9.75 -16.703 3.998 1 96.19 343 HIS B C 1
ATOM 5464 O O . HIS B 1 343 ? 8.547 -16.984 4.02 1 96.19 343 HIS B O 1
ATOM 5470 N N . SER B 1 344 ? 10.25 -15.594 4.562 1 95.44 344 SER B N 1
ATOM 5471 C CA . SER B 1 344 ? 9.398 -14.609 5.23 1 95.44 344 SER B CA 1
ATOM 5472 C C . SER B 1 344 ? 8.711 -13.695 4.223 1 95.44 344 SER B C 1
ATOM 5474 O O . SER B 1 344 ? 8.977 -13.773 3.021 1 95.44 344 SER B O 1
ATOM 5476 N N . VAL B 1 345 ? 7.738 -12.922 4.699 1 95.88 345 VAL B N 1
ATOM 5477 C CA . VAL B 1 345 ? 7.141 -11.812 3.963 1 95.88 345 VAL B CA 1
ATOM 5478 C C . VAL B 1 345 ? 7.43 -10.5 4.68 1 95.88 345 VAL B C 1
ATOM 5480 O O . VAL B 1 345 ? 6.578 -9.969 5.398 1 95.88 345 VAL B O 1
ATOM 5483 N N . PRO B 1 346 ? 8.617 -10.023 4.41 1 95.44 346 PRO B N 1
ATOM 5484 C CA . PRO B 1 346 ? 8.906 -8.75 5.07 1 95.44 346 PRO B CA 1
ATOM 5485 C C . PRO B 1 346 ? 7.977 -7.629 4.621 1 95.44 346 PRO B C 1
ATOM 5487 O O . PRO B 1 346 ? 7.328 -7.738 3.578 1 95.44 346 PRO B O 1
ATOM 5490 N N . GLN B 1 347 ? 7.906 -6.582 5.367 1 93.69 347 GLN B N 1
ATOM 5491 C CA . GLN B 1 347 ? 6.941 -5.512 5.148 1 93.69 347 GLN B CA 1
ATOM 5492 C C . GLN B 1 347 ? 7.082 -4.922 3.75 1 93.69 347 GLN B C 1
ATOM 5494 O O . GLN B 1 347 ? 6.082 -4.625 3.092 1 93.69 347 GLN B O 1
ATOM 5499 N N . VAL B 1 348 ? 8.305 -4.695 3.293 1 94.88 348 VAL B N 1
ATOM 5500 C CA . VAL B 1 348 ? 8.5 -4.105 1.973 1 94.88 348 VAL B CA 1
ATOM 5501 C C . VAL B 1 348 ? 7.922 -5.027 0.902 1 94.88 348 VAL B C 1
ATOM 5503 O O . VAL B 1 348 ? 7.348 -4.559 -0.082 1 94.88 348 VAL B O 1
ATOM 5506 N N . ALA B 1 349 ? 8.102 -6.328 1.038 1 97.31 349 ALA B N 1
ATOM 5507 C CA . ALA B 1 349 ? 7.543 -7.285 0.089 1 97.31 349 ALA B CA 1
ATO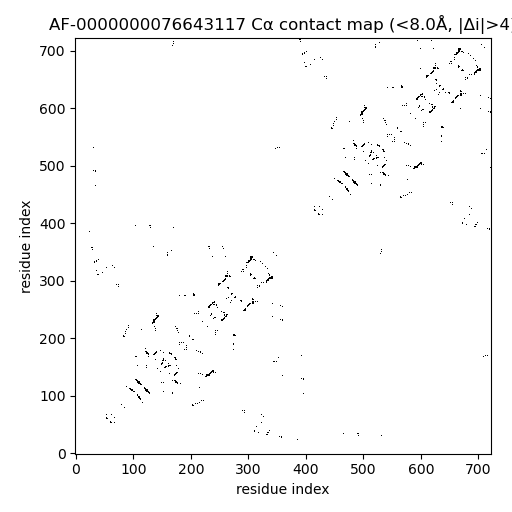M 5508 C C . ALA B 1 349 ? 6.02 -7.242 0.098 1 97.31 349 ALA B C 1
ATOM 5510 O O . ALA B 1 349 ? 5.383 -7.273 -0.958 1 97.31 349 ALA B O 1
ATOM 5511 N N . GLU B 1 350 ? 5.496 -7.207 1.278 1 97 350 GLU B N 1
ATOM 5512 C CA . GLU B 1 350 ? 4.051 -7.094 1.44 1 97 350 GLU B CA 1
ATOM 5513 C C . GLU B 1 350 ? 3.514 -5.84 0.757 1 97 350 GLU B C 1
ATOM 5515 O O . GLU B 1 350 ? 2.596 -5.918 -0.063 1 97 350 GLU B O 1
ATOM 5520 N N . LEU B 1 351 ? 4.094 -4.691 1.033 1 97 351 LEU B N 1
ATOM 5521 C CA . LEU B 1 351 ? 3.65 -3.402 0.517 1 97 351 LEU B CA 1
ATOM 5522 C C . LEU B 1 351 ? 3.783 -3.35 -1.001 1 97 351 LEU B C 1
ATOM 5524 O O . LEU B 1 351 ? 2.867 -2.902 -1.694 1 97 351 LEU B O 1
ATOM 5528 N N . ARG B 1 352 ? 4.879 -3.807 -1.535 1 97.81 352 ARG B N 1
ATOM 5529 C CA . ARG B 1 352 ? 5.09 -3.785 -2.979 1 97.81 352 ARG B CA 1
ATOM 5530 C C . ARG B 1 352 ? 4.137 -4.746 -3.686 1 97.81 352 ARG B C 1
ATOM 5532 O O . ARG B 1 352 ? 3.697 -4.477 -4.805 1 97.81 352 ARG B O 1
ATOM 5539 N N . SER B 1 353 ? 3.824 -5.867 -3.045 1 98.62 353 SER B N 1
ATOM 5540 C CA . SER B 1 353 ? 2.852 -6.793 -3.613 1 98.62 353 SER B CA 1
ATOM 5541 C C . SER B 1 353 ? 1.479 -6.145 -3.746 1 98.62 353 SER B C 1
ATOM 5543 O O . SER B 1 353 ? 0.812 -6.289 -4.773 1 98.62 353 SER B O 1
ATOM 5545 N N . TYR B 1 354 ? 1.063 -5.422 -2.707 1 98.44 354 TYR B N 1
ATOM 5546 C CA . TYR B 1 354 ? -0.213 -4.719 -2.775 1 98.44 354 TYR B CA 1
ATOM 5547 C C . TYR B 1 354 ? -0.175 -3.619 -3.83 1 98.44 354 TYR B C 1
ATOM 5549 O O . TYR B 1 354 ? -1.13 -3.447 -4.59 1 98.44 354 TYR B O 1
ATOM 5557 N N . GLN B 1 355 ? 0.925 -2.875 -3.842 1 97.75 355 GLN B N 1
ATOM 5558 C CA . GLN B 1 355 ? 1.062 -1.821 -4.844 1 97.75 355 GLN B CA 1
ATOM 5559 C C . GLN B 1 355 ? 0.975 -2.393 -6.254 1 97.75 355 GLN B C 1
ATOM 5561 O O . GLN B 1 355 ? 0.32 -1.812 -7.125 1 97.75 355 GLN B O 1
ATOM 5566 N N . TRP B 1 356 ? 1.67 -3.562 -6.496 1 98.38 356 TRP B N 1
ATOM 5567 C CA . TRP B 1 356 ? 1.625 -4.242 -7.785 1 98.38 356 TRP B CA 1
ATOM 5568 C C . TRP B 1 356 ? 0.191 -4.594 -8.164 1 98.38 356 TRP B C 1
ATOM 5570 O O . TRP B 1 356 ? -0.261 -4.277 -9.266 1 98.38 356 TRP B O 1
ATOM 5580 N N . MET B 1 357 ? -0.508 -5.176 -7.242 1 98.38 357 MET B N 1
ATOM 5581 C CA . MET B 1 357 ? -1.874 -5.629 -7.492 1 98.38 357 MET B CA 1
ATOM 5582 C C . MET B 1 357 ? -2.795 -4.449 -7.781 1 98.38 357 MET B C 1
ATOM 5584 O O . MET B 1 357 ? -3.5 -4.438 -8.789 1 98.38 357 MET B O 1
ATOM 5588 N N . LEU B 1 358 ? -2.75 -3.438 -6.996 1 96.56 358 LEU B N 1
ATOM 5589 C CA . LEU B 1 358 ? -3.645 -2.291 -7.117 1 96.56 358 LEU B CA 1
ATOM 5590 C C . LEU B 1 358 ? -3.346 -1.502 -8.391 1 96.56 358 LEU B C 1
ATOM 5592 O O . LEU B 1 358 ? -4.254 -0.932 -9 1 96.56 358 LEU B O 1
ATOM 5596 N N . ASN B 1 359 ? -2.074 -1.526 -8.781 1 95.56 359 ASN B N 1
ATOM 5597 C CA . ASN B 1 359 ? -1.656 -0.803 -9.977 1 95.56 359 ASN B CA 1
ATOM 5598 C C . ASN B 1 359 ? -2.174 -1.472 -11.25 1 95.56 359 ASN B C 1
ATOM 5600 O O . ASN B 1 359 ? -2.514 -0.793 -12.219 1 95.56 359 ASN B O 1
ATOM 5604 N N . TYR B 1 360 ? -2.242 -2.787 -11.242 1 97.06 360 TYR B N 1
ATOM 5605 C CA . TYR B 1 360 ? -2.357 -3.461 -12.531 1 97.06 360 TYR B CA 1
ATOM 5606 C C . TYR B 1 360 ? -3.727 -4.113 -12.688 1 97.06 360 TYR B C 1
ATOM 5608 O O . TYR B 1 360 ? -4.117 -4.496 -13.789 1 97.06 360 TYR B O 1
ATOM 5616 N N . VAL B 1 361 ? -4.469 -4.301 -11.609 1 95.88 361 VAL B N 1
ATOM 5617 C CA . VAL B 1 361 ? -5.832 -4.793 -11.773 1 95.88 361 VAL B CA 1
ATOM 5618 C C . VAL B 1 361 ? -6.781 -3.619 -12.016 1 95.88 361 VAL B C 1
ATOM 5620 O O . VAL B 1 361 ? -6.512 -2.498 -11.578 1 95.88 361 VAL B O 1
#

Organism: NCBI:txid1194090